Protein 6UK5 (pdb70)

Sequence (476 aa):
YFQSMFGPEHAEVYEAAYRGRGKSWHDEAADVADRIRAARPDAARLLDVGCGTGAHLETFATRFPHVEGLELAPAMLALARHRLPGVRLHAGDMRTFDLGVTFDAVTCLFTAVNFLGTVAEMRAAVAAMSAHLAPGGVLVLEPWWFPERFIDGYVGGDLVREEGRTVARVSRSTRQGRVTRMEERWLVGDAAGIREFSQVGLLTMFTREEYDAAFAAAGCESAYVEGWLTGRGLFVATRTHHENLYFQVYEAAYRGRGKSWHDEAADVADRIRAARPDAARLLDVGCGTGAHLETFATRFPHVEGLELAPAMLALARHRLPGVRLHAGDMRTFDLGVTFDAVTCLFTAVNFLGTVAEMRAAVAAMSAHLAPGGVLVLEPWWFPERFIDGYVGGDLVREEGRTVARVSRSTRQGRVTRMEERWLVGDAAGIREFSQVGLLTMFTREEYDAAFAAAGCESAYVEGWLTGRGLFVATRT

Structure (mmCIF, N/CA/C/O backbone):
data_6UK5
#
_entry.id   6UK5
#
_cell.length_a   133.290
_cell.length_b   133.290
_cell.length_c   81.760
_cell.angle_alpha   90.000
_cell.angle_beta   90.000
_cell.angle_gamma   120.000
#
_symmetry.space_group_name_H-M   'P 64'
#
loop_
_entity.id
_entity.type
_entity.pdbx_description
1 polymer CalS10
2 non-polymer DI(HYDROXYETHYL)ETHER
3 non-polymer S-ADENOSYLMETHIONINE
4 non-polymer 'ACETATE ION'
5 non-polymer 'PENTAETHYLENE GLYCOL'
6 water water
#
loop_
_atom_site.group_PDB
_atom_site.id
_atom_site.type_symbol
_atom_site.label_atom_id
_atom_site.label_alt_id
_atom_site.label_comp_id
_atom_site.label_asym_id
_atom_site.label_entity_id
_atom_site.label_seq_id
_atom_site.pdbx_PDB_ins_code
_atom_site.Cartn_x
_atom_site.Cartn_y
_atom_site.Cartn_z
_atom_site.occupancy
_atom_site.B_iso_or_equiv
_atom_site.auth_seq_id
_atom_site.auth_comp_id
_atom_site.auth_asym_id
_atom_site.auth_atom_id
_atom_site.pdbx_PDB_model_num
ATOM 1 N N . TYR A 1 13 ? 29.38093 30.21085 52.89095 1.000 65.12042 -3 TYR A N 1
ATOM 2 C CA . TYR A 1 13 ? 29.77144 31.46267 52.25262 1.000 65.34877 -3 TYR A CA 1
ATOM 3 C C . TYR A 1 13 ? 30.88705 31.24355 51.23487 1.000 60.58336 -3 TYR A C 1
ATOM 4 O O . TYR A 1 13 ? 30.62141 31.07991 50.04449 1.000 61.47273 -3 TYR A O 1
ATOM 21 N N . PHE A 1 14 ? 32.13224 31.22208 51.70224 1.000 59.65045 -2 PHE A N 1
ATOM 22 C CA . PHE A 1 14 ? 33.28166 31.18175 50.81021 1.000 54.80095 -2 PHE A CA 1
ATOM 23 C C . PHE A 1 14 ? 33.69476 29.75307 50.48624 1.000 55.16473 -2 PHE A C 1
ATOM 24 O O . PHE A 1 14 ? 33.72177 28.88145 51.36015 1.000 58.72363 -2 PHE A O 1
ATOM 41 N N . GLN A 1 15 ? 34.02046 29.52802 49.21787 1.000 53.96022 -1 GLN A N 1
ATOM 42 C CA . GLN A 1 15 ? 34.59615 28.28455 48.73548 1.000 54.48776 -1 GLN A CA 1
ATOM 43 C C . GLN A 1 15 ? 35.98371 28.57409 48.17656 1.000 55.89101 -1 GLN A C 1
ATOM 44 O O . GLN A 1 15 ? 36.39542 29.72890 48.03581 1.000 54.31016 -1 GLN A O 1
ATOM 58 N N . SER A 1 16 ? 36.70669 27.51096 47.84755 1.000 56.61245 0 SER A N 1
ATOM 59 C CA . SER A 1 16 ? 37.97934 27.66480 47.16368 1.000 59.57973 0 SER A CA 1
ATOM 60 C C . SER A 1 16 ? 37.74672 27.83176 45.66737 1.000 62.49352 0 SER A C 1
ATOM 61 O O . SER A 1 16 ? 36.74835 27.36246 45.11357 1.000 62.60634 0 SER A O 1
ATOM 69 N N . MET A 1 17 ? 38.68125 28.51081 45.01286 1.000 63.84285 1 MET A N 1
ATOM 70 C CA . MET A 1 17 ? 38.51461 28.81140 43.60202 1.000 61.50959 1 MET A CA 1
ATOM 71 C C . MET A 1 17 ? 38.70292 27.55402 42.75968 1.000 63.16258 1 MET A C 1
ATOM 72 O O . MET A 1 17 ? 39.25052 26.54265 43.20943 1.000 63.17327 1 MET A O 1
ATOM 86 N N . PHE A 1 18 ? 38.22701 27.63074 41.51548 1.000 62.98284 2 PHE A N 1
ATOM 87 C CA . PHE A 1 18 ? 38.42942 26.58134 40.52136 1.000 62.77405 2 PHE A CA 1
ATOM 88 C C . PHE A 1 18 ? 37.59461 25.34601 40.82605 1.000 65.75632 2 PHE A C 1
ATOM 89 O O . PHE A 1 18 ? 37.95787 24.22898 40.45118 1.000 64.02591 2 PHE A O 1
ATOM 106 N N . GLY A 1 19 ? 36.46812 25.55113 41.50395 1.000 68.09498 3 GLY A N 1
ATOM 107 C CA . GLY A 1 19 ? 35.46802 24.52696 41.66170 1.000 72.94902 3 GLY A CA 1
ATOM 108 C C . GLY A 1 19 ? 34.65183 24.36460 40.39537 1.000 70.72873 3 GLY A C 1
ATOM 109 O O . GLY A 1 19 ? 34.97972 24.91910 39.34087 1.000 69.04011 3 GLY A O 1
ATOM 113 N N . PRO A 1 20 ? 33.56627 23.59904 40.47573 1.000 70.68958 4 PRO A N 1
ATOM 114 C CA . PRO A 1 20 ? 32.75646 23.33590 39.27642 1.000 72.26870 4 PRO A CA 1
ATOM 115 C C . PRO A 1 20 ? 32.01958 24.56899 38.77768 1.000 69.01429 4 PRO A C 1
ATOM 116 O O . PRO A 1 20 ? 32.00380 24.84692 37.57443 1.000 68.96930 4 PRO A O 1
ATOM 127 N N . GLU A 1 21 ? 31.39488 25.30851 39.69561 1.000 68.71406 5 GLU A N 1
ATOM 128 C CA . GLU A 1 21 ? 30.72876 26.55060 39.31749 1.000 67.06828 5 GLU A CA 1
ATOM 129 C C . GLU A 1 21 ? 31.70587 27.51460 38.65391 1.000 64.78162 5 GLU A C 1
ATOM 130 O O . GLU A 1 21 ? 31.42127 28.07042 37.58629 1.000 65.09209 5 GLU A O 1
ATOM 142 N N . HIS A 1 22 ? 32.87291 27.71681 39.27108 1.000 62.15009 6 HIS A N 1
ATOM 143 C CA . HIS A 1 22 ? 33.85512 28.64285 38.71649 1.000 58.42908 6 HIS A CA 1
ATOM 144 C C . HIS A 1 22 ? 34.29955 28.20790 37.32578 1.000 58.32035 6 HIS A C 1
ATOM 145 O O . HIS A 1 22 ? 34.43742 29.03992 36.42149 1.000 58.40049 6 HIS A O 1
ATOM 159 N N . ALA A 1 23 ? 34.52677 26.90580 37.13443 1.000 62.88391 7 ALA A N 1
ATOM 160 C CA . ALA A 1 23 ? 34.98239 26.41789 35.83712 1.000 67.54314 7 ALA A CA 1
ATOM 161 C C . ALA A 1 23 ? 33.98074 26.74620 34.73777 1.000 66.95455 7 ALA A C 1
ATOM 162 O O . ALA A 1 23 ? 34.37187 27.02530 33.59761 1.000 68.44445 7 ALA A O 1
ATOM 169 N N . GLU A 1 24 ? 32.68904 26.72875 35.06458 1.000 67.58551 8 GLU A N 1
ATOM 170 C CA . GLU A 1 24 ? 31.65592 26.93908 34.05578 1.000 67.21811 8 GLU A CA 1
ATOM 171 C C . GLU A 1 24 ? 31.68385 28.36294 33.50985 1.000 64.53667 8 GLU A C 1
ATOM 172 O O . GLU A 1 24 ? 31.42112 28.58296 32.32149 1.000 71.53507 8 GLU A O 1
ATOM 184 N N . VAL A 1 25 ? 32.00299 29.33785 34.35979 1.000 63.03293 9 VAL A N 1
ATOM 185 C CA . VAL A 1 25 ? 31.95028 30.75461 34.01724 1.000 63.78546 9 VAL A CA 1
ATOM 186 C C . VAL A 1 25 ? 33.32874 31.36659 33.85524 1.000 60.75993 9 VAL A C 1
ATOM 187 O O . VAL A 1 25 ? 33.43219 32.54488 33.48450 1.000 60.77726 9 VAL A O 1
ATOM 200 N N . TYR A 1 26 ? 34.39288 30.60701 34.11522 1.000 60.97289 10 TYR A N 1
ATOM 201 C CA . TYR A 1 26 ? 35.72320 31.19832 34.21793 1.000 62.35579 10 TYR A CA 1
ATOM 202 C C . TYR A 1 26 ? 36.18482 31.82631 32.90685 1.000 62.87233 10 TYR A C 1
ATOM 203 O O . TYR A 1 26 ? 36.80322 32.89747 32.91390 1.000 62.33560 10 TYR A O 1
ATOM 221 N N . GLU A 1 27 ? 35.88249 31.19858 31.77202 1.000 63.23393 11 GLU A N 1
ATOM 222 C CA . GLU A 1 27 ? 36.34333 31.74139 30.49602 1.000 65.25234 11 GLU A CA 1
ATOM 223 C C . GLU A 1 27 ? 35.48531 32.91787 30.04008 1.000 66.28161 11 GLU A C 1
ATOM 224 O O . GLU A 1 27 ? 36.00714 33.90652 29.51171 1.000 64.91048 11 GLU A O 1
ATOM 236 N N . ALA A 1 28 ? 34.16730 32.81636 30.22617 1.000 62.75522 12 ALA A N 1
ATOM 237 C CA . ALA A 1 28 ? 33.26469 33.89164 29.83107 1.000 62.74953 12 ALA A CA 1
ATOM 238 C C . ALA A 1 28 ? 33.73572 35.25229 30.32813 1.000 64.85797 12 ALA A C 1
ATOM 239 O O . ALA A 1 28 ? 33.66084 36.24755 29.59815 1.000 64.75716 12 ALA A O 1
ATOM 246 N N . ALA A 1 29 ? 34.22324 35.32037 31.56569 1.000 65.19652 13 ALA A N 1
ATOM 247 C CA . ALA A 1 29 ? 34.58393 36.61220 32.13860 1.000 62.28334 13 ALA A CA 1
ATOM 248 C C . ALA A 1 29 ? 35.79073 37.22037 31.43415 1.000 61.32907 13 ALA A C 1
ATOM 249 O O . ALA A 1 29 ? 35.74579 38.36990 30.98068 1.000 67.30155 13 ALA A O 1
ATOM 256 N N . TYR A 1 30 ? 36.88190 36.46315 31.33350 1.000 60.05067 14 TYR A N 1
ATOM 257 C CA . TYR A 1 30 ? 38.11433 37.02399 30.79266 1.000 62.27216 14 TYR A CA 1
ATOM 258 C C . TYR A 1 30 ? 38.01542 37.27538 29.29418 1.000 69.47151 14 TYR A C 1
ATOM 259 O O . TYR A 1 30 ? 38.66838 38.19078 28.77965 1.000 67.37998 14 TYR A O 1
ATOM 277 N N . ARG A 1 31 ? 37.21348 36.48281 28.57792 1.000 75.36729 15 ARG A N 1
ATOM 278 C CA . ARG A 1 31 ? 36.96965 36.76954 27.16719 1.000 74.27560 15 ARG A CA 1
ATOM 279 C C . ARG A 1 31 ? 36.18056 38.06253 26.99714 1.000 75.85565 15 ARG A C 1
ATOM 280 O O . ARG A 1 31 ? 36.46460 38.85463 26.09110 1.000 79.26881 15 ARG A O 1
ATOM 301 N N . GLY A 1 32 ? 35.19260 38.29877 27.86424 1.000 74.32283 16 GLY A N 1
ATOM 302 C CA . GLY A 1 32 ? 34.42087 39.52648 27.77476 1.000 76.01261 16 GLY A CA 1
ATOM 303 C C . GLY A 1 32 ? 35.25393 40.77673 27.97550 1.000 74.39654 16 GLY A C 1
ATOM 304 O O . GLY A 1 32 ? 34.95605 41.82447 27.39565 1.000 72.73757 16 GLY A O 1
ATOM 308 N N . ARG A 1 33 ? 36.30390 40.69224 28.79178 1.000 71.36891 17 ARG A N 1
ATOM 309 C CA . ARG A 1 33 ? 37.19768 41.82742 28.98210 1.000 68.68903 17 ARG A CA 1
ATOM 310 C C . ARG A 1 33 ? 38.26229 41.92457 27.89876 1.000 69.13758 17 ARG A C 1
ATOM 311 O O . ARG A 1 33 ? 38.98387 42.92673 27.85458 1.000 67.44314 17 ARG A O 1
ATOM 332 N N . GLY A 1 34 ? 38.38453 40.91549 27.03857 1.000 68.37127 18 GLY A N 1
ATOM 333 C CA . GLY A 1 34 ? 39.21522 41.03669 25.85893 1.000 62.26879 18 GLY A CA 1
ATOM 334 C C . GLY A 1 34 ? 40.36965 40.06153 25.78386 1.000 58.85304 18 GLY A C 1
ATOM 335 O O . GLY A 1 34 ? 41.27643 40.24614 24.96670 1.000 62.48325 18 GLY A O 1
ATOM 339 N N . LYS A 1 35 ? 40.36399 39.02405 26.61540 1.000 59.83472 19 LYS A N 1
ATOM 340 C CA . LYS A 1 35 ? 41.44674 38.05298 26.58022 1.000 60.49249 19 LYS A CA 1
ATOM 341 C C . LYS A 1 35 ? 41.20328 37.05615 25.45753 1.000 59.43570 19 LYS A C 1
ATOM 342 O O . LYS A 1 35 ? 40.08330 36.57374 25.26351 1.000 61.54223 19 LYS A O 1
ATOM 361 N N . SER A 1 36 ? 42.26145 36.75339 24.71624 1.000 59.38943 20 SER A N 1
ATOM 362 C CA . SER A 1 36 ? 42.22149 35.77862 23.63169 1.000 55.37844 20 SER A CA 1
ATOM 363 C C . SER A 1 36 ? 43.25956 34.70793 23.94510 1.000 55.50001 20 SER A C 1
ATOM 364 O O . SER A 1 36 ? 44.45200 34.89441 23.68298 1.000 54.29196 20 SER A O 1
ATOM 372 N N . TRP A 1 37 ? 42.80430 33.58796 24.51261 1.000 58.43912 21 TRP A N 1
ATOM 373 C CA . TRP A 1 37 ? 43.69871 32.45440 24.70927 1.000 61.11087 21 TRP A CA 1
ATOM 374 C C . TRP A 1 37 ? 44.30582 32.00590 23.38822 1.000 59.69939 21 TRP A C 1
ATOM 375 O O . TRP A 1 37 ? 45.43692 31.50685 23.35776 1.000 57.28781 21 TRP A O 1
ATOM 396 N N . HIS A 1 38 ? 43.56657 32.17346 22.28926 1.000 61.13604 22 HIS A N 1
ATOM 397 C CA . HIS A 1 38 ? 44.04951 31.71996 20.99050 1.000 59.82271 22 HIS A CA 1
ATOM 398 C C . HIS A 1 38 ? 45.26907 32.51603 20.54459 1.000 57.50578 22 HIS A C 1
ATOM 399 O O . HIS A 1 38 ? 46.28623 31.93850 20.14413 1.000 54.84485 22 HIS A O 1
ATOM 413 N N . ASP A 1 39 ? 45.18401 33.84725 20.59669 1.000 57.18172 23 ASP A N 1
ATOM 414 C CA . ASP A 1 39 ? 46.31938 34.66734 20.18790 1.000 57.51146 23 ASP A CA 1
ATOM 415 C C . ASP A 1 39 ? 47.52236 34.42702 21.09088 1.000 57.73660 23 ASP A C 1
ATOM 416 O O . ASP A 1 39 ? 48.66703 34.40977 20.62249 1.000 55.60329 23 ASP A O 1
ATOM 425 N N . GLU A 1 40 ? 47.28377 34.23990 22.39039 1.000 59.34037 24 GLU A N 1
ATOM 426 C CA . GLU A 1 40 ? 48.38006 33.95422 23.30945 1.000 56.80264 24 GLU A CA 1
ATOM 427 C C . GLU A 1 40 ? 49.04750 32.62854 22.96442 1.000 56.60161 24 GLU A C 1
ATOM 428 O O . GLU A 1 40 ? 50.27175 32.55874 22.80543 1.000 55.97410 24 GLU A O 1
ATOM 440 N N . ALA A 1 41 ? 48.25436 31.56192 22.83803 1.000 56.62954 25 ALA A N 1
ATOM 441 C CA . ALA A 1 41 ? 48.82235 30.26127 22.49847 1.000 60.78635 25 ALA A CA 1
ATOM 442 C C . ALA A 1 41 ? 49.55917 30.31900 21.16635 1.000 59.32951 25 ALA A C 1
ATOM 443 O O . ALA A 1 41 ? 50.63908 29.73444 21.01780 1.000 59.93038 25 ALA A O 1
ATOM 450 N N . ALA A 1 42 ? 48.98848 31.02020 20.18416 1.000 59.50477 26 ALA A N 1
ATOM 451 C CA . ALA A 1 42 ? 49.63511 31.14158 18.88167 1.000 60.16823 26 ALA A CA 1
ATOM 452 C C . ALA A 1 42 ? 50.98937 31.82958 19.00262 1.000 61.00465 26 ALA A C 1
ATOM 453 O O . ALA A 1 42 ? 51.99161 31.35451 18.45620 1.000 62.32028 26 ALA A O 1
ATOM 460 N N . ASP A 1 43 ? 51.03510 32.96268 19.70867 1.000 61.43700 27 ASP A N 1
ATOM 461 C CA . ASP A 1 43 ? 52.30448 33.65386 19.91135 1.000 63.15896 27 ASP A CA 1
ATOM 462 C C . ASP A 1 43 ? 53.29665 32.76470 20.64874 1.000 64.74104 27 ASP A C 1
ATOM 463 O O . ASP A 1 43 ? 54.47154 32.67971 20.26843 1.000 64.60243 27 ASP A O 1
ATOM 472 N N . VAL A 1 44 ? 52.84033 32.09177 21.70657 1.000 64.58067 28 VAL A N 1
ATOM 473 C CA . VAL A 1 44 ? 53.71304 31.18103 22.44035 1.000 64.45586 28 VAL A CA 1
ATOM 474 C C . VAL A 1 44 ? 54.24303 30.10005 21.50862 1.000 62.71376 28 VAL A C 1
ATOM 475 O O . VAL A 1 44 ? 55.42660 29.74299 21.55333 1.000 62.59933 28 VAL A O 1
ATOM 488 N N . ALA A 1 45 ? 53.37546 29.56352 20.64769 1.000 63.24189 29 ALA A N 1
ATOM 489 C CA . ALA A 1 45 ? 53.79880 28.51324 19.72781 1.000 64.72605 29 ALA A CA 1
ATOM 490 C C . ALA A 1 45 ? 54.86873 29.01473 18.76510 1.000 62.44755 29 ALA A C 1
ATOM 491 O O . ALA A 1 45 ? 55.84953 28.31181 18.49471 1.000 58.09778 29 ALA A O 1
ATOM 498 N N . ASP A 1 46 ? 54.70176 30.23039 18.23990 1.000 61.63233 30 ASP A N 1
ATOM 499 C CA . ASP A 1 46 ? 55.70655 30.78504 17.33821 1.000 65.50160 30 ASP A CA 1
ATOM 500 C C . ASP A 1 46 ? 57.07394 30.86661 18.00741 1.000 67.85204 30 ASP A C 1
ATOM 501 O O . ASP A 1 46 ? 58.09758 30.56689 17.38207 1.000 66.66113 30 ASP A O 1
ATOM 510 N N . ARG A 1 47 ? 57.11275 31.27482 19.27798 1.000 70.37615 31 ARG A N 1
ATOM 511 C CA . ARG A 1 47 ? 58.39162 31.44862 19.96068 1.000 71.42657 31 ARG A CA 1
ATOM 512 C C . ARG A 1 47 ? 59.03478 30.10756 20.28143 1.000 69.56225 31 ARG A C 1
ATOM 513 O O . ARG A 1 47 ? 60.26113 29.96597 20.20435 1.000 68.65688 31 ARG A O 1
ATOM 534 N N . ILE A 1 48 ? 58.22658 29.11565 20.65884 1.000 69.58675 32 ILE A N 1
ATOM 535 C CA . ILE A 1 48 ? 58.75795 27.77027 20.85062 1.000 69.12543 32 ILE A CA 1
ATOM 536 C C . ILE A 1 48 ? 59.44872 27.30270 19.57778 1.000 69.83044 32 ILE A C 1
ATOM 537 O O . ILE A 1 48 ? 60.52605 26.69631 19.62148 1.000 70.90343 32 ILE A O 1
ATOM 553 N N . ARG A 1 49 ? 58.83884 27.57818 18.42252 1.000 68.73235 33 ARG A N 1
ATOM 554 C CA . ARG A 1 49 ? 59.44969 27.19799 17.15538 1.000 71.10948 33 ARG A CA 1
ATOM 555 C C . ARG A 1 49 ? 60.73678 27.97365 16.90833 1.000 71.71153 33 ARG A C 1
ATOM 556 O O . ARG A 1 49 ? 61.68122 27.43829 16.31571 1.000 73.56165 33 ARG A O 1
ATOM 577 N N . ALA A 1 50 ? 60.79159 29.23096 17.35046 1.000 68.77622 34 ALA A N 1
ATOM 578 C CA . ALA A 1 50 ? 62.02810 29.99723 17.25136 1.000 65.51794 34 ALA A CA 1
ATOM 579 C C . ALA A 1 50 ? 63.16826 29.29589 17.97861 1.000 67.50948 34 ALA A C 1
ATOM 580 O O . ALA A 1 50 ? 64.23955 29.06854 17.40539 1.000 71.47484 34 ALA A O 1
ATOM 587 N N . ALA A 1 51 ? 62.95302 28.94239 19.24858 1.000 67.46566 35 ALA A N 1
ATOM 588 C CA . ALA A 1 51 ? 63.99546 28.31297 20.04919 1.000 65.52448 35 ALA A CA 1
ATOM 589 C C . ALA A 1 51 ? 64.16836 26.82961 19.75182 1.000 70.16680 35 ALA A C 1
ATOM 590 O O . ALA A 1 51 ? 65.25360 26.28939 19.98957 1.000 68.24362 35 ALA A O 1
ATOM 597 N N . ARG A 1 52 ? 63.13521 26.15938 19.24908 1.000 71.80658 36 ARG A N 1
ATOM 598 C CA . ARG A 1 52 ? 63.16767 24.71316 19.01872 1.000 75.30142 36 ARG A CA 1
ATOM 599 C C . ARG A 1 52 ? 62.36908 24.43328 17.75531 1.000 78.62888 36 ARG A C 1
ATOM 600 O O . ARG A 1 52 ? 61.19573 24.04324 17.80941 1.000 76.31733 36 ARG A O 1
ATOM 621 N N . PRO A 1 53 ? 62.97901 24.63663 16.58486 1.000 82.17868 37 PRO A N 1
ATOM 622 C CA . PRO A 1 53 ? 62.23147 24.48406 15.32458 1.000 81.24291 37 PRO A CA 1
ATOM 623 C C . PRO A 1 53 ? 61.52325 23.14808 15.17515 1.000 78.59841 37 PRO A C 1
ATOM 624 O O . PRO A 1 53 ? 60.49724 23.07746 14.48628 1.000 72.83959 37 PRO A O 1
ATOM 635 N N . ASP A 1 54 ? 62.03189 22.08679 15.79875 1.000 79.53163 38 ASP A N 1
ATOM 636 C CA . ASP A 1 54 ? 61.48718 20.74509 15.64264 1.000 77.07124 38 ASP A CA 1
ATOM 637 C C . ASP A 1 54 ? 60.51248 20.36211 16.75369 1.000 74.34410 38 ASP A C 1
ATOM 638 O O . ASP A 1 54 ? 60.10871 19.19729 16.83345 1.000 69.66242 38 ASP A O 1
ATOM 647 N N . ALA A 1 55 ? 60.13109 21.30851 17.60969 1.000 73.26389 39 ALA A N 1
ATOM 648 C CA . ALA A 1 55 ? 59.25773 21.00975 18.73894 1.000 69.63376 39 ALA A CA 1
ATOM 649 C C . ALA A 1 55 ? 58.02999 20.22360 18.29778 1.000 72.65766 39 ALA A C 1
ATOM 650 O O . ALA A 1 55 ? 57.36306 20.58642 17.32581 1.000 74.34309 39 ALA A O 1
ATOM 657 N N . ALA A 1 56 ? 57.73110 19.14168 19.02381 1.000 71.68847 40 ALA A N 1
ATOM 658 C CA . ALA A 1 56 ? 56.57821 18.31108 18.69378 1.000 69.70183 40 ALA A CA 1
ATOM 659 C C . ALA A 1 56 ? 55.72869 17.96011 19.91311 1.000 61.57275 40 ALA A C 1
ATOM 660 O O . ALA A 1 56 ? 54.50317 17.84874 19.80358 1.000 60.81837 40 ALA A O 1
ATOM 667 N N . ARG A 1 57 ? 56.35728 17.79207 21.07434 1.000 64.15672 41 ARG A N 1
ATOM 668 C CA . ARG A 1 57 ? 55.67289 17.40705 22.30540 1.000 62.63079 41 ARG A CA 1
ATOM 669 C C . ARG A 1 57 ? 55.61923 18.59557 23.25705 1.000 64.57722 41 ARG A C 1
ATOM 670 O O . ARG A 1 57 ? 56.66058 19.16495 23.60202 1.000 63.64445 41 ARG A O 1
ATOM 691 N N . LEU A 1 58 ? 54.40917 18.96080 23.68595 1.000 64.32808 42 LEU A N 1
ATOM 692 C CA . LEU A 1 58 ? 54.20663 20.09316 24.57839 1.000 61.05688 42 LEU A CA 1
ATOM 693 C C . LEU A 1 58 ? 53.32019 19.69915 25.75066 1.000 66.40995 42 LEU A C 1
ATOM 694 O O . LEU A 1 58 ? 52.38417 18.90823 25.59980 1.000 68.43250 42 LEU A O 1
ATOM 710 N N . LEU A 1 59 ? 53.62479 20.26625 26.91787 1.000 67.63595 43 LEU A N 1
ATOM 711 C CA . LEU A 1 59 ? 52.84679 20.07716 28.13751 1.000 67.28459 43 LEU A CA 1
ATOM 712 C C . LEU A 1 59 ? 52.48279 21.43856 28.70985 1.000 64.47870 43 LEU A C 1
ATOM 713 O O . LEU A 1 59 ? 53.36817 22.25667 28.97809 1.000 60.81412 43 LEU A O 1
ATOM 729 N N . ASP A 1 60 ? 51.18770 21.67926 28.89869 1.000 65.12473 44 ASP A N 1
ATOM 730 C CA . ASP A 1 60 ? 50.70288 22.88560 29.55688 1.000 63.13798 44 ASP A CA 1
ATOM 731 C C . ASP A 1 60 ? 50.43900 22.55004 31.01919 1.000 57.45922 44 ASP A C 1
ATOM 732 O O . ASP A 1 60 ? 49.64956 21.64787 31.31997 1.000 57.55594 44 ASP A O 1
ATOM 741 N N . VAL A 1 61 ? 51.09903 23.27217 31.91917 1.000 56.35126 45 VAL A N 1
ATOM 742 C CA . VAL A 1 61 ? 51.05071 22.99499 33.34979 1.000 52.39002 45 VAL A CA 1
ATOM 743 C C . VAL A 1 61 ? 50.12126 24.00495 34.00426 1.000 51.06031 45 VAL A C 1
ATOM 744 O O . VAL A 1 61 ? 50.25317 25.21628 33.78670 1.000 51.24942 45 VAL A O 1
ATOM 757 N N . GLY A 1 62 ? 49.18652 23.50903 34.81092 1.000 51.65497 46 GLY A N 1
ATOM 758 C CA . GLY A 1 62 ? 48.11294 24.33923 35.31644 1.000 52.65594 46 GLY A CA 1
ATOM 759 C C . GLY A 1 62 ? 47.23214 24.80026 34.17469 1.000 53.09641 46 GLY A C 1
ATOM 760 O O . GLY A 1 62 ? 46.85845 25.97391 34.09451 1.000 54.07067 46 GLY A O 1
ATOM 764 N N . CYS A 1 63 ? 46.88291 23.86361 33.28829 1.000 56.04431 47 CYS A N 1
ATOM 765 C CA . CYS A 1 63 ? 46.15692 24.20269 32.07049 1.000 56.66194 47 CYS A CA 1
ATOM 766 C C . CYS A 1 63 ? 44.74095 24.68755 32.34851 1.000 59.44194 47 CYS A C 1
ATOM 767 O O . CYS A 1 63 ? 44.15189 25.35631 31.49330 1.000 60.64403 47 CYS A O 1
ATOM 775 N N . GLY A 1 64 ? 44.17986 24.36109 33.50734 1.000 58.42334 48 GLY A N 1
ATOM 776 C CA . GLY A 1 64 ? 42.82850 24.80283 33.80901 1.000 57.56445 48 GLY A CA 1
ATOM 777 C C . GLY A 1 64 ? 41.83511 24.18691 32.84575 1.000 55.97481 48 GLY A C 1
ATOM 778 O O . GLY A 1 64 ? 41.76643 22.96385 32.68666 1.000 55.58267 48 GLY A O 1
ATOM 782 N N . THR A 1 65 ? 41.05120 25.04020 32.18733 1.000 55.89150 49 THR A N 1
ATOM 783 C CA . THR A 1 65 ? 40.06571 24.58302 31.21454 1.000 56.51767 49 THR A CA 1
ATOM 784 C C . THR A 1 65 ? 40.69183 24.11199 29.90765 1.000 59.91336 49 THR A C 1
ATOM 785 O O . THR A 1 65 ? 39.95388 23.68649 29.01290 1.000 62.75374 49 THR A O 1
ATOM 796 N N . GLY A 1 66 ? 42.01310 24.18638 29.76457 1.000 57.89254 50 GLY A N 1
ATOM 797 C CA . GLY A 1 66 ? 42.64496 23.77428 28.52817 1.000 62.16293 50 GLY A CA 1
ATOM 798 C C . GLY A 1 66 ? 42.45591 24.73289 27.37681 1.000 62.61975 50 GLY A C 1
ATOM 799 O O . GLY A 1 66 ? 42.65770 24.34794 26.22300 1.000 62.85649 50 GLY A O 1
ATOM 803 N N . ALA A 1 67 ? 42.06740 25.97831 27.65612 1.000 61.91820 51 ALA A N 1
ATOM 804 C CA . ALA A 1 67 ? 41.82457 26.93687 26.58309 1.000 61.58018 51 ALA A CA 1
ATOM 805 C C . ALA A 1 67 ? 43.07744 27.15422 25.74227 1.000 64.91638 51 ALA A C 1
ATOM 806 O O . ALA A 1 67 ? 43.01978 27.13867 24.50717 1.000 67.77159 51 ALA A O 1
ATOM 813 N N . HIS A 1 68 ? 44.22319 27.36486 26.39322 1.000 63.61719 52 HIS A N 1
ATOM 814 C CA . HIS A 1 68 ? 45.48134 27.44170 25.65683 1.000 62.11321 52 HIS A CA 1
ATOM 815 C C . HIS A 1 68 ? 45.73251 26.15467 24.88312 1.000 68.69074 52 HIS A C 1
ATOM 816 O O . HIS A 1 68 ? 46.07489 26.18369 23.69514 1.000 68.30050 52 HIS A O 1
ATOM 831 N N . LEU A 1 69 ? 45.56794 25.00911 25.54931 1.000 70.78214 53 LEU A N 1
ATOM 832 C CA . LEU A 1 69 ? 45.86261 23.73091 24.91394 1.000 72.93443 53 LEU A CA 1
ATOM 833 C C . LEU A 1 69 ? 45.05344 23.52553 23.64115 1.000 70.56698 53 LEU A C 1
ATOM 834 O O . LEU A 1 69 ? 45.53521 22.88959 22.69636 1.000 58.42174 53 LEU A O 1
ATOM 850 N N . GLU A 1 70 ? 43.82731 24.04976 23.59516 1.000 70.63773 54 GLU A N 1
ATOM 851 C CA . GLU A 1 70 ? 43.01106 23.90461 22.39546 1.000 71.21976 54 GLU A CA 1
ATOM 852 C C . GLU A 1 70 ? 43.73985 24.41036 21.15754 1.000 72.76071 54 GLU A C 1
ATOM 853 O O . GLU A 1 70 ? 43.71181 23.76436 20.10384 1.000 71.00345 54 GLU A O 1
ATOM 865 N N . THR A 1 71 ? 44.40309 25.56211 21.26454 1.000 74.83968 55 THR A N 1
ATOM 866 C CA . THR A 1 71 ? 45.12484 26.10282 20.11935 1.000 76.03312 55 THR A CA 1
ATOM 867 C C . THR A 1 71 ? 46.50179 25.46620 19.96649 1.000 72.61176 55 THR A C 1
ATOM 868 O O . THR A 1 71 ? 47.00198 25.35298 18.84238 1.000 72.59439 55 THR A O 1
ATOM 879 N N . PHE A 1 72 ? 47.13493 25.05976 21.07009 1.000 72.91516 56 PHE A N 1
ATOM 880 C CA . PHE A 1 72 ? 48.41819 24.37237 20.96179 1.000 73.83133 56 PHE A CA 1
ATOM 881 C C . PHE A 1 72 ? 48.28168 23.08116 20.16219 1.000 70.60685 56 PHE A C 1
ATOM 882 O O . PHE A 1 72 ? 49.19286 22.70613 19.41359 1.000 66.79052 56 PHE A O 1
ATOM 899 N N . ALA A 1 73 ? 47.15027 22.38220 20.31318 1.000 70.18305 57 ALA A N 1
ATOM 900 C CA . ALA A 1 73 ? 46.96658 21.11201 19.61657 1.000 68.81077 57 ALA A CA 1
ATOM 901 C C . ALA A 1 73 ? 46.96912 21.29468 18.10421 1.000 68.50040 57 ALA A C 1
ATOM 902 O O . ALA A 1 73 ? 47.45537 20.42286 17.37373 1.000 69.25513 57 ALA A O 1
ATOM 909 N N . THR A 1 74 ? 46.44006 22.41967 17.61635 1.000 67.77622 58 THR A N 1
ATOM 910 C CA . THR A 1 74 ? 46.47537 22.71785 16.19073 1.000 70.26701 58 THR A CA 1
ATOM 911 C C . THR A 1 74 ? 47.88086 23.02722 15.69232 1.000 69.37846 58 THR A C 1
ATOM 912 O O . THR A 1 74 ? 48.08694 23.10171 14.47671 1.000 73.29992 58 THR A O 1
ATOM 923 N N . ARG A 1 75 ? 48.84415 23.20382 16.59734 1.000 67.84702 59 ARG A N 1
ATOM 924 C CA . ARG A 1 75 ? 50.18394 23.65277 16.25157 1.000 63.85425 59 ARG A CA 1
ATOM 925 C C . ARG A 1 75 ? 51.27288 22.63672 16.56863 1.000 60.74516 59 ARG A C 1
ATOM 926 O O . ARG A 1 75 ? 52.35128 22.71360 15.97066 1.000 56.08901 59 ARG A O 1
ATOM 947 N N . PHE A 1 76 ? 51.02965 21.69678 17.48291 1.000 63.75144 60 PHE A N 1
ATOM 948 C CA . PHE A 1 76 ? 51.99659 20.67290 17.85254 1.000 62.97719 60 PHE A CA 1
ATOM 949 C C . PHE A 1 76 ? 51.36702 19.29168 17.72442 1.000 63.42011 60 PHE A C 1
ATOM 950 O O . PHE A 1 76 ? 50.21405 19.09436 18.12958 1.000 65.36935 60 PHE A O 1
ATOM 967 N N . PRO A 1 77 ? 52.09712 18.31076 17.15711 1.000 61.50456 61 PRO A N 1
ATOM 968 C CA . PRO A 1 77 ? 51.53064 16.96213 16.99933 1.000 62.29422 61 PRO A CA 1
ATOM 969 C C . PRO A 1 77 ? 50.97519 16.37655 18.28712 1.000 62.03585 61 PRO A C 1
ATOM 970 O O . PRO A 1 77 ? 49.80210 15.99599 18.34093 1.000 66.92474 61 PRO A O 1
ATOM 981 N N . HIS A 1 78 ? 51.79907 16.30377 19.32829 1.000 60.92091 62 HIS A N 1
ATOM 982 C CA . HIS A 1 78 ? 51.40522 15.72974 20.60799 1.000 64.94092 62 HIS A CA 1
ATOM 983 C C . HIS A 1 78 ? 51.36607 16.82485 21.66089 1.000 67.49441 62 HIS A C 1
ATOM 984 O O . HIS A 1 78 ? 52.29976 17.62610 21.77429 1.000 68.21892 62 HIS A O 1
ATOM 998 N N . VAL A 1 79 ? 50.28374 16.84643 22.42571 1.000 72.18577 63 VAL A N 1
ATOM 999 C CA . VAL A 1 79 ? 50.04053 17.86161 23.43822 1.000 75.46331 63 VAL A CA 1
ATOM 1000 C C . VAL A 1 79 ? 49.43893 17.17690 24.65604 1.000 75.89587 63 VAL A C 1
ATOM 1001 O O . VAL A 1 79 ? 48.65621 16.23040 24.52318 1.000 72.55414 63 VAL A O 1
ATOM 1014 N N . GLU A 1 80 ? 49.80550 17.65260 25.84614 1.000 78.24218 64 GLU A N 1
ATOM 1015 C CA . GLU A 1 80 ? 49.28992 17.09212 27.08660 1.000 77.13284 64 GLU A CA 1
ATOM 1016 C C . GLU A 1 80 ? 49.02212 18.21503 28.07880 1.000 74.19918 64 GLU A C 1
ATOM 1017 O O . GLU A 1 80 ? 49.42115 19.36543 27.87723 1.000 73.38562 64 GLU A O 1
ATOM 1029 N N . GLY A 1 81 ? 48.34349 17.86110 29.16966 1.000 71.11954 65 GLY A N 1
ATOM 1030 C CA . GLY A 1 81 ? 47.98607 18.83148 30.18038 1.000 68.17528 65 GLY A CA 1
ATOM 1031 C C . GLY A 1 81 ? 48.20186 18.27922 31.57473 1.000 64.21250 65 GLY A C 1
ATOM 1032 O O . GLY A 1 81 ? 48.20105 17.06683 31.80090 1.000 67.21280 65 GLY A O 1
ATOM 1036 N N . LEU A 1 82 ? 48.39044 19.20446 32.51209 1.000 57.75348 66 LEU A N 1
ATOM 1037 C CA . LEU A 1 82 ? 48.58140 18.88274 33.92048 1.000 56.66097 66 LEU A CA 1
ATOM 1038 C C . LEU A 1 82 ? 47.81987 19.92164 34.72888 1.000 55.50895 66 LEU A C 1
ATOM 1039 O O . LEU A 1 82 ? 48.00440 21.12484 34.52432 1.000 52.79429 66 LEU A O 1
ATOM 1055 N N . GLU A 1 83 ? 46.96268 19.45909 35.63492 1.000 53.46617 67 GLU A N 1
ATOM 1056 C CA . GLU A 1 83 ? 46.01081 20.33387 36.30633 1.000 50.94750 67 GLU A CA 1
ATOM 1057 C C . GLU A 1 83 ? 45.62242 19.71643 37.64020 1.000 54.15063 67 GLU A C 1
ATOM 1058 O O . GLU A 1 83 ? 45.40373 18.50650 37.72865 1.000 53.83831 67 GLU A O 1
ATOM 1070 N N . LEU A 1 84 ? 45.53464 20.55568 38.67110 1.000 51.94488 68 LEU A N 1
ATOM 1071 C CA . LEU A 1 84 ? 45.21988 20.06960 40.00779 1.000 50.80191 68 LEU A CA 1
ATOM 1072 C C . LEU A 1 84 ? 43.72768 20.11878 40.31101 1.000 48.98776 68 LEU A C 1
ATOM 1073 O O . LEU A 1 84 ? 43.19425 19.18852 40.92391 1.000 46.20672 68 LEU A O 1
ATOM 1089 N N . ALA A 1 85 ? 43.04217 21.18232 39.90856 1.000 51.60844 69 ALA A N 1
ATOM 1090 C CA . ALA A 1 85 ? 41.61592 21.30106 40.19074 1.000 49.67891 69 ALA A CA 1
ATOM 1091 C C . ALA A 1 85 ? 40.83962 20.39107 39.24702 1.000 53.71619 69 ALA A C 1
ATOM 1092 O O . ALA A 1 85 ? 40.86685 20.61212 38.03076 1.000 50.56435 69 ALA A O 1
ATOM 1099 N N . PRO A 1 86 ? 40.13402 19.37310 39.75066 1.000 55.92437 70 PRO A N 1
ATOM 1100 C CA . PRO A 1 86 ? 39.45558 18.44410 38.83251 1.000 54.78094 70 PRO A CA 1
ATOM 1101 C C . PRO A 1 86 ? 38.26306 19.05459 38.12812 1.000 58.62576 70 PRO A C 1
ATOM 1102 O O . PRO A 1 86 ? 37.89852 18.58169 37.04362 1.000 59.21549 70 PRO A O 1
ATOM 1113 N N . ALA A 1 87 ? 37.64823 20.09260 38.69723 1.000 61.47376 71 ALA A N 1
ATOM 1114 C CA . ALA A 1 87 ? 36.55958 20.76415 37.99884 1.000 63.27706 71 ALA A CA 1
ATOM 1115 C C . ALA A 1 87 ? 37.05859 21.42094 36.72072 1.000 61.97118 71 ALA A C 1
ATOM 1116 O O . ALA A 1 87 ? 36.37967 21.38202 35.68931 1.000 64.84136 71 ALA A O 1
ATOM 1123 N N . MET A 1 88 ? 38.24920 22.02265 36.76303 1.000 59.81061 72 MET A N 1
ATOM 1124 C CA . MET A 1 88 ? 38.79057 22.62414 35.55124 1.000 60.66935 72 MET A CA 1
ATOM 1125 C C . MET A 1 88 ? 39.28711 21.54753 34.59686 1.000 58.17849 72 MET A C 1
ATOM 1126 O O . MET A 1 88 ? 39.08935 21.64704 33.38083 1.000 59.85841 72 MET A O 1
ATOM 1140 N N . LEU A 1 89 ? 39.92930 20.50708 35.13328 1.000 58.27655 73 LEU A N 1
ATOM 1141 C CA . LEU A 1 89 ? 40.36560 19.38204 34.31439 1.000 59.40856 73 LEU A CA 1
ATOM 1142 C C . LEU A 1 89 ? 39.19563 18.61389 33.71240 1.000 62.06115 73 LEU A C 1
ATOM 1143 O O . LEU A 1 89 ? 39.36849 17.95988 32.67837 1.000 60.34855 73 LEU A O 1
ATOM 1159 N N . ALA A 1 90 ? 38.01346 18.67284 34.32874 1.000 63.85862 74 ALA A N 1
ATOM 1160 C CA . ALA A 1 90 ? 36.84219 18.03807 33.73391 1.000 63.25321 74 ALA A CA 1
ATOM 1161 C C . ALA A 1 90 ? 36.48119 18.71566 32.41785 1.000 67.04623 74 ALA A C 1
ATOM 1162 O O . ALA A 1 90 ? 36.46429 18.08121 31.35685 1.000 67.32215 74 ALA A O 1
ATOM 1169 N N . LEU A 1 91 ? 36.18826 20.01690 32.46999 1.000 67.36953 75 LEU A N 1
ATOM 1170 C CA . LEU A 1 91 ? 35.89860 20.75109 31.24352 1.000 68.53621 75 LEU A CA 1
ATOM 1171 C C . LEU A 1 91 ? 37.06547 20.65890 30.27089 1.000 69.12005 75 LEU A C 1
ATOM 1172 O O . LEU A 1 91 ? 36.85905 20.66718 29.05208 1.000 72.09614 75 LEU A O 1
ATOM 1188 N N . ALA A 1 92 ? 38.29489 20.58109 30.78658 1.000 69.15337 76 ALA A N 1
ATOM 1189 C CA . ALA A 1 92 ? 39.45318 20.43442 29.91231 1.000 68.44702 76 ALA A CA 1
ATOM 1190 C C . ALA A 1 92 ? 39.31261 19.19402 29.03764 1.000 69.25936 76 ALA A C 1
ATOM 1191 O O . ALA A 1 92 ? 39.47481 19.26208 27.81399 1.000 69.31469 76 ALA A O 1
ATOM 1198 N N . ARG A 1 93 ? 39.01113 18.04511 29.65088 1.000 70.27898 77 ARG A N 1
ATOM 1199 C CA . ARG A 1 93 ? 38.77807 16.83374 28.86929 1.000 70.13998 77 ARG A CA 1
ATOM 1200 C C . ARG A 1 93 ? 37.60135 17.01555 27.92152 1.000 69.44369 77 ARG A C 1
ATOM 1201 O O . ARG A 1 93 ? 37.66427 16.61393 26.75394 1.000 74.34170 77 ARG A O 1
ATOM 1222 N N . HIS A 1 94 ? 36.51581 17.61412 28.41300 1.000 69.99131 78 HIS A N 1
ATOM 1223 C CA . HIS A 1 94 ? 35.34667 17.86201 27.57721 1.000 71.28465 78 HIS A CA 1
ATOM 1224 C C . HIS A 1 94 ? 35.74612 18.57849 26.29164 1.000 70.85007 78 HIS A C 1
ATOM 1225 O O . HIS A 1 94 ? 35.40642 18.13939 25.18723 1.000 72.45961 78 HIS A O 1
ATOM 1239 N N . ARG A 1 95 ? 36.47538 19.68982 26.42067 1.000 70.48224 79 ARG A N 1
ATOM 1240 C CA . ARG A 1 95 ? 36.89692 20.46206 25.25684 1.000 71.11485 79 ARG A CA 1
ATOM 1241 C C . ARG A 1 95 ? 37.95838 19.74738 24.42929 1.000 71.75260 79 ARG A C 1
ATOM 1242 O O . ARG A 1 95 ? 38.08755 20.03744 23.23523 1.000 72.86088 79 ARG A O 1
ATOM 1263 N N . LEU A 1 96 ? 38.71790 18.83029 25.02612 1.000 70.27328 80 LEU A N 1
ATOM 1264 C CA . LEU A 1 96 ? 39.83205 18.15111 24.35968 1.000 71.39261 80 LEU A CA 1
ATOM 1265 C C . LEU A 1 96 ? 39.64284 16.64496 24.47437 1.000 75.83898 80 LEU A C 1
ATOM 1266 O O . LEU A 1 96 ? 40.27270 15.98990 25.31618 1.000 74.54546 80 LEU A O 1
ATOM 1282 N N . PRO A 1 97 ? 38.77460 16.05920 23.64152 1.000 78.93103 81 PRO A N 1
ATOM 1283 C CA . PRO A 1 97 ? 38.50760 14.61633 23.74599 1.000 82.94049 81 PRO A CA 1
ATOM 1284 C C . PRO A 1 97 ? 39.75061 13.73503 23.74791 1.000 89.07906 81 PRO A C 1
ATOM 1285 O O . PRO A 1 97 ? 39.98373 12.99503 24.71016 1.000 89.85462 81 PRO A O 1
ATOM 1296 N N . GLY A 1 98 ? 40.55351 13.80159 22.68686 1.000 78.16439 82 GLY A N 1
ATOM 1297 C CA . GLY A 1 98 ? 41.63670 12.85205 22.50351 1.000 79.60975 82 GLY A CA 1
ATOM 1298 C C . GLY A 1 98 ? 42.99651 13.26679 23.02890 1.000 75.84210 82 GLY A C 1
ATOM 1299 O O . GLY A 1 98 ? 44.02227 12.88738 22.45563 1.000 74.94742 82 GLY A O 1
ATOM 1303 N N . VAL A 1 99 ? 43.02907 14.03235 24.11596 1.000 75.68870 83 VAL A N 1
ATOM 1304 C CA . VAL A 1 99 ? 44.25723 14.63688 24.62275 1.000 72.05287 83 VAL A CA 1
ATOM 1305 C C . VAL A 1 99 ? 44.51811 14.05465 26.00278 1.000 68.11069 83 VAL A C 1
ATOM 1306 O O . VAL A 1 99 ? 43.66297 14.15139 26.89191 1.000 66.21521 83 VAL A O 1
ATOM 1319 N N . ARG A 1 100 ? 45.69401 13.45628 26.18553 1.000 67.70140 84 ARG A N 1
ATOM 1320 C CA . ARG A 1 100 ? 46.06046 12.92094 27.49191 1.000 67.41917 84 ARG A CA 1
ATOM 1321 C C . ARG A 1 100 ? 46.19990 14.07450 28.47602 1.000 68.57104 84 ARG A C 1
ATOM 1322 O O . ARG A 1 100 ? 47.08767 14.92189 28.33686 1.000 67.15066 84 ARG A O 1
ATOM 1343 N N . LEU A 1 101 ? 45.31666 14.10334 29.46884 1.000 69.14032 85 LEU A N 1
ATOM 1344 C CA . LEU A 1 101 ? 45.33079 15.09315 30.53348 1.000 69.14481 85 LEU A CA 1
ATOM 1345 C C . LEU A 1 101 ? 45.58238 14.37945 31.85198 1.000 69.92989 85 LEU A C 1
ATOM 1346 O O . LEU A 1 101 ? 45.05517 13.28701 32.08757 1.000 72.44223 85 LEU A O 1
ATOM 1362 N N . HIS A 1 102 ? 46.37777 15.00506 32.71244 1.000 68.45704 86 HIS A N 1
ATOM 1363 C CA . HIS A 1 102 ? 46.79247 14.40883 33.97140 1.000 69.53622 86 HIS A CA 1
ATOM 1364 C C . HIS A 1 102 ? 46.34998 15.27315 35.13931 1.000 61.11059 86 HIS A C 1
ATOM 1365 O O . HIS A 1 102 ? 46.48468 16.49993 35.10408 1.000 59.65161 86 HIS A O 1
ATOM 1379 N N . ALA A 1 103 ? 45.81613 14.62693 36.16962 1.000 56.69669 87 ALA A N 1
ATOM 1380 C CA . ALA A 1 103 ? 45.60091 15.29684 37.44175 1.000 53.84978 87 ALA A CA 1
ATOM 1381 C C . ALA A 1 103 ? 46.91674 15.27422 38.20379 1.000 55.27570 87 ALA A C 1
ATOM 1382 O O . ALA A 1 103 ? 47.53344 14.21503 38.35730 1.000 52.92598 87 ALA A O 1
ATOM 1389 N N . GLY A 1 104 ? 47.35314 16.43353 38.67413 1.000 56.97007 88 GLY A N 1
ATOM 1390 C CA . GLY A 1 104 ? 48.65408 16.48729 39.31259 1.000 59.15042 88 GLY A CA 1
ATOM 1391 C C . GLY A 1 104 ? 48.88674 17.82010 39.97990 1.000 57.61821 88 GLY A C 1
ATOM 1392 O O . GLY A 1 104 ? 48.13480 18.78129 39.79391 1.000 54.50872 88 GLY A O 1
ATOM 1396 N N . ASP A 1 105 ? 49.95548 17.85444 40.76719 1.000 61.34769 89 ASP A N 1
ATOM 1397 C CA . ASP A 1 105 ? 50.42632 19.06336 41.42071 1.000 59.11176 89 ASP A CA 1
ATOM 1398 C C . ASP A 1 105 ? 51.67933 19.56764 40.72339 1.000 60.71398 89 ASP A C 1
ATOM 1399 O O . ASP A 1 105 ? 52.62427 18.80548 40.49232 1.000 58.59498 89 ASP A O 1
ATOM 1408 N N . MET A 1 106 ? 51.66960 20.85465 40.38764 1.000 63.25450 90 MET A N 1
ATOM 1409 C CA . MET A 1 106 ? 52.81490 21.48498 39.75011 1.000 65.17062 90 MET A CA 1
ATOM 1410 C C . MET A 1 106 ? 54.10234 21.25842 40.53006 1.000 65.48396 90 MET A C 1
ATOM 1411 O O . MET A 1 106 ? 55.17549 21.12020 39.93064 1.000 66.26358 90 MET A O 1
ATOM 1425 N N . ARG A 1 107 ? 54.01824 21.20329 41.86117 1.000 65.19983 91 ARG A N 1
ATOM 1426 C CA . ARG A 1 107 ? 55.20460 21.07987 42.70014 1.000 66.31934 91 ARG A CA 1
ATOM 1427 C C . ARG A 1 107 ? 55.79966 19.67340 42.73943 1.000 62.60699 91 ARG A C 1
ATOM 1428 O O . ARG A 1 107 ? 56.93563 19.52109 43.20077 1.000 61.73914 91 ARG A O 1
ATOM 1449 N N . THR A 1 108 ? 55.07691 18.64722 42.28364 1.000 62.11175 92 THR A N 1
ATOM 1450 C CA . THR A 1 108 ? 55.49287 17.26346 42.51400 1.000 53.99810 92 THR A CA 1
ATOM 1451 C C . THR A 1 108 ? 55.26428 16.29733 41.36076 1.000 62.90505 92 THR A C 1
ATOM 1452 O O . THR A 1 108 ? 55.70411 15.14952 41.47322 1.000 65.79246 92 THR A O 1
ATOM 1463 N N . PHE A 1 109 ? 54.59238 16.68324 40.28049 1.000 64.54511 93 PHE A N 1
ATOM 1464 C CA . PHE A 1 109 ? 54.13204 15.68720 39.32468 1.000 67.18345 93 PHE A CA 1
ATOM 1465 C C . PHE A 1 109 ? 55.31544 14.95760 38.69194 1.000 68.12324 93 PHE A C 1
ATOM 1466 O O . PHE A 1 109 ? 56.44801 15.44795 38.66479 1.000 67.84452 93 PHE A O 1
ATOM 1483 N N . ASP A 1 110 ? 55.03307 13.76062 38.18338 1.000 70.86788 94 ASP A N 1
ATOM 1484 C CA . ASP A 1 110 ? 56.01139 12.97851 37.43575 1.000 73.34288 94 ASP A CA 1
ATOM 1485 C C . ASP A 1 110 ? 55.25180 12.15528 36.41041 1.000 73.26965 94 ASP A C 1
ATOM 1486 O O . ASP A 1 110 ? 54.39940 11.34114 36.77874 1.000 75.67510 94 ASP A O 1
ATOM 1495 N N . LEU A 1 111 ? 55.56271 12.36480 35.13465 1.000 70.31683 95 LEU A N 1
ATOM 1496 C CA . LEU A 1 111 ? 54.90017 11.66153 34.04995 1.000 70.06345 95 LEU A CA 1
ATOM 1497 C C . LEU A 1 111 ? 55.84938 10.72080 33.32282 1.000 69.32411 95 LEU A C 1
ATOM 1498 O O . LEU A 1 111 ? 55.45231 10.10067 32.33051 1.000 67.33228 95 LEU A O 1
ATOM 1514 N N . GLY A 1 112 ? 57.08692 10.58955 33.79801 1.000 70.79634 96 GLY A N 1
ATOM 1515 C CA . GLY A 1 112 ? 58.02881 9.64677 33.24018 1.000 71.65203 96 GLY A CA 1
ATOM 1516 C C . GLY A 1 112 ? 58.51053 9.96961 31.84680 1.000 69.66473 96 GLY A C 1
ATOM 1517 O O . GLY A 1 112 ? 59.28363 9.18672 31.28222 1.000 75.95109 96 GLY A O 1
ATOM 1521 N N . VAL A 1 113 ? 58.08952 11.09342 31.27402 1.000 70.08958 97 VAL A N 1
ATOM 1522 C CA . VAL A 1 113 ? 58.38302 11.41922 29.88753 1.000 64.94176 97 VAL A CA 1
ATOM 1523 C C . VAL A 1 113 ? 58.87720 12.85445 29.80134 1.000 61.88840 97 VAL A C 1
ATOM 1524 O O . VAL A 1 113 ? 58.53987 13.69792 30.63806 1.000 58.08159 97 VAL A O 1
ATOM 1537 N N . THR A 1 114 ? 59.68956 13.12679 28.78297 1.000 62.44915 98 THR A N 1
ATOM 1538 C CA . THR A 1 114 ? 60.13684 14.47765 28.47771 1.000 58.69063 98 THR A CA 1
ATOM 1539 C C . THR A 1 114 ? 59.25781 15.09385 27.39384 1.000 63.11260 98 THR A C 1
ATOM 1540 O O . THR A 1 114 ? 58.55134 14.39959 26.65823 1.000 61.92150 98 THR A O 1
ATOM 1551 N N . PHE A 1 115 ? 59.31939 16.41965 27.30272 1.000 66.76614 99 PHE A N 1
ATOM 1552 C CA . PHE A 1 115 ? 58.61522 17.17741 26.28110 1.000 67.69002 99 PHE A CA 1
ATOM 1553 C C . PHE A 1 115 ? 59.58397 18.16155 25.63979 1.000 66.15467 99 PHE A C 1
ATOM 1554 O O . PHE A 1 115 ? 60.61370 18.51642 26.21912 1.000 65.23828 99 PHE A O 1
ATOM 1571 N N . ASP A 1 116 ? 59.24961 18.59912 24.42560 1.000 69.38327 100 ASP A N 1
ATOM 1572 C CA . ASP A 1 116 ? 60.02448 19.65660 23.78884 1.000 69.52036 100 ASP A CA 1
ATOM 1573 C C . ASP A 1 116 ? 59.73331 21.02848 24.38226 1.000 66.22077 100 ASP A C 1
ATOM 1574 O O . ASP A 1 116 ? 60.55915 21.93697 24.24330 1.000 62.21636 100 ASP A O 1
ATOM 1583 N N . ALA A 1 117 ? 58.58948 21.19803 25.04135 1.000 67.06981 101 ALA A N 1
ATOM 1584 C CA . ALA A 1 117 ? 58.22568 22.48760 25.60778 1.000 60.80830 101 ALA A CA 1
ATOM 1585 C C . ALA A 1 117 ? 57.23077 22.27297 26.73768 1.000 59.42217 101 ALA A C 1
ATOM 1586 O O . ALA A 1 117 ? 56.37045 21.39382 26.65593 1.000 59.96131 101 ALA A O 1
ATOM 1593 N N . VAL A 1 118 ? 57.36019 23.07835 27.78885 1.000 58.13732 102 VAL A N 1
ATOM 1594 C CA . VAL A 1 118 ? 56.43821 23.06742 28.91756 1.000 56.49474 102 VAL A CA 1
ATOM 1595 C C . VAL A 1 118 ? 56.02129 24.50424 29.19053 1.000 52.37954 102 VAL A C 1
ATOM 1596 O O . VAL A 1 118 ? 56.87854 25.37576 29.37291 1.000 52.16542 102 VAL A O 1
ATOM 1609 N N . THR A 1 119 ? 54.71587 24.75483 29.21357 1.000 53.13229 103 THR A N 1
ATOM 1610 C CA . THR A 1 119 ? 54.19655 26.09796 29.41299 1.000 52.17630 103 THR A CA 1
ATOM 1611 C C . THR A 1 119 ? 53.43994 26.18706 30.73273 1.000 48.42898 103 THR A C 1
ATOM 1612 O O . THR A 1 119 ? 52.88476 25.19946 31.22305 1.000 51.23783 103 THR A O 1
ATOM 1623 N N . CYS A 1 120 ? 53.43491 27.39435 31.30113 1.000 50.44342 104 CYS A N 1
ATOM 1624 C CA . CYS A 1 120 ? 52.78164 27.68956 32.57940 1.000 49.74617 104 CYS A CA 1
ATOM 1625 C C . CYS A 1 120 ? 52.32045 29.14476 32.47676 1.000 45.62903 104 CYS A C 1
ATOM 1626 O O . CYS A 1 120 ? 53.08358 30.06749 32.76704 1.000 46.82225 104 CYS A O 1
ATOM 1634 N N . LEU A 1 121 ? 51.07248 29.33488 32.05559 1.000 51.05095 105 LEU A N 1
ATOM 1635 C CA . LEU A 1 121 ? 50.61125 30.62743 31.57631 1.000 56.98414 105 LEU A CA 1
ATOM 1636 C C . LEU A 1 121 ? 49.48147 31.17220 32.44219 1.000 58.99021 105 LEU A C 1
ATOM 1637 O O . LEU A 1 121 ? 48.85589 30.45293 33.22648 1.000 61.78331 105 LEU A O 1
ATOM 1653 N N . PHE A 1 122 ? 49.23148 32.47192 32.27177 1.000 62.14425 106 PHE A N 1
ATOM 1654 C CA . PHE A 1 122 ? 48.19168 33.19832 33.00380 1.000 67.54973 106 PHE A CA 1
ATOM 1655 C C . PHE A 1 122 ? 48.43087 33.13320 34.51286 1.000 62.80649 106 PHE A C 1
ATOM 1656 O O . PHE A 1 122 ? 47.51356 32.89534 35.29948 1.000 64.44708 106 PHE A O 1
ATOM 1673 N N . THR A 1 123 ? 49.68267 33.36440 34.91633 1.000 59.97233 107 THR A N 1
ATOM 1674 C CA . THR A 1 123 ? 50.04851 33.51848 36.32740 1.000 55.97921 107 THR A CA 1
ATOM 1675 C C . THR A 1 123 ? 49.71432 32.27552 37.14727 1.000 52.17943 107 THR A C 1
ATOM 1676 O O . THR A 1 123 ? 49.39254 32.37297 38.33354 1.000 51.08986 107 THR A O 1
ATOM 1687 N N . ALA A 1 124 ? 49.77886 31.09682 36.52567 1.000 52.35778 108 ALA A N 1
ATOM 1688 C CA . ALA A 1 124 ? 49.42503 29.87399 37.23845 1.000 53.11204 108 ALA A CA 1
ATOM 1689 C C . ALA A 1 124 ? 50.39884 29.59588 38.37769 1.000 50.08556 108 ALA A C 1
ATOM 1690 O O . ALA A 1 124 ? 49.98911 29.16271 39.46139 1.000 48.52711 108 ALA A O 1
ATOM 1697 N N . VAL A 1 125 ? 51.69027 29.84958 38.15697 1.000 49.00562 109 VAL A N 1
ATOM 1698 C CA . VAL A 1 125 ? 52.68599 29.55178 39.18042 1.000 49.20059 109 VAL A CA 1
ATOM 1699 C C . VAL A 1 125 ? 52.49623 30.42112 40.41439 1.000 50.82186 109 VAL A C 1
ATOM 1700 O O . VAL A 1 125 ? 52.88744 30.03091 41.52054 1.000 51.95232 109 VAL A O 1
ATOM 1713 N N . ASN A 1 126 ? 51.89449 31.59461 40.26273 1.000 46.00769 110 ASN A N 1
ATOM 1714 C CA . ASN A 1 126 ? 51.75175 32.51879 41.37966 1.000 47.82900 110 ASN A CA 1
ATOM 1715 C C . ASN A 1 126 ? 50.58000 32.18380 42.29116 1.000 50.66240 110 ASN A C 1
ATOM 1716 O O . ASN A 1 126 ? 50.28112 32.96691 43.19848 1.000 43.84944 110 ASN A O 1
ATOM 1727 N N . PHE A 1 127 ? 49.92456 31.04480 42.08381 1.000 48.26197 111 PHE A N 1
ATOM 1728 C CA . PHE A 1 127 ? 48.98059 30.50206 43.05143 1.000 43.29084 111 PHE A CA 1
ATOM 1729 C C . PHE A 1 127 ? 49.67589 29.67066 44.11575 1.000 44.50452 111 PHE A C 1
ATOM 1730 O O . PHE A 1 127 ? 49.01473 29.17753 45.03571 1.000 45.46262 111 PHE A O 1
ATOM 1747 N N . LEU A 1 128 ? 50.98760 29.50439 43.99837 1.000 41.94920 112 LEU A N 1
ATOM 1748 C CA . LEU A 1 128 ? 51.80034 28.94879 45.06566 1.000 42.94395 112 LEU A CA 1
ATOM 1749 C C . LEU A 1 128 ? 52.12198 30.05081 46.06874 1.000 44.41685 112 LEU A C 1
ATOM 1750 O O . LEU A 1 128 ? 52.13398 31.23923 45.73644 1.000 43.18529 112 LEU A O 1
ATOM 1766 N N . GLY A 1 129 ? 52.36349 29.64935 47.31058 1.000 48.22793 113 GLY A N 1
ATOM 1767 C CA . GLY A 1 129 ? 52.41597 30.60762 48.39651 1.000 46.44997 113 GLY A CA 1
ATOM 1768 C C . GLY A 1 129 ? 53.80478 31.07130 48.77730 1.000 44.09615 113 GLY A C 1
ATOM 1769 O O . GLY A 1 129 ? 53.96377 32.16435 49.32899 1.000 45.00112 113 GLY A O 1
ATOM 1773 N N . THR A 1 130 ? 54.81946 30.26279 48.48051 1.000 43.64212 114 THR A N 1
ATOM 1774 C CA . THR A 1 130 ? 56.17306 30.51488 48.94793 1.000 41.76774 114 THR A CA 1
ATOM 1775 C C . THR A 1 130 ? 57.16184 30.36268 47.80017 1.000 44.29761 114 THR A C 1
ATOM 1776 O O . THR A 1 130 ? 56.89624 29.68405 46.80492 1.000 48.23456 114 THR A O 1
ATOM 1787 N N . VAL A 1 131 ? 58.32156 31.00628 47.96129 1.000 47.03662 115 VAL A N 1
ATOM 1788 C CA . VAL A 1 131 ? 59.38366 30.90342 46.96599 1.000 49.76798 115 VAL A CA 1
ATOM 1789 C C . VAL A 1 131 ? 59.87289 29.46904 46.83526 1.000 48.55924 115 VAL A C 1
ATOM 1790 O O . VAL A 1 131 ? 60.23905 29.02697 45.73898 1.000 54.15421 115 VAL A O 1
ATOM 1803 N N . ALA A 1 132 ? 59.89076 28.71895 47.93851 1.000 47.54679 116 ALA A N 1
ATOM 1804 C CA . ALA A 1 132 ? 60.32382 27.32777 47.87405 1.000 48.06872 116 ALA A CA 1
ATOM 1805 C C . ALA A 1 132 ? 59.39914 26.49389 46.99891 1.000 50.38757 116 ALA A C 1
ATOM 1806 O O . ALA A 1 132 ? 59.85741 25.57041 46.31601 1.000 49.13226 116 ALA A O 1
ATOM 1813 N N . GLU A 1 133 ? 58.10188 26.80859 46.99447 1.000 47.67087 117 GLU A N 1
ATOM 1814 C CA . GLU A 1 133 ? 57.16030 26.03825 46.18944 1.000 50.30836 117 GLU A CA 1
ATOM 1815 C C . GLU A 1 133 ? 57.34878 26.32882 44.70598 1.000 56.97632 117 GLU A C 1
ATOM 1816 O O . GLU A 1 133 ? 57.34886 25.40779 43.88080 1.000 52.26072 117 GLU A O 1
ATOM 1828 N N . MET A 1 134 ? 57.51667 27.60353 44.34960 1.000 52.53646 118 MET A N 1
ATOM 1829 C CA . MET A 1 134 ? 57.76060 27.95670 42.95553 1.000 54.99561 118 MET A CA 1
ATOM 1830 C C . MET A 1 134 ? 59.03515 27.30368 42.43671 1.000 63.89863 118 MET A C 1
ATOM 1831 O O . MET A 1 134 ? 59.08798 26.85845 41.28445 1.000 64.17684 118 MET A O 1
ATOM 1845 N N . ARG A 1 135 ? 60.07624 27.23849 43.26996 1.000 59.25297 119 ARG A N 1
ATOM 1846 C CA . ARG A 1 135 ? 61.31760 26.60676 42.83832 1.000 60.32690 119 ARG A CA 1
ATOM 1847 C C . ARG A 1 135 ? 61.13922 25.11000 42.62567 1.000 64.56204 119 ARG A C 1
ATOM 1848 O O . ARG A 1 135 ? 61.76815 24.53279 41.73011 1.000 70.21729 119 ARG A O 1
ATOM 1869 N N . ALA A 1 136 ? 60.29696 24.46434 43.43475 1.000 66.85374 120 ALA A N 1
ATOM 1870 C CA . ALA A 1 136 ? 59.98517 23.06012 43.19395 1.000 65.90499 120 ALA A CA 1
ATOM 1871 C C . ALA A 1 136 ? 59.18875 22.89393 41.90697 1.000 67.13905 120 ALA A C 1
ATOM 1872 O O . ALA A 1 136 ? 59.45528 21.98211 41.11559 1.000 74.85770 120 ALA A O 1
ATOM 1879 N N . ALA A 1 137 ? 58.21434 23.77592 41.67707 1.000 71.71436 121 ALA A N 1
ATOM 1880 C CA . ALA A 1 137 ? 57.46242 23.75003 40.42793 1.000 68.64190 121 ALA A CA 1
ATOM 1881 C C . ALA A 1 137 ? 58.38420 23.95360 39.23174 1.000 68.88103 121 ALA A C 1
ATOM 1882 O O . ALA A 1 137 ? 58.39720 23.14489 38.29660 1.000 70.84381 121 ALA A O 1
ATOM 1889 N N . VAL A 1 138 ? 59.16451 25.03706 39.24415 1.000 69.27090 122 VAL A N 1
ATOM 1890 C CA . VAL A 1 138 ? 60.06423 25.31825 38.13013 1.000 70.62891 122 VAL A CA 1
ATOM 1891 C C . VAL A 1 138 ? 61.04349 24.17388 37.92563 1.000 71.53151 122 VAL A C 1
ATOM 1892 O O . VAL A 1 138 ? 61.43525 23.87765 36.79013 1.000 67.23405 122 VAL A O 1
ATOM 1905 N N . ALA A 1 139 ? 61.45462 23.51122 39.00935 1.000 70.22458 123 ALA A N 1
ATOM 1906 C CA . ALA A 1 139 ? 62.37873 22.39126 38.87421 1.000 68.16504 123 ALA A CA 1
ATOM 1907 C C . ALA A 1 139 ? 61.67308 21.16221 38.31663 1.000 67.00690 123 ALA A C 1
ATOM 1908 O O . ALA A 1 139 ? 62.24435 20.42845 37.50205 1.000 63.23283 123 ALA A O 1
ATOM 1915 N N . ALA A 1 140 ? 60.42856 20.92591 38.73844 1.000 69.11030 124 ALA A N 1
ATOM 1916 C CA . ALA A 1 140 ? 59.66479 19.80066 38.20926 1.000 65.41479 124 ALA A CA 1
ATOM 1917 C C . ALA A 1 140 ? 59.42627 19.95651 36.71253 1.000 60.92075 124 ALA A C 1
ATOM 1918 O O . ALA A 1 140 ? 59.69841 19.03846 35.93083 1.000 55.40865 124 ALA A O 1
ATOM 1925 N N . MET A 1 141 ? 58.91228 21.11701 36.29517 1.000 60.18595 125 MET A N 1
ATOM 1926 C CA . MET A 1 141 ? 58.68665 21.36576 34.87480 1.000 59.77182 125 MET A CA 1
ATOM 1927 C C . MET A 1 141 ? 59.95963 21.13811 34.06821 1.000 57.85085 125 MET A C 1
ATOM 1928 O O . MET A 1 141 ? 59.93388 20.50876 33.00453 1.000 54.09696 125 MET A O 1
ATOM 1942 N N . SER A 1 142 ? 61.08816 21.65361 34.56096 1.000 58.49199 126 SER A N 1
ATOM 1943 C CA . SER A 1 142 ? 62.34932 21.49320 33.84489 1.000 52.78276 126 SER A CA 1
ATOM 1944 C C . SER A 1 142 ? 62.75211 20.02812 33.73104 1.000 54.34508 126 SER A C 1
ATOM 1945 O O . SER A 1 142 ? 63.36602 19.62890 32.73468 1.000 55.47369 126 SER A O 1
ATOM 1953 N N . ALA A 1 143 ? 62.42077 19.21348 34.73458 1.000 54.27701 127 ALA A N 1
ATOM 1954 C CA . ALA A 1 143 ? 62.74832 17.79422 34.66506 1.000 58.42560 127 ALA A CA 1
ATOM 1955 C C . ALA A 1 143 ? 62.03895 17.11918 33.50064 1.000 58.30757 127 ALA A C 1
ATOM 1956 O O . ALA A 1 143 ? 62.54138 16.13216 32.95124 1.000 60.23660 127 ALA A O 1
ATOM 1963 N N . HIS A 1 144 ? 60.87121 17.62815 33.12164 1.000 57.09551 128 HIS A N 1
ATOM 1964 C CA . HIS A 1 144 ? 60.08735 17.09805 32.01735 1.000 60.00227 128 HIS A CA 1
ATOM 1965 C C . HIS A 1 144 ? 60.50679 17.67199 30.66903 1.000 57.08162 128 HIS A C 1
ATOM 1966 O O . HIS A 1 144 ? 59.81926 17.44093 29.66935 1.000 58.56402 128 HIS A O 1
ATOM 1980 N N . LEU A 1 145 ? 61.60579 18.41994 30.62227 1.000 56.53300 129 LEU A N 1
ATOM 1981 C CA . LEU A 1 145 ? 62.13065 18.97495 29.38418 1.000 59.02658 129 LEU A CA 1
ATOM 1982 C C . LEU A 1 145 ? 63.28187 18.12928 28.85931 1.000 62.30535 129 LEU A C 1
ATOM 1983 O O . LEU A 1 145 ? 64.16724 17.72606 29.61956 1.000 65.44157 129 LEU A O 1
ATOM 1999 N N . ALA A 1 146 ? 63.26517 17.86767 27.55495 1.000 59.88414 130 ALA A N 1
ATOM 2000 C CA . ALA A 1 146 ? 64.42611 17.30109 26.89645 1.000 60.36103 130 ALA A CA 1
ATOM 2001 C C . ALA A 1 146 ? 65.51346 18.36741 26.78410 1.000 63.19138 130 ALA A C 1
ATOM 2002 O O . ALA A 1 146 ? 65.24325 19.55985 26.94891 1.000 62.06297 130 ALA A O 1
ATOM 2009 N N . PRO A 1 147 ? 66.75528 17.96627 26.51178 1.000 65.77550 131 PRO A N 1
ATOM 2010 C CA . PRO A 1 147 ? 67.81975 18.96523 26.34521 1.000 67.51183 131 PRO A CA 1
ATOM 2011 C C . PRO A 1 147 ? 67.46925 19.94147 25.23190 1.000 64.00043 131 PRO A C 1
ATOM 2012 O O . PRO A 1 147 ? 66.98143 19.55169 24.16854 1.000 61.52746 131 PRO A O 1
ATOM 2023 N N . GLY A 1 148 ? 67.71461 21.22359 25.48985 1.000 61.72795 132 GLY A N 1
ATOM 2024 C CA . GLY A 1 148 ? 67.25596 22.27008 24.60532 1.000 58.00385 132 GLY A CA 1
ATOM 2025 C C . GLY A 1 148 ? 65.77844 22.57303 24.71112 1.000 57.77386 132 GLY A C 1
ATOM 2026 O O . GLY A 1 148 ? 65.30050 23.49048 24.03091 1.000 58.35748 132 GLY A O 1
ATOM 2030 N N . GLY A 1 149 ? 65.03921 21.82605 25.52945 1.000 57.64397 133 GLY A N 1
ATOM 2031 C CA . GLY A 1 149 ? 63.62178 22.07993 25.68583 1.000 54.03841 133 GLY A CA 1
ATOM 2032 C C . GLY A 1 149 ? 63.34149 23.49574 26.14760 1.000 53.38185 133 GLY A C 1
ATOM 2033 O O . GLY A 1 149 ? 64.18141 24.16774 26.74614 1.000 56.56167 133 GLY A O 1
ATOM 2037 N N . VAL A 1 150 ? 62.12872 23.95446 25.85109 1.000 52.86136 134 VAL A N 1
ATOM 2038 C CA . VAL A 1 150 ? 61.71778 25.33019 26.09861 1.000 53.43367 134 VAL A CA 1
ATOM 2039 C C . VAL A 1 150 ? 60.72636 25.35519 27.25223 1.000 54.47093 134 VAL A C 1
ATOM 2040 O O . VAL A 1 150 ? 59.70864 24.65394 27.22238 1.000 53.02309 134 VAL A O 1
ATOM 2053 N N . LEU A 1 151 ? 61.02096 26.16402 28.26274 1.000 56.48773 135 LEU A N 1
ATOM 2054 C CA . LEU A 1 151 ? 60.07988 26.47897 29.32780 1.000 54.38511 135 LEU A CA 1
ATOM 2055 C C . LEU A 1 151 ? 59.64120 27.92563 29.15728 1.000 52.48786 135 LEU A C 1
ATOM 2056 O O . LEU A 1 151 ? 60.48231 28.81674 28.99947 1.000 56.30332 135 LEU A O 1
ATOM 2072 N N . VAL A 1 152 ? 58.33265 28.15747 29.16984 1.000 49.60559 136 VAL A N 1
ATOM 2073 C CA . VAL A 1 152 ? 57.77621 29.49636 29.01625 1.000 52.86907 136 VAL A CA 1
ATOM 2074 C C . VAL A 1 152 ? 56.79744 29.73094 30.15574 1.000 46.38463 136 VAL A C 1
ATOM 2075 O O . VAL A 1 152 ? 55.94951 28.87750 30.44096 1.000 46.04923 136 VAL A O 1
ATOM 2088 N N . LEU A 1 153 ? 56.91872 30.88486 30.80504 1.000 47.90686 137 LEU A N 1
ATOM 2089 C CA . LEU A 1 153 ? 56.23180 31.14883 32.06193 1.000 45.30645 137 LEU A CA 1
ATOM 2090 C C . LEU A 1 153 ? 55.76263 32.59168 32.08280 1.000 47.56936 137 LEU A C 1
ATOM 2091 O O . LEU A 1 153 ? 56.57560 33.51184 31.95785 1.000 46.65127 137 LEU A O 1
ATOM 2107 N N . GLU A 1 154 ? 54.45293 32.78597 32.23481 1.000 48.97760 138 GLU A N 1
ATOM 2108 C CA . GLU A 1 154 ? 53.89017 34.12159 32.36503 1.000 49.29539 138 GLU A CA 1
ATOM 2109 C C . GLU A 1 154 ? 53.81229 34.47047 33.84551 1.000 50.12974 138 GLU A C 1
ATOM 2110 O O . GLU A 1 154 ? 52.97633 33.89612 34.56105 1.000 45.03218 138 GLU A O 1
ATOM 2122 N N . PRO A 1 155 ? 54.63860 35.38469 34.34927 1.000 51.65428 139 PRO A N 1
ATOM 2123 C CA . PRO A 1 155 ? 54.61837 35.70027 35.77823 1.000 51.17311 139 PRO A CA 1
ATOM 2124 C C . PRO A 1 155 ? 53.59611 36.77381 36.12156 1.000 48.77405 139 PRO A C 1
ATOM 2125 O O . PRO A 1 155 ? 53.16752 37.56480 35.27980 1.000 50.44472 139 PRO A O 1
ATOM 2136 N N . TRP A 1 156 ? 53.20976 36.78233 37.39244 1.000 48.34778 140 TRP A N 1
ATOM 2137 C CA . TRP A 1 156 ? 52.41458 37.87278 37.93465 1.000 51.59841 140 TRP A CA 1
ATOM 2138 C C . TRP A 1 156 ? 53.29822 39.05506 38.30898 1.000 51.76541 140 TRP A C 1
ATOM 2139 O O . TRP A 1 156 ? 54.35019 38.88831 38.93504 1.000 52.12765 140 TRP A O 1
ATOM 2160 N N . TRP A 1 157 ? 52.85913 40.24884 37.92123 1.000 56.96880 141 TRP A N 1
ATOM 2161 C CA . TRP A 1 157 ? 53.45828 41.50234 38.34461 1.000 53.47183 141 TRP A CA 1
ATOM 2162 C C . TR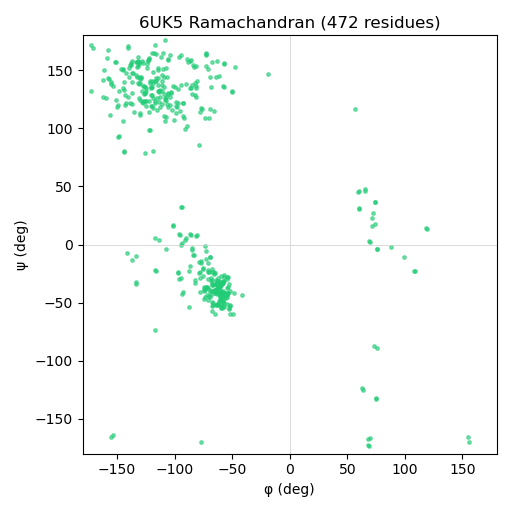P A 1 157 ? 52.30105 42.38205 38.79947 1.000 53.02775 141 TRP A C 1
ATOM 2163 O O . TRP A 1 157 ? 51.14502 42.13386 38.44622 1.000 52.69773 141 TRP A O 1
ATOM 2184 N N . PHE A 1 158 ? 52.59589 43.41022 39.56881 1.000 51.62148 142 PHE A N 1
ATOM 2185 C CA . PHE A 1 158 ? 51.50566 44.30016 39.94254 1.000 48.22239 142 PHE A CA 1
ATOM 2186 C C . PHE A 1 158 ? 51.22699 45.28683 38.81382 1.000 44.53212 142 PHE A C 1
ATOM 2187 O O . PHE A 1 158 ? 52.15291 45.95299 38.34202 1.000 46.76958 142 PHE A O 1
ATOM 2204 N N . PRO A 1 159 ? 49.98177 45.39683 38.34564 1.000 47.41562 143 PRO A N 1
ATOM 2205 C CA . PRO A 1 159 ? 49.63911 46.48676 37.42649 1.000 45.70135 143 PRO A CA 1
ATOM 2206 C C . PRO A 1 159 ? 50.16051 47.81252 37.96156 1.000 50.10325 143 PRO A C 1
ATOM 2207 O O . PRO A 1 159 ? 50.29703 48.00594 39.17204 1.000 50.65880 143 PRO A O 1
ATOM 2218 N N . GLU A 1 160 ? 50.43803 48.74138 37.04706 1.000 54.56606 144 GLU A N 1
ATOM 2219 C CA . GLU A 1 160 ? 50.99230 50.01843 37.47648 1.000 58.72028 144 GLU A CA 1
ATOM 2220 C C . GLU A 1 160 ? 50.04371 50.73935 38.42479 1.000 58.72882 144 GLU A C 1
ATOM 2221 O O . GLU A 1 160 ? 50.49211 51.42729 39.35008 1.000 59.73978 144 GLU A O 1
ATOM 2233 N N . ARG A 1 161 ? 48.73491 50.59582 38.21139 1.000 58.56694 145 ARG A N 1
ATOM 2234 C CA . ARG A 1 161 ? 47.74711 51.30920 39.00617 1.000 58.30139 145 ARG A CA 1
ATOM 2235 C C . ARG A 1 161 ? 47.35275 50.57190 40.27654 1.000 58.63980 145 ARG A C 1
A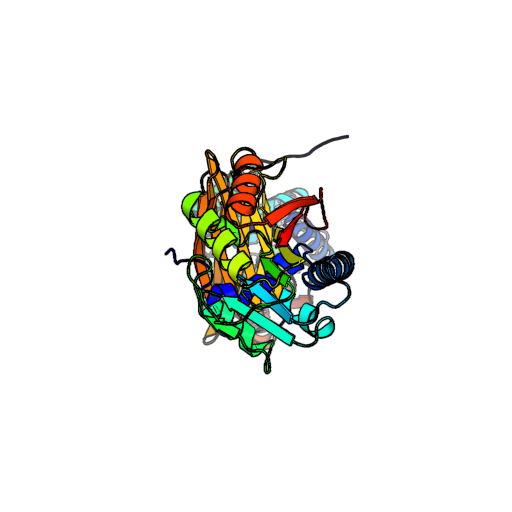TOM 2236 O O . ARG A 1 161 ? 46.87376 51.21153 41.22006 1.000 56.76743 145 ARG A O 1
ATOM 2257 N N . PHE A 1 162 ? 47.52754 49.25202 40.32660 1.000 56.89146 146 PHE A N 1
ATOM 2258 C CA . PHE A 1 162 ? 47.06216 48.47609 41.47484 1.000 60.28379 146 PHE A CA 1
ATOM 2259 C C . PHE A 1 162 ? 48.08951 48.67748 42.57997 1.000 58.65568 146 PHE A C 1
ATOM 2260 O O . PHE A 1 162 ? 49.02135 47.89217 42.75744 1.000 58.45891 146 PHE A O 1
ATOM 2277 N N . ILE A 1 163 ? 47.91053 49.76196 43.32158 1.000 56.98320 147 ILE A N 1
ATOM 2278 C CA . ILE A 1 163 ? 48.74136 50.08858 44.47682 1.000 59.30627 147 ILE A CA 1
ATOM 2279 C C . ILE A 1 163 ? 48.20828 49.45066 45.74988 1.000 58.07228 147 ILE A C 1
ATOM 2280 O O . ILE A 1 163 ? 48.94497 48.76668 46.46652 1.000 57.12397 147 ILE A O 1
ATOM 2296 N N . ASP A 1 164 ? 46.93290 49.68555 46.07105 1.000 57.20707 148 ASP A N 1
ATOM 2297 C CA . ASP A 1 164 ? 46.32223 49.10485 47.26646 1.000 56.65352 148 ASP A CA 1
ATOM 2298 C C . ASP A 1 164 ? 45.18069 48.16951 46.89873 1.000 60.68414 148 ASP A C 1
ATOM 2299 O O . ASP A 1 164 ? 45.33071 46.94388 46.99258 1.000 53.51953 148 ASP A O 1
ATOM 2308 N N . GLY A 1 165 ? 44.03724 48.71107 46.48029 1.000 53.86075 149 GLY A N 1
ATOM 2309 C CA . GLY A 1 165 ? 42.85665 47.91769 46.25291 1.000 53.18182 149 GLY A CA 1
ATOM 2310 C C . GLY A 1 165 ? 42.26571 48.15696 44.87558 1.000 51.96661 149 GLY A C 1
ATOM 2311 O O . GLY A 1 165 ? 42.48793 49.18665 44.23873 1.000 55.13504 149 GLY A O 1
ATOM 2315 N N . TYR A 1 166 ? 41.49127 47.16656 44.43535 1.000 52.87943 150 TYR A N 1
ATOM 2316 C CA . TYR A 1 166 ? 40.82139 47.17814 43.14202 1.000 53.02365 150 TYR A CA 1
ATOM 2317 C C . TYR A 1 166 ? 39.47135 46.48971 43.24570 1.000 52.15842 150 TYR A C 1
ATOM 2318 O O . TYR A 1 166 ? 39.36874 45.41032 43.83384 1.000 49.92038 150 TYR A O 1
ATOM 2336 N N . VAL A 1 167 ? 38.44823 47.11455 42.66998 1.000 51.66862 151 VAL A N 1
ATOM 2337 C CA . VAL A 1 167 ? 37.10261 46.55486 42.60655 1.000 50.40246 151 VAL A CA 1
ATOM 2338 C C . VAL A 1 167 ? 36.73371 46.43847 41.14109 1.000 50.77195 151 VAL A C 1
ATOM 2339 O O . VAL A 1 167 ? 36.67910 47.44441 40.42106 1.000 52.69478 151 VAL A O 1
ATOM 2352 N N . GLY A 1 168 ? 36.47612 45.21724 40.68626 1.000 48.07899 152 GLY A N 1
ATOM 2353 C CA . GLY A 1 168 ? 36.06025 44.97965 39.32592 1.000 49.17339 152 GLY A CA 1
ATOM 2354 C C . GLY A 1 168 ? 34.60388 44.53513 39.28554 1.000 49.67501 152 GLY A C 1
ATOM 2355 O O . GLY A 1 168 ? 34.03248 44.14967 40.29272 1.000 47.10282 152 GLY A O 1
ATOM 2359 N N . GLY A 1 169 ? 34.01789 44.58760 38.08879 1.000 50.85466 153 GLY A N 1
ATOM 2360 C CA . GLY A 1 169 ? 32.63418 44.18032 37.93169 1.000 53.74137 153 GLY A CA 1
ATOM 2361 C C . GLY A 1 169 ? 32.41127 43.75204 36.50295 1.000 57.03002 153 GLY A C 1
ATOM 2362 O O . GLY A 1 169 ? 32.93539 44.37305 35.57338 1.000 56.59545 153 GLY A O 1
ATOM 2366 N N . ASP A 1 170 ? 31.64576 42.68314 36.31456 1.000 58.55078 154 ASP A N 1
ATOM 2367 C CA . ASP A 1 170 ? 31.39657 42.15370 34.98664 1.000 62.95350 154 ASP A CA 1
ATOM 2368 C C . ASP A 1 170 ? 29.97816 41.62465 34.91190 1.000 66.50944 154 ASP A C 1
ATOM 2369 O O . ASP A 1 170 ? 29.48334 41.00362 35.85672 1.000 63.97602 154 ASP A O 1
ATOM 2378 N N . LEU A 1 171 ? 29.32697 41.88380 33.78452 1.000 74.60646 155 LEU A N 1
ATOM 2379 C CA . LEU A 1 171 ? 28.00957 41.33704 33.49410 1.000 75.87618 155 LEU A CA 1
ATOM 2380 C C . LEU A 1 171 ? 28.04258 40.83612 32.05951 1.000 81.66954 155 LEU A C 1
ATOM 2381 O O . LEU A 1 171 ? 28.18102 41.64211 31.13483 1.000 81.96391 155 LEU A O 1
ATOM 2397 N N . VAL A 1 172 ? 27.93243 39.52893 31.85469 1.000 86.27294 156 VAL A N 1
ATOM 2398 C CA . VAL A 1 172 ? 27.78581 38.97412 30.51470 1.000 85.53790 156 VAL A CA 1
ATOM 2399 C C . VAL A 1 172 ? 26.36905 38.42766 30.42998 1.000 86.88287 156 VAL A C 1
ATOM 2400 O O . VAL A 1 172 ? 25.92761 37.70365 31.33047 1.000 86.39516 156 VAL A O 1
ATOM 2413 N N . ARG A 1 173 ? 25.65803 38.76746 29.35935 1.000 89.05611 157 ARG A N 1
ATOM 2414 C CA . ARG A 1 173 ? 24.30751 38.26704 29.13418 1.000 91.69853 157 ARG A CA 1
ATOM 2415 C C . ARG A 1 173 ? 24.38587 37.25912 27.99746 1.000 92.34608 157 ARG A C 1
ATOM 2416 O O . ARG A 1 173 ? 24.62814 37.63297 26.84465 1.000 96.23646 157 ARG A O 1
ATOM 2437 N N . GLU A 1 174 ? 24.19335 35.99123 28.32079 1.000 98.72495 158 GLU A N 1
ATOM 2438 C CA . GLU A 1 174 ? 24.14316 34.94782 27.31495 1.000 91.51893 158 GLU A CA 1
ATOM 2439 C C . GLU A 1 174 ? 22.68997 34.54547 27.12272 1.000 100.91130 158 GLU A C 1
ATOM 2440 O O . GLU A 1 174 ? 21.82919 34.82829 27.95942 1.000 96.98189 158 GLU A O 1
ATOM 2452 N N . GLU A 1 175 ? 22.42150 33.87362 26.01213 1.000 103.12769 159 GLU A N 1
ATOM 2453 C CA . GLU A 1 175 ? 21.09102 33.33255 25.76133 1.000 97.77572 159 GLU A CA 1
ATOM 2454 C C . GLU A 1 175 ? 20.94063 32.06761 26.59628 1.000 97.92268 159 GLU A C 1
ATOM 2455 O O . GLU A 1 175 ? 21.63948 31.07376 26.37148 1.000 102.26519 159 GLU A O 1
ATOM 2467 N N . GLY A 1 176 ? 20.03035 32.11918 27.56427 1.000 99.60582 160 GLY A N 1
ATOM 2468 C CA . GLY A 1 176 ? 19.78201 31.05804 28.51338 1.000 91.05299 160 GLY A CA 1
ATOM 2469 C C . GLY A 1 176 ? 20.43608 31.24423 29.86815 1.000 101.36471 160 GLY A C 1
ATOM 2470 O O . GLY A 1 176 ? 20.12181 30.48421 30.79277 1.000 102.38750 160 GLY A O 1
ATOM 2474 N N . ARG A 1 177 ? 21.33616 32.21379 30.01864 1.000 93.87416 161 ARG A N 1
ATOM 2475 C CA . ARG A 1 177 ? 21.89132 32.52350 31.33075 1.000 92.87215 161 ARG A CA 1
ATOM 2476 C C . ARG A 1 177 ? 22.50324 33.91776 31.29245 1.000 88.58048 161 ARG A C 1
ATOM 2477 O O . ARG A 1 177 ? 22.98699 34.36877 30.25125 1.000 92.63707 161 ARG A O 1
ATOM 2498 N N . THR A 1 178 ? 22.48498 34.58613 32.44119 1.000 79.72978 162 THR A N 1
ATOM 2499 C CA . THR A 1 178 ? 23.22901 35.81908 32.66246 1.000 78.61111 162 THR A CA 1
ATOM 2500 C C . THR A 1 178 ? 24.18301 35.62260 33.82997 1.000 73.06271 162 THR A C 1
ATOM 2501 O O . THR A 1 178 ? 23.82448 35.00820 34.84033 1.000 70.05645 162 THR A O 1
ATOM 2512 N N . VAL A 1 179 ? 25.39620 36.14492 33.68742 1.000 73.38202 163 VAL A N 1
ATOM 2513 C CA . VAL A 1 179 ? 26.45727 35.94725 34.66368 1.000 71.78577 163 VAL A CA 1
ATOM 2514 C C . VAL A 1 179 ? 26.95668 37.31505 35.10346 1.000 70.78475 163 VAL A C 1
ATOM 2515 O O . VAL A 1 179 ? 27.44602 38.09918 34.28092 1.000 71.37703 163 VAL A O 1
ATOM 2528 N N . ALA A 1 180 ? 26.82555 37.59932 36.39548 1.000 67.32214 164 ALA A N 1
ATOM 2529 C CA . ALA A 1 180 ? 27.34912 38.80799 37.00970 1.000 63.26615 164 ALA A CA 1
ATOM 2530 C C . ALA A 1 180 ? 28.50359 38.45336 37.93537 1.000 60.39156 164 ALA A C 1
ATOM 2531 O O . ALA A 1 180 ? 28.51189 37.39140 38.56524 1.000 58.30136 164 ALA A O 1
ATOM 2538 N N . ARG A 1 181 ? 29.48519 39.34701 38.00835 1.000 57.98228 165 ARG A N 1
ATOM 2539 C CA . ARG A 1 181 ? 30.63071 39.13623 38.87816 1.000 53.78192 165 ARG A CA 1
ATOM 2540 C C . ARG A 1 181 ? 31.07920 40.46513 39.45955 1.000 52.01590 165 ARG A C 1
ATOM 2541 O O . ARG A 1 181 ? 31.21176 41.45106 38.72896 1.000 52.35375 165 ARG A O 1
ATOM 2562 N N . VAL A 1 182 ? 31.30821 40.48426 40.76835 1.000 49.85080 166 VAL A N 1
ATOM 2563 C CA . VAL A 1 182 ? 31.94892 41.60119 41.44739 1.000 48.59528 166 VAL A CA 1
ATOM 2564 C C . VAL A 1 182 ? 33.19656 41.04549 42.11407 1.000 49.17922 166 VAL A C 1
ATOM 2565 O O . VAL A 1 182 ? 33.12266 40.04514 42.83726 1.000 49.58498 166 VAL A O 1
ATOM 2578 N N . SER A 1 183 ? 34.33538 41.68240 41.87078 1.000 49.07091 167 SER A N 1
ATOM 2579 C CA . SER A 1 183 ? 35.59800 41.21851 42.41758 1.000 48.45773 167 SER A CA 1
ATOM 2580 C C . SER A 1 183 ? 36.24113 42.32395 43.23802 1.000 46.37525 167 SER A C 1
ATOM 2581 O O . SER A 1 183 ? 35.95059 43.51042 43.06639 1.000 45.98330 167 SER A O 1
ATOM 2589 N N . ARG A 1 184 ? 37.12044 41.91287 44.14175 1.000 50.51368 168 ARG A N 1
ATOM 2590 C CA . ARG A 1 184 ? 37.87020 42.85614 44.95829 1.000 49.69355 168 ARG A CA 1
ATOM 2591 C C . ARG A 1 184 ? 39.20541 42.22845 45.31317 1.000 47.23261 168 ARG A C 1
ATOM 2592 O O . ARG A 1 184 ? 39.24999 41.13151 45.87762 1.000 48.86635 168 ARG A O 1
ATOM 2613 N N . SER A 1 185 ? 40.28310 42.92969 44.98083 1.000 53.52054 169 SER A N 1
ATOM 2614 C CA . SER A 1 185 ? 41.64331 42.48834 45.25021 1.000 51.19196 169 SER A CA 1
ATOM 2615 C C . SER A 1 185 ? 42.36670 43.56353 46.04386 1.000 55.35900 169 SER A C 1
ATOM 2616 O O . SER A 1 185 ? 42.26911 44.75259 45.71978 1.000 42.86777 169 SER A O 1
ATOM 2624 N N . THR A 1 186 ? 43.08012 43.14726 47.08002 1.000 56.34995 170 THR A N 1
ATOM 2625 C CA . THR A 1 186 ? 43.90111 44.04744 47.86958 1.000 54.66913 170 THR A CA 1
ATOM 2626 C C . THR A 1 186 ? 45.32355 43.51016 47.87544 1.000 40.53010 170 THR A C 1
ATOM 2627 O O . THR A 1 186 ? 45.55097 42.30378 47.75030 1.000 78.54376 170 THR A O 1
ATOM 2638 N N . ARG A 1 187 ? 46.27785 44.41859 48.01817 1.000 62.68407 171 ARG A N 1
ATOM 2639 C CA . ARG A 1 187 ? 47.69125 44.09211 47.93337 1.000 61.44403 171 ARG A CA 1
ATOM 2640 C C . ARG A 1 187 ? 48.37089 44.41040 49.25429 1.000 63.57275 171 ARG A C 1
ATOM 2641 O O . ARG A 1 187 ? 48.08445 45.43485 49.88038 1.000 56.88932 171 ARG A O 1
ATOM 2662 N N . GLN A 1 188 ? 49.27125 43.52380 49.67598 1.000 54.20557 172 GLN A N 1
ATOM 2663 C CA . GLN A 1 188 ? 50.11108 43.79308 50.83952 1.000 54.95489 172 GLN A CA 1
ATOM 2664 C C . GLN A 1 188 ? 51.36665 42.93830 50.71049 1.000 56.26931 172 GLN A C 1
ATOM 2665 O O . GLN A 1 188 ? 51.28322 41.70928 50.79125 1.000 48.90907 172 GLN A O 1
ATOM 2679 N N . GLY A 1 189 ? 52.50892 43.57085 50.48940 1.000 45.96085 173 GLY A N 1
ATOM 2680 C CA . GLY A 1 189 ? 53.72246 42.81345 50.22694 1.000 46.35380 173 GLY A CA 1
ATOM 2681 C C . GLY A 1 189 ? 53.69146 42.25767 48.82576 1.000 47.22702 173 GLY A C 1
ATOM 2682 O O . GLY A 1 189 ? 53.37461 42.97040 47.87118 1.000 48.30370 173 GLY A O 1
ATOM 2686 N N . ARG A 1 190 ? 54.01096 40.97500 48.69427 1.000 46.36137 174 ARG A N 1
ATOM 2687 C CA . ARG A 1 190 ? 53.89203 40.26303 47.42873 1.000 47.62775 174 ARG A CA 1
ATOM 2688 C C . ARG A 1 190 ? 52.56290 39.54074 47.27278 1.000 43.06927 174 ARG A C 1
ATOM 2689 O O . ARG A 1 190 ? 52.35252 38.87873 46.25109 1.000 44.56948 174 ARG A O 1
ATOM 2710 N N . VAL A 1 191 ? 51.66941 39.64640 48.25063 1.000 46.17093 175 VAL A N 1
ATOM 2711 C CA . VAL A 1 191 ? 50.44129 38.86392 48.27610 1.000 44.12854 175 VAL A CA 1
ATOM 2712 C C . VAL A 1 191 ? 49.27402 39.72273 47.81510 1.000 47.35472 175 VAL A C 1
ATOM 2713 O O . VAL A 1 191 ? 49.15350 40.89139 48.20507 1.000 53.88073 175 VAL A O 1
ATOM 2726 N N . THR A 1 192 ? 48.42290 39.15138 46.96853 1.000 40.48951 176 THR A N 1
ATOM 2727 C CA . THR A 1 192 ? 47.18631 39.78623 46.53255 1.000 43.80688 176 THR A CA 1
ATOM 2728 C C . THR A 1 192 ? 46.03080 38.89287 46.96851 1.000 40.47056 176 THR A C 1
ATOM 2729 O O . THR A 1 192 ? 46.03729 37.68947 46.68850 1.000 42.85347 176 THR A O 1
ATOM 2740 N N . ARG A 1 193 ? 45.04235 39.47133 47.64276 1.000 39.67229 177 ARG A N 1
ATOM 2741 C CA . ARG A 1 193 ? 43.89822 38.71777 48.14554 1.000 44.99774 177 ARG A CA 1
ATOM 2742 C C . ARG A 1 193 ? 42.73857 38.93251 47.18212 1.000 44.42223 177 ARG A C 1
ATOM 2743 O O . ARG A 1 193 ? 42.12393 40.00256 47.16591 1.000 49.32395 177 ARG A O 1
ATOM 2764 N N . MET A 1 194 ? 42.42191 37.89366 46.41432 1.000 40.66633 178 MET A N 1
ATOM 2765 C CA . MET A 1 194 ? 41.38577 37.93441 45.39194 1.000 44.83287 178 MET A CA 1
ATOM 2766 C C . MET A 1 194 ? 40.07585 37.40031 45.95761 1.000 39.99938 178 MET A C 1
ATOM 2767 O O . MET A 1 194 ? 39.98231 36.22434 46.31945 1.000 41.06014 178 MET A O 1
ATOM 2781 N N . GLU A 1 195 ? 39.07507 38.27273 46.05245 1.000 40.87056 179 GLU A N 1
ATOM 2782 C CA . GLU A 1 195 ? 37.72372 37.90016 46.45171 1.000 43.94352 179 GLU A CA 1
ATOM 2783 C C . GLU A 1 195 ? 36.79738 38.07932 45.25534 1.000 46.25240 179 GLU A C 1
ATOM 2784 O O . GLU A 1 195 ? 36.64675 39.19765 44.75114 1.000 45.33552 179 GLU A O 1
ATOM 2796 N N . GLU A 1 196 ? 36.18426 36.98858 44.80236 1.000 50.88823 180 GLU A N 1
ATOM 2797 C CA . GLU A 1 196 ? 35.23366 37.02660 43.69985 1.000 53.25523 180 GLU A CA 1
ATOM 2798 C C . GLU A 1 196 ? 33.86498 36.57854 44.19260 1.000 53.39962 180 GLU A C 1
ATOM 2799 O O . GLU A 1 196 ? 33.75990 35.64040 44.98869 1.000 55.64817 180 GLU A O 1
ATOM 2811 N N . ARG A 1 197 ? 32.81809 37.24412 43.71371 1.000 54.89965 181 ARG A N 1
ATOM 2812 C CA . ARG A 1 197 ? 31.44794 36.87840 44.05525 1.000 56.35638 181 ARG A CA 1
ATOM 2813 C C . ARG A 1 197 ? 30.59962 36.93102 42.79682 1.000 56.76853 181 ARG A C 1
ATOM 2814 O O . ARG A 1 197 ? 30.49085 37.98066 42.15581 1.000 52.78272 181 ARG A O 1
ATOM 2835 N N . TRP A 1 198 ? 30.00063 35.79219 42.45801 1.000 59.84483 182 TRP A N 1
ATOM 2836 C CA . TRP A 1 198 ? 29.29244 35.59689 41.20572 1.000 60.42180 182 TRP A CA 1
ATOM 2837 C C . TRP A 1 198 ? 27.79000 35.49619 41.43127 1.000 60.82024 182 TRP A C 1
ATOM 2838 O O . TRP A 1 198 ? 27.32828 35.05553 42.48753 1.000 60.19331 182 TRP A O 1
ATOM 2859 N N . LEU A 1 199 ? 27.03205 35.91726 40.42093 1.000 63.06694 183 LEU A N 1
ATOM 2860 C CA . LEU A 1 199 ? 25.60117 35.65296 40.33642 1.000 65.86612 183 LEU A CA 1
ATOM 2861 C C . LEU A 1 199 ? 25.30133 35.05410 38.97120 1.000 65.55336 183 LEU A C 1
ATOM 2862 O O . LEU A 1 199 ? 25.61103 35.66799 37.94465 1.000 64.09032 183 LEU A O 1
ATOM 2878 N N . VAL A 1 200 ? 24.71472 33.86089 38.95478 1.000 67.47049 184 VAL A N 1
ATOM 2879 C CA . VAL A 1 200 ? 24.28406 33.21458 37.72017 1.000 73.29825 184 VAL A CA 1
ATOM 2880 C C . VAL A 1 200 ? 22.77687 33.01154 37.78326 1.000 73.94929 184 VAL A C 1
ATOM 2881 O O . VAL A 1 200 ? 22.27464 32.29743 38.66092 1.000 74.89617 184 VAL A O 1
ATOM 2894 N N . GLY A 1 201 ? 22.06215 33.64364 36.85741 1.000 73.31058 185 GLY A N 1
ATOM 2895 C CA . GLY A 1 201 ? 20.63148 33.45449 36.69855 1.000 73.65805 185 GLY A CA 1
ATOM 2896 C C . GLY A 1 201 ? 20.36286 32.77722 35.36465 1.000 77.55932 185 GLY A C 1
ATOM 2897 O O . GLY A 1 201 ? 20.90432 33.18224 34.33451 1.000 77.81393 185 GLY A O 1
ATOM 2901 N N . ASP A 1 202 ? 19.53045 31.74520 35.40028 1.000 76.98462 186 ASP A N 1
ATOM 2902 C CA . ASP A 1 202 ? 19.27355 30.95456 34.20403 1.000 73.08427 186 ASP A CA 1
ATOM 2903 C C . ASP A 1 202 ? 17.88977 30.32537 34.32846 1.000 72.50829 186 ASP A C 1
ATOM 2904 O O . ASP A 1 202 ? 17.07636 30.74348 35.15893 1.000 71.94695 186 ASP A O 1
ATOM 2913 N N . ALA A 1 203 ? 17.62318 29.31560 33.49605 1.000 76.28610 187 ALA A N 1
ATOM 2914 C CA . ALA A 1 203 ? 16.32712 28.64915 33.51931 1.000 81.26253 187 ALA A CA 1
ATOM 2915 C C . ALA A 1 203 ? 15.99175 28.15037 34.91828 1.000 77.63605 187 ALA A C 1
ATOM 2916 O O . ALA A 1 203 ? 14.84837 28.27053 35.37349 1.000 77.14688 187 ALA A O 1
ATOM 2923 N N . ALA A 1 204 ? 16.97979 27.58586 35.61547 1.000 79.15554 188 ALA A N 1
ATOM 2924 C CA . ALA A 1 204 ? 16.72265 26.92277 36.88725 1.000 74.05966 188 ALA A CA 1
ATOM 2925 C C . ALA A 1 204 ? 16.53190 27.89088 38.04964 1.000 70.82675 188 ALA A C 1
ATOM 2926 O O . ALA A 1 204 ? 15.80774 27.56718 38.99794 1.000 73.23874 188 ALA A O 1
ATOM 2933 N N . GLY A 1 205 ? 17.14497 29.06208 38.00887 1.000 72.95784 189 GLY A N 1
ATOM 2934 C CA . GLY A 1 205 ? 17.03716 29.99900 39.10804 1.000 69.75812 189 GLY A CA 1
ATOM 2935 C C . GLY A 1 205 ? 18.23826 30.92242 39.15256 1.000 67.86959 189 GLY A C 1
ATOM 2936 O O . GLY A 1 205 ? 19.00728 31.01903 38.20106 1.000 68.81583 189 GLY A O 1
ATOM 2940 N N . ILE A 1 206 ? 18.37057 31.61211 40.28480 1.000 69.77059 190 ILE A N 1
ATOM 2941 C CA . ILE A 1 206 ? 19.49987 32.49658 40.55459 1.000 73.38866 190 ILE A CA 1
ATOM 2942 C C . ILE A 1 206 ? 20.43415 31.78877 41.52831 1.000 75.30521 190 ILE A C 1
ATOM 2943 O O . ILE A 1 206 ? 20.03182 31.45748 42.65049 1.000 72.57783 190 ILE A O 1
ATOM 2959 N N . ARG A 1 207 ? 21.68029 31.55990 41.11273 1.000 77.24533 191 ARG A N 1
ATOM 2960 C CA . ARG A 1 207 ? 22.69506 30.99363 41.98928 1.000 80.52463 191 ARG A CA 1
ATOM 2961 C C . ARG A 1 207 ? 23.75825 32.03580 42.32077 1.000 76.78597 191 ARG A C 1
ATOM 2962 O O . ARG A 1 207 ? 24.15503 32.82654 41.45821 1.000 73.60793 191 ARG A O 1
ATOM 2983 N N . GLU A 1 208 ? 24.21490 32.03331 43.57332 1.000 73.88995 192 GLU A N 1
ATOM 2984 C CA . GLU A 1 208 ? 25.36263 32.82008 44.00590 1.000 66.85535 192 GLU A CA 1
ATOM 2985 C C . GLU A 1 208 ? 26.44425 31.90893 44.57387 1.000 64.35668 192 GLU A C 1
ATOM 2986 O O . GLU A 1 208 ? 26.14122 30.93224 45.26553 1.000 69.43953 192 GLU A O 1
ATOM 2998 N N . PHE A 1 209 ? 27.70495 32.22058 44.27554 1.000 61.45058 193 PHE A N 1
ATOM 2999 C CA . PHE A 1 209 ? 28.82920 31.53466 44.90475 1.000 61.35008 193 PHE A CA 1
ATOM 3000 C C . PHE A 1 209 ? 29.95827 32.54202 45.09555 1.000 59.43024 193 PHE A C 1
ATOM 3001 O O . PHE A 1 209 ? 30.07923 33.50954 44.33801 1.000 57.62376 193 PHE A O 1
ATOM 3018 N N . SER A 1 210 ? 30.77919 32.30965 46.12547 1.000 56.31880 194 SER A N 1
ATOM 3019 C CA . SER A 1 210 ? 31.83137 33.23600 46.52887 1.000 52.46413 194 SER A CA 1
ATOM 3020 C C . SER A 1 210 ? 33.14413 32.49422 46.74060 1.000 52.84843 194 SER A C 1
ATOM 3021 O O . SER A 1 210 ? 33.15834 31.35467 47.21658 1.000 55.64987 194 SER A O 1
ATOM 3029 N N . GLN A 1 211 ? 34.24642 33.15587 46.38150 1.000 53.25277 195 GLN A N 1
ATOM 3030 C CA . GLN A 1 211 ? 35.57665 32.57014 46.44394 1.000 49.61992 195 GLN A CA 1
ATOM 3031 C C . GLN A 1 211 ? 36.57897 33.57478 46.99379 1.000 45.36464 195 GLN A C 1
ATOM 3032 O O . GLN A 1 211 ? 36.37817 34.78821 46.89749 1.000 41.05861 195 GLN A O 1
ATOM 3046 N N . VAL A 1 212 ? 37.66013 33.05720 47.58273 1.000 44.95669 196 VAL A N 1
ATOM 3047 C CA . VAL A 1 212 ? 38.83722 33.85873 47.90234 1.000 37.77684 196 VAL A CA 1
ATOM 3048 C C . VAL A 1 212 ? 40.07560 33.11899 47.40549 1.000 37.53913 196 VAL A C 1
ATOM 3049 O O . VAL A 1 212 ? 40.16161 31.88977 47.51915 1.000 40.42738 196 VAL A O 1
ATOM 3062 N N . GLY A 1 213 ? 41.01156 33.86592 46.83813 1.000 37.11634 197 GLY A N 1
ATOM 3063 C CA . GLY A 1 213 ? 42.26569 33.30358 46.36456 1.000 39.46812 197 GLY A CA 1
ATOM 3064 C C . GLY A 1 213 ? 43.43207 34.20416 46.70450 1.000 40.38228 197 GLY A C 1
ATOM 3065 O O . GLY A 1 213 ? 43.27891 35.41388 46.89477 1.000 48.08629 197 GLY A O 1
ATOM 3069 N N . LEU A 1 214 ? 44.61013 33.59541 46.80237 1.000 41.82876 198 LEU A N 1
ATOM 3070 C CA . LEU A 1 214 ? 45.84575 34.30943 47.08236 1.000 39.18103 198 LEU A CA 1
ATOM 3071 C C . LEU A 1 214 ? 46.75463 34.17428 45.87076 1.000 40.16660 198 LEU A C 1
ATOM 3072 O O . LEU A 1 214 ? 47.04142 33.05502 45.43112 1.000 49.02418 198 LEU A O 1
ATOM 3088 N N . LEU A 1 215 ? 47.21879 35.30623 45.34881 1.000 43.69798 199 LEU A N 1
ATOM 3089 C CA . LEU A 1 215 ? 48.22128 35.33084 44.29172 1.000 43.56978 199 LEU A CA 1
ATOM 3090 C C . LEU A 1 215 ? 49.48052 35.95518 44.87588 1.000 54.04763 199 LEU A C 1
ATOM 3091 O O . LEU A 1 215 ? 49.44842 37.09037 45.36187 1.000 56.53890 199 LEU A O 1
ATOM 3107 N N . THR A 1 216 ? 50.58197 35.21480 44.82241 1.000 42.78763 200 THR A N 1
ATOM 3108 C CA . THR A 1 216 ? 51.84850 35.62851 45.41132 1.000 43.60011 200 THR A CA 1
ATOM 3109 C C . THR A 1 216 ? 52.87028 35.92516 44.32126 1.000 41.76605 200 THR A C 1
ATOM 3110 O O . THR A 1 216 ? 53.19291 35.04793 43.51228 1.000 42.71846 200 THR A O 1
ATOM 3121 N N . MET A 1 217 ? 53.37249 37.15779 44.30355 1.000 44.96096 201 MET A N 1
ATOM 3122 C CA . MET A 1 217 ? 54.40825 37.54151 43.35690 1.000 46.95873 201 MET A CA 1
ATOM 3123 C C . MET A 1 217 ? 55.75032 36.92148 43.74100 1.000 46.94795 201 MET A C 1
ATOM 3124 O O . MET A 1 217 ? 56.02255 36.64498 44.91230 1.000 50.25948 201 MET A O 1
ATOM 3138 N N . PHE A 1 218 ? 56.60065 36.72743 42.73650 1.000 48.54325 202 PHE A N 1
ATOM 3139 C CA . PHE A 1 218 ? 58.00728 36.41319 42.93709 1.000 49.18101 202 PHE A CA 1
ATOM 3140 C C . PHE A 1 218 ? 58.83495 37.40758 42.13583 1.000 48.79393 202 PHE A C 1
ATOM 3141 O O . PHE A 1 218 ? 58.36281 37.99694 41.16104 1.000 51.90728 202 PHE A O 1
ATOM 3158 N N . THR A 1 219 ? 60.07650 37.59717 42.56254 1.000 51.89595 203 THR A N 1
ATOM 3159 C CA . THR A 1 219 ? 60.93159 38.61015 41.96738 1.000 54.93256 203 THR A CA 1
ATOM 3160 C C . THR A 1 219 ? 61.70511 38.05172 40.77915 1.000 53.64721 203 THR A C 1
ATOM 3161 O O . THR A 1 219 ? 61.87544 36.83965 40.62561 1.000 52.83279 203 THR A O 1
ATOM 3172 N N . ARG A 1 220 ? 62.16370 38.96972 39.92399 1.000 52.70087 204 ARG A N 1
ATOM 3173 C CA . ARG A 1 220 ? 63.06862 38.59978 38.84054 1.000 55.34973 204 ARG A CA 1
ATOM 3174 C C . ARG A 1 220 ? 64.27535 37.84382 39.37920 1.000 52.10754 204 ARG A C 1
ATOM 3175 O O . ARG A 1 220 ? 64.70616 36.84299 38.79568 1.000 49.80053 204 ARG A O 1
ATOM 3196 N N . GLU A 1 221 ? 64.82632 38.30434 40.50370 1.000 53.88087 205 GLU A N 1
ATOM 3197 C CA . GLU A 1 221 ? 65.94690 37.60638 41.12484 1.000 56.90258 205 GLU A CA 1
ATOM 3198 C C . GLU A 1 221 ? 65.55722 36.19769 41.55384 1.000 56.24081 205 GLU A C 1
ATOM 3199 O O . GLU A 1 221 ? 66.37141 35.26826 41.48622 1.000 56.46982 205 GLU A O 1
ATOM 3211 N N . GLU A 1 222 ? 64.31460 36.02022 42.00061 1.000 58.61161 206 GLU A N 1
ATOM 3212 C CA . GLU A 1 222 ? 63.87205 34.71215 42.47156 1.000 55.28224 206 GLU A CA 1
ATOM 3213 C C . GLU A 1 222 ? 63.64493 33.75899 41.30489 1.000 53.14153 206 GLU A C 1
ATOM 3214 O O . GLU A 1 222 ? 64.08853 32.60492 41.33784 1.000 57.13205 206 GLU A O 1
ATOM 3226 N N . TYR A 1 223 ? 62.95142 34.22331 40.26193 1.000 54.89245 207 TYR A N 1
ATOM 3227 C CA . TYR A 1 223 ? 62.79789 33.40977 39.06063 1.000 50.11255 207 TYR A CA 1
ATOM 3228 C C . TYR A 1 223 ? 64.15627 33.01449 38.49229 1.000 51.49549 207 TYR A C 1
ATOM 3229 O O . TYR A 1 223 ? 64.42224 31.83105 38.25151 1.000 52.23257 207 TYR A O 1
ATOM 3247 N N . ASP A 1 224 ? 65.02565 34.00043 38.25411 1.000 51.45342 208 ASP A N 1
ATOM 3248 C CA . ASP A 1 224 ? 66.33198 33.71031 37.67178 1.000 49.98001 208 ASP A CA 1
ATOM 3249 C C . ASP A 1 224 ? 67.07950 32.65862 38.48149 1.000 50.39166 208 ASP A C 1
ATOM 3250 O O . ASP A 1 224 ? 67.76683 31.79903 37.91727 1.000 48.71997 208 ASP A O 1
ATOM 3259 N N . ALA A 1 225 ? 66.95339 32.70966 39.81020 1.000 53.17803 209 ALA A N 1
ATOM 3260 C CA . ALA A 1 225 ? 67.61131 31.71981 40.65757 1.000 52.48891 209 ALA A CA 1
ATOM 3261 C C . ALA A 1 225 ? 66.93082 30.36014 40.55508 1.000 53.04056 209 ALA A C 1
ATOM 3262 O O . ALA A 1 225 ? 67.59836 29.32040 40.60531 1.000 51.53513 209 ALA A O 1
ATOM 3269 N N . ALA A 1 226 ? 65.60252 30.34394 40.42221 1.000 56.53762 210 ALA A N 1
ATOM 3270 C CA . ALA A 1 226 ? 64.89305 29.07225 40.33231 1.000 56.77687 210 ALA A CA 1
ATOM 3271 C C . ALA A 1 226 ? 65.19426 28.35968 39.01867 1.000 53.21868 210 ALA A C 1
ATOM 3272 O O . ALA A 1 226 ? 65.37016 27.13528 38.99842 1.000 50.49429 210 ALA A O 1
ATOM 3279 N N . PHE A 1 227 ? 65.25537 29.10477 37.91155 1.000 50.93769 211 PHE A N 1
ATOM 3280 C CA . PHE A 1 227 ? 65.63728 28.50100 36.63891 1.000 50.64377 211 PHE A CA 1
ATOM 3281 C C . PHE A 1 227 ? 67.04578 27.92789 36.71175 1.000 50.26276 211 PHE A C 1
ATOM 3282 O O . PHE A 1 227 ? 67.27356 26.76097 36.37343 1.000 51.26696 211 PHE A O 1
ATOM 3299 N N . ALA A 1 228 ? 68.00931 28.74336 37.14940 1.000 51.22021 212 ALA A N 1
ATOM 3300 C CA . ALA A 1 228 ? 69.38790 28.27527 37.24677 1.000 50.18568 212 ALA A CA 1
ATOM 3301 C C . ALA A 1 228 ? 69.48515 27.06351 38.16441 1.000 52.51524 212 ALA A C 1
ATOM 3302 O O . ALA A 1 228 ? 70.19149 26.09548 37.85837 1.000 58.83754 212 ALA A O 1
ATOM 3309 N N . ALA A 1 229 ? 68.78056 27.10015 39.29802 1.000 50.39358 213 ALA A N 1
ATOM 3310 C CA . ALA A 1 229 ? 68.74884 25.94602 40.18791 1.000 51.44460 213 ALA A CA 1
ATOM 3311 C C . ALA A 1 229 ? 68.24716 24.70214 39.46586 1.000 52.22606 213 ALA A C 1
ATOM 3312 O O . ALA A 1 229 ? 68.59144 23.57921 39.85155 1.000 49.89318 213 ALA A O 1
ATOM 3319 N N . ALA A 1 230 ? 67.43451 24.88028 38.42202 1.000 51.02483 214 ALA A N 1
ATOM 3320 C CA . ALA A 1 230 ? 66.84739 23.77905 37.67132 1.000 50.97180 214 ALA A CA 1
ATOM 3321 C C . ALA A 1 230 ? 67.56002 23.51590 36.34592 1.000 56.18207 214 ALA A C 1
ATOM 3322 O O . ALA A 1 230 ? 67.00246 22.84069 35.47382 1.000 57.23987 214 ALA A O 1
ATOM 3329 N N . GLY A 1 231 ? 68.77067 24.03468 36.17258 1.000 59.67372 215 GLY A N 1
ATOM 3330 C CA . GLY A 1 231 ? 69.54698 23.72873 34.98204 1.000 56.96834 215 GLY A CA 1
ATOM 3331 C C . GLY A 1 231 ? 69.05481 24.41527 33.72691 1.000 58.96496 215 GLY A C 1
ATOM 3332 O O . GLY A 1 231 ? 69.09230 23.81670 32.64398 1.000 60.98827 215 GLY A O 1
ATOM 3336 N N . CYS A 1 232 ? 68.58815 25.65750 33.84403 1.000 56.73453 216 CYS A N 1
ATOM 3337 C CA . CYS A 1 232 ? 68.01345 26.38633 32.72429 1.000 59.61377 216 CYS A CA 1
ATOM 3338 C C . CYS A 1 232 ? 68.62379 27.77160 32.58167 1.000 60.25128 216 CYS A C 1
ATOM 3339 O O . CYS A 1 232 ? 68.86540 28.46523 33.57332 1.000 59.45560 216 CYS A O 1
ATOM 3347 N N . GLU A 1 233 ? 68.87673 28.15435 31.33344 1.000 64.75096 217 GLU A N 1
ATOM 3348 C CA . GLU A 1 233 ? 69.28051 29.50786 30.96851 1.000 63.28632 217 GLU A CA 1
ATOM 3349 C C . GLU A 1 233 ? 68.02790 30.30043 30.61883 1.000 61.03751 217 GLU A C 1
ATOM 3350 O O . GLU A 1 233 ? 67.28059 29.91822 29.71265 1.000 64.30746 217 GLU A O 1
ATOM 3362 N N . SER A 1 234 ? 67.79952 31.39769 31.33519 1.000 55.29530 218 SER A N 1
ATOM 3363 C CA . SER A 1 234 ? 66.53875 32.11984 31.28480 1.000 55.81247 218 SER A CA 1
ATOM 3364 C C . SER A 1 234 ? 66.66922 33.41273 30.49035 1.000 54.13658 218 SER A C 1
ATOM 3365 O O . SER A 1 234 ? 67.76126 33.95641 30.30674 1.000 55.87166 218 SER A O 1
ATOM 3373 N N . ALA A 1 235 ? 65.52012 33.89966 30.02763 1.000 55.86565 219 ALA A N 1
ATOM 3374 C CA . ALA A 1 235 ? 65.40902 35.19947 29.38443 1.000 59.08522 219 ALA A CA 1
ATOM 3375 C C . ALA A 1 235 ? 63.99666 35.71299 29.62200 1.000 57.53609 219 ALA A C 1
ATOM 3376 O O . ALA A 1 235 ? 63.07179 34.93729 29.87747 1.000 58.23294 219 ALA A O 1
ATOM 3383 N N . TYR A 1 236 ? 63.83268 37.02941 29.53344 1.000 53.67062 220 TYR A N 1
ATOM 3384 C CA . TYR A 1 236 ? 62.56190 37.66713 29.84650 1.000 54.57374 220 TYR A CA 1
ATOM 3385 C C . TYR A 1 236 ? 62.10165 38.52819 28.68097 1.000 48.49436 220 TYR A C 1
ATOM 3386 O O . TYR A 1 236 ? 62.87123 39.34161 28.16027 1.000 46.58028 220 TYR A O 1
ATOM 3404 N N . VAL A 1 237 ? 60.84657 38.34396 28.28078 1.000 49.72992 221 VAL A N 1
ATOM 3405 C CA . VAL A 1 237 ? 60.22800 39.10987 27.20596 1.000 52.19962 221 VAL A CA 1
ATOM 3406 C C . VAL A 1 237 ? 59.32007 40.17531 27.81114 1.000 57.08069 221 VAL A C 1
ATOM 3407 O O . VAL A 1 237 ? 58.31623 39.85786 28.46103 1.000 56.34831 221 VAL A O 1
ATOM 3420 N N . GLU A 1 238 ? 59.67448 41.43832 27.58339 1.000 59.54119 222 GLU A N 1
ATOM 3421 C CA . GLU A 1 238 ? 58.88171 42.56484 28.05673 1.000 64.57618 222 GLU A CA 1
ATOM 3422 C C . GLU A 1 238 ? 57.48118 42.57610 27.46271 1.000 59.81699 222 GLU A C 1
ATOM 3423 O O . GLU A 1 238 ? 57.26931 42.19616 26.30801 1.000 61.47350 222 GLU A O 1
ATOM 3435 N N . GLY A 1 239 ? 56.51959 43.01209 28.27136 1.000 59.52292 223 GLY A N 1
ATOM 3436 C CA . GLY A 1 239 ? 55.20252 43.33389 27.76505 1.000 63.36604 223 GLY A CA 1
ATOM 3437 C C . GLY A 1 239 ? 54.37746 42.12714 27.38784 1.000 62.84131 223 GLY A C 1
ATOM 3438 O O . GLY A 1 239 ? 53.59001 41.61336 28.19026 1.000 59.96985 223 GLY A O 1
ATOM 3442 N N . TRP A 1 240 ? 54.54925 41.68252 26.14352 1.000 64.52594 224 TRP A N 1
ATOM 3443 C CA . TRP A 1 240 ? 53.79220 40.56065 25.60591 1.000 63.07348 224 TRP A CA 1
ATOM 3444 C C . TRP A 1 240 ? 52.34072 41.00111 25.45514 1.000 59.69354 224 TRP A C 1
ATOM 3445 O O . TRP A 1 240 ? 52.02782 42.17934 25.65601 1.000 61.77711 224 TRP A O 1
ATOM 3466 N N . LEU A 1 241 ? 51.44691 40.08129 25.09876 1.000 57.02934 225 LEU A N 1
ATOM 3467 C CA . LEU A 1 241 ? 50.08057 40.47205 24.78003 1.000 60.85115 225 LEU A CA 1
ATOM 3468 C C . LEU A 1 241 ? 49.23816 40.73011 26.02111 1.000 61.66448 225 LEU A C 1
ATOM 3469 O O . LEU A 1 241 ? 48.16476 41.33207 25.91039 1.000 57.91314 225 LEU A O 1
ATOM 3485 N N . THR A 1 242 ? 49.69925 40.29557 27.19099 1.000 66.92668 226 THR A N 1
ATOM 3486 C CA . THR A 1 242 ? 48.94925 40.46580 28.42645 1.000 69.93232 226 THR A CA 1
ATOM 3487 C C . THR A 1 242 ? 49.35261 41.71919 29.18838 1.000 69.74166 226 THR A C 1
ATOM 3488 O O . THR A 1 242 ? 48.52371 42.29118 29.90644 1.000 73.39980 226 THR A O 1
ATOM 3499 N N . GLY A 1 243 ? 50.60579 42.15261 29.04948 1.000 66.46614 227 GLY A N 1
ATOM 3500 C CA . GLY A 1 243 ? 51.17507 43.21955 29.84311 1.000 71.22258 227 GLY A CA 1
ATOM 3501 C C . GLY A 1 243 ? 52.19792 42.74482 30.85202 1.000 70.04321 227 GLY A C 1
ATOM 3502 O O . GLY A 1 243 ? 53.04605 43.53878 31.28150 1.000 63.61926 227 GLY A O 1
ATOM 3506 N N . ARG A 1 244 ? 52.14165 41.47212 31.23505 1.000 70.53276 228 ARG A N 1
ATOM 3507 C CA . ARG A 1 244 ? 53.00552 40.90198 32.25750 1.000 65.29268 228 ARG A CA 1
ATOM 3508 C C . ARG A 1 244 ? 54.29203 40.30252 31.70975 1.000 63.25737 228 ARG A C 1
ATOM 3509 O O . ARG A 1 244 ? 55.06314 39.72706 32.48394 1.000 66.09265 228 ARG A O 1
ATOM 3530 N N . GLY A 1 245 ? 54.54807 40.41238 30.41609 1.000 62.24591 229 GLY A N 1
ATOM 3531 C CA . GLY A 1 245 ? 55.76006 39.83202 29.88541 1.000 59.67696 229 GLY A CA 1
ATOM 3532 C C . GLY A 1 245 ? 55.71403 38.31293 29.94387 1.000 56.12240 229 GLY A C 1
ATOM 3533 O O . GLY A 1 245 ? 54.67898 37.69178 30.18285 1.000 55.63707 229 GLY A O 1
ATOM 3537 N N . LEU A 1 246 ? 56.88215 37.71565 29.71921 1.000 55.69059 230 LEU A N 1
ATOM 3538 C CA . LEU A 1 246 ? 56.97314 36.27008 29.56168 1.000 54.91638 230 LEU A CA 1
ATOM 3539 C C . LEU A 1 246 ? 58.41705 35.83483 29.75719 1.000 52.53374 230 LEU A C 1
ATOM 3540 O O . LEU A 1 246 ? 59.31621 36.36770 29.10163 1.000 55.86517 230 LEU A O 1
ATOM 3556 N N . PHE A 1 247 ? 58.63776 34.87234 30.64826 1.000 51.76360 231 PHE A N 1
ATOM 3557 C CA . PHE A 1 247 ? 59.93794 34.22644 30.77206 1.000 53.75910 231 PHE A CA 1
ATOM 3558 C C . PHE A 1 247 ? 60.02186 33.07892 29.77370 1.000 56.58568 231 PHE A C 1
ATOM 3559 O O . PHE A 1 247 ? 59.07980 32.29198 29.64227 1.000 54.45055 231 PHE A O 1
ATOM 3576 N N . VAL A 1 248 ? 61.14630 32.99580 29.06822 1.000 63.05913 232 VAL A N 1
ATOM 3577 C CA . VAL A 1 248 ? 61.43130 31.91180 28.13543 1.000 61.12546 232 VAL A CA 1
ATOM 3578 C C . VAL A 1 248 ? 62.81918 31.38672 28.47047 1.000 61.01791 232 VAL A C 1
ATOM 3579 O O . VAL A 1 248 ? 63.81575 32.09623 28.28836 1.000 64.24724 232 VAL A O 1
ATOM 3592 N N . ALA A 1 249 ? 62.88672 30.15426 28.96189 1.000 60.56579 233 ALA A N 1
ATOM 3593 C CA . ALA A 1 249 ? 64.13325 29.53184 29.37428 1.000 65.17367 233 ALA A CA 1
ATOM 3594 C C . ALA A 1 249 ? 64.33692 28.24031 28.59417 1.000 66.56327 233 ALA A C 1
ATOM 3595 O O . ALA A 1 249 ? 63.39036 27.66338 28.05060 1.000 61.91778 233 ALA A O 1
ATOM 3602 N N . THR A 1 250 ? 65.58937 27.79018 28.53988 1.000 6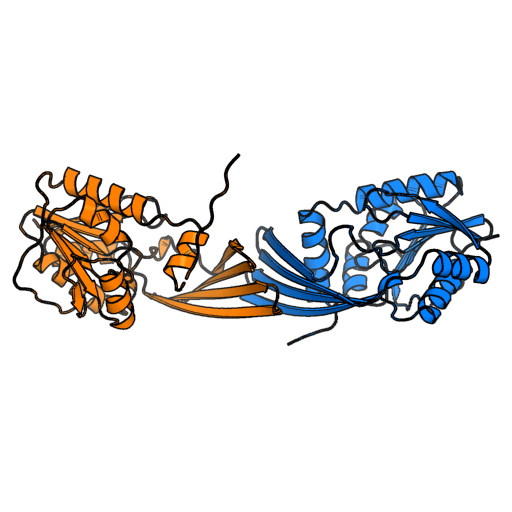8.95752 234 THR A N 1
ATOM 3603 C CA . THR A 1 250 ? 65.94662 26.57219 27.82677 1.000 69.82207 234 THR A CA 1
ATOM 3604 C C . THR A 1 250 ? 66.77546 25.66089 28.71971 1.000 68.80921 234 THR A C 1
ATOM 3605 O O . THR A 1 250 ? 67.59382 26.12241 29.52079 1.000 66.61530 234 THR A O 1
ATOM 3616 N N . ARG A 1 251 ? 66.54712 24.36003 28.55947 1.000 66.76102 235 ARG A N 1
ATOM 3617 C CA . ARG A 1 251 ? 67.10865 23.31168 29.40935 1.000 63.24790 235 ARG A CA 1
ATOM 3618 C C . ARG A 1 251 ? 68.44955 22.84235 28.86571 1.000 64.88393 235 ARG A C 1
ATOM 3619 O O . ARG A 1 251 ? 68.50891 22.06283 27.91258 1.000 66.58022 235 ARG A O 1
ATOM 3640 N N . THR A 1 252 ? 69.53181 23.30986 29.48119 1.000 66.01668 236 THR A N 1
ATOM 3641 C CA . THR A 1 252 ? 70.86752 22.84586 29.12412 1.000 64.84739 236 THR A CA 1
ATOM 3642 C C . THR A 1 252 ? 71.12396 21.46763 29.73063 1.000 67.91932 236 THR A C 1
ATOM 3643 O O . THR A 1 252 ? 70.89855 20.44082 29.09057 1.000 66.90181 236 THR A O 1
ATOM 3654 N N . HIS B 1 8 ? 36.56968 71.12245 29.00889 1.000 65.20316 -8 HIS B N 1
ATOM 3655 C CA . HIS B 1 8 ? 36.81932 70.26534 30.15826 1.000 71.37069 -8 HIS B CA 1
ATOM 3656 C C . HIS B 1 8 ? 35.86520 70.57771 31.30399 1.000 61.89109 -8 HIS B C 1
ATOM 3657 O O . HIS B 1 8 ? 35.87692 71.68423 31.84200 1.000 64.27172 -8 HIS B O 1
ATOM 3671 N N . HIS B 1 9 ? 35.03968 69.60260 31.67799 1.000 62.60743 -7 HIS B N 1
ATOM 3672 C CA . HIS B 1 9 ? 34.20015 69.74583 32.85942 1.000 62.27731 -7 HIS B CA 1
ATOM 3673 C C . HIS B 1 9 ? 33.77339 68.36891 33.34656 1.000 60.11052 -7 HIS B C 1
ATOM 3674 O O . HIS B 1 9 ? 33.82549 67.38161 32.60849 1.000 60.09457 -7 HIS B O 1
ATOM 3688 N N . GLU B 1 10 ? 33.35185 68.32370 34.61061 1.000 54.78362 -6 GLU B N 1
ATOM 3689 C CA . GLU B 1 10 ? 32.96747 67.08848 35.27563 1.000 55.86392 -6 GLU B CA 1
ATOM 3690 C C . GLU B 1 10 ? 31.68884 67.32172 36.06722 1.000 54.69293 -6 GLU B C 1
ATOM 3691 O O . GLU B 1 10 ? 31.45338 68.41734 36.58279 1.000 55.55333 -6 GLU B O 1
ATOM 3703 N N . ASN B 1 11 ? 30.86788 66.27861 36.16430 1.000 56.56015 -5 ASN B N 1
ATOM 3704 C CA . ASN B 1 11 ? 29.66090 66.29635 36.97551 1.000 52.45943 -5 ASN B CA 1
ATOM 3705 C C . ASN B 1 11 ? 29.77432 65.27490 38.10062 1.000 55.26782 -5 ASN B C 1
ATOM 3706 O O . ASN B 1 11 ? 30.62413 64.37947 38.07855 1.000 55.95056 -5 ASN B O 1
ATOM 3717 N N . LEU B 1 12 ? 28.90056 65.42734 39.09490 1.000 55.74424 -4 LEU B N 1
ATOM 3718 C CA . LEU B 1 12 ? 28.92114 64.57546 40.27807 1.000 52.03529 -4 LEU B CA 1
ATOM 3719 C C . LEU B 1 12 ? 27.70422 64.86176 41.14850 1.000 49.55594 -4 LEU B C 1
ATOM 3720 O O . LEU B 1 12 ? 27.39548 66.02337 41.42966 1.000 52.91310 -4 LEU B O 1
ATOM 3736 N N . TYR B 1 13 ? 27.01082 63.81093 41.57605 1.000 52.67802 -3 TYR B N 1
ATOM 3737 C CA . TYR B 1 13 ? 25.84583 63.91174 42.44212 1.000 51.92130 -3 TYR B CA 1
ATOM 3738 C C . TYR B 1 13 ? 26.09373 63.07377 43.68973 1.000 53.10364 -3 TYR B C 1
ATOM 3739 O O . TYR B 1 13 ? 26.88774 62.12951 43.67016 1.000 55.01999 -3 TYR B O 1
ATOM 3757 N N . PHE B 1 14 ? 25.42382 63.42054 44.78864 1.000 49.80156 -2 PHE B N 1
ATOM 3758 C CA . PHE B 1 14 ? 25.71713 62.73836 46.04244 1.000 50.63761 -2 PHE B CA 1
ATOM 3759 C C . PHE B 1 14 ? 24.55272 62.84960 47.01738 1.000 52.01179 -2 PHE B C 1
ATOM 3760 O O . PHE B 1 14 ? 23.61494 63.62808 46.82658 1.000 48.52740 -2 PHE B O 1
ATOM 3777 N N . GLN B 1 15 ? 24.64087 62.03951 48.07351 1.000 53.63590 -1 GLN B N 1
ATOM 3778 C CA . GLN B 1 15 ? 23.63598 61.96004 49.12926 1.000 54.07807 -1 GLN B CA 1
ATOM 3779 C C . GLN B 1 15 ? 22.26302 61.62230 48.56550 1.000 55.98457 -1 GLN B C 1
ATOM 3780 O O . GLN B 1 15 ? 21.81304 60.47999 48.65558 1.000 63.37762 -1 GLN B O 1
ATOM 3788 N N . VAL B 1 25 ? 14.63305 54.17195 48.81376 1.000 65.99375 9 VAL B N 1
ATOM 3789 C CA . VAL B 1 25 ? 15.93545 53.94862 48.19958 1.000 65.23477 9 VAL B CA 1
ATOM 3790 C C . VAL B 1 25 ? 15.75366 53.30114 46.82443 1.000 60.41172 9 VAL B C 1
ATOM 3791 O O . VAL B 1 25 ? 16.69949 53.19970 46.04160 1.000 63.48654 9 VAL B O 1
ATOM 3803 N N . TYR B 1 26 ? 14.52071 52.87991 46.53011 1.000 61.45354 10 TYR B N 1
ATOM 3804 C CA . TYR B 1 26 ? 14.24762 52.19730 45.26845 1.000 64.30222 10 TYR B CA 1
ATOM 3805 C C . TYR B 1 26 ? 14.40451 53.14143 44.08294 1.000 60.80623 10 TYR B C 1
ATOM 3806 O O . TYR B 1 26 ? 14.76141 52.70525 42.98205 1.000 57.09468 10 TYR B O 1
ATOM 3824 N N . GLU B 1 27 ? 14.13825 54.43267 44.29109 1.000 60.84635 11 GLU B N 1
ATOM 3825 C CA . GLU B 1 27 ? 14.14364 55.38867 43.19029 1.000 56.34506 11 GLU B CA 1
ATOM 3826 C C . GLU B 1 27 ? 15.55730 55.63369 42.67798 1.000 58.28860 11 GLU B C 1
ATOM 3827 O O . GLU B 1 27 ? 15.78345 55.67673 41.46204 1.000 58.46401 11 GLU B O 1
ATOM 3839 N N . ALA B 1 28 ? 16.52015 55.80887 43.58616 1.000 59.67987 12 ALA B N 1
ATOM 3840 C CA . ALA B 1 28 ? 17.91414 55.91106 43.16951 1.000 60.29079 12 ALA B CA 1
ATOM 3841 C C . ALA B 1 28 ? 18.29437 54.73363 42.28114 1.000 58.87798 12 ALA B C 1
ATOM 3842 O O . ALA B 1 28 ? 19.01482 54.89498 41.28864 1.000 55.81354 12 ALA B O 1
ATOM 3849 N N . ALA B 1 29 ? 17.81162 53.53709 42.62735 1.000 60.77559 13 ALA B N 1
ATOM 3850 C CA . ALA B 1 29 ? 18.19232 52.33242 41.89826 1.000 64.28602 13 ALA B CA 1
ATOM 3851 C C . ALA B 1 29 ? 17.65674 52.36028 40.47267 1.000 59.81151 13 ALA B C 1
ATOM 3852 O O . ALA B 1 29 ? 18.40964 52.14950 39.51539 1.000 58.01535 13 ALA B O 1
ATOM 3859 N N . TYR B 1 30 ? 16.35492 52.61008 40.30705 1.000 61.75771 14 TYR B N 1
ATOM 3860 C CA . TYR B 1 30 ? 15.79082 52.61643 38.96143 1.000 63.58037 14 TYR B CA 1
ATOM 3861 C C . TYR B 1 30 ? 16.31151 53.79105 38.14546 1.000 56.33512 14 TYR B C 1
ATOM 3862 O O . TYR B 1 30 ? 16.40264 53.69648 36.91602 1.000 53.58371 14 TYR B O 1
ATOM 3880 N N . ARG B 1 31 ? 16.66425 54.89744 38.80311 1.000 56.35650 15 ARG B N 1
ATOM 3881 C CA . ARG B 1 31 ? 17.31333 55.98822 38.08645 1.000 56.36403 15 ARG B CA 1
ATOM 3882 C C . ARG B 1 31 ? 18.67831 55.55115 37.57063 1.000 53.95922 15 ARG B C 1
ATOM 3883 O O . ARG B 1 31 ? 19.05256 55.86987 36.43621 1.000 51.81638 15 ARG B O 1
ATOM 3904 N N . GLY B 1 32 ? 19.43256 54.81450 38.39086 1.000 58.20166 16 GLY B N 1
ATOM 3905 C CA . GLY B 1 32 ? 20.70974 54.28799 37.94306 1.000 59.12548 16 GLY B CA 1
ATOM 3906 C C . GLY B 1 32 ? 20.57513 53.29269 36.80798 1.000 55.04080 16 GLY B C 1
ATOM 3907 O O . GLY B 1 32 ? 21.47194 53.17711 35.96746 1.000 54.92215 16 GLY B O 1
ATOM 3911 N N . ARG B 1 33 ? 19.46223 52.55659 36.76805 1.000 57.60747 17 ARG B N 1
ATOM 3912 C CA . ARG B 1 33 ? 19.21972 51.60199 35.69496 1.000 58.38485 17 ARG B CA 1
ATOM 3913 C C . ARG B 1 33 ? 18.63599 52.25067 34.44570 1.000 56.36563 17 ARG B C 1
ATOM 3914 O O . ARG B 1 33 ? 18.54886 51.58193 33.41020 1.000 53.21554 17 ARG B O 1
ATOM 3935 N N . GLY B 1 34 ? 18.23643 53.52185 34.51493 1.000 56.20790 18 GLY B N 1
ATOM 3936 C CA . GLY B 1 34 ? 17.88051 54.27201 33.32449 1.000 55.62161 18 GLY B CA 1
ATOM 3937 C C . GLY B 1 34 ? 16.45920 54.79649 33.26230 1.000 55.16236 18 GLY B C 1
ATOM 3938 O O . GLY B 1 34 ? 16.00684 55.22406 32.19609 1.000 56.73774 18 GLY B O 1
ATOM 3942 N N . LYS B 1 35 ? 15.74386 54.78172 34.38362 1.000 52.44508 19 LYS B N 1
ATOM 3943 C CA . LYS B 1 35 ? 14.37462 55.28013 34.41244 1.000 50.09919 19 LYS B CA 1
ATOM 3944 C C . LYS B 1 35 ? 14.36000 56.79693 34.55573 1.000 49.41606 19 LYS B C 1
ATOM 3945 O O . LYS B 1 35 ? 15.14718 57.37017 35.31525 1.000 51.70470 19 LYS B O 1
ATOM 3964 N N . SER B 1 36 ? 13.46118 57.44756 33.81775 1.000 47.20974 20 SER B N 1
ATOM 3965 C CA . SER B 1 36 ? 13.28651 58.89790 33.88694 1.000 44.72592 20 SER B CA 1
ATOM 3966 C C . SER B 1 36 ? 11.84476 59.20909 34.28286 1.000 48.33460 20 SER B C 1
ATOM 3967 O O . SER B 1 36 ? 10.94479 59.19842 33.43786 1.000 49.11596 20 SER B O 1
ATOM 3975 N N . TRP B 1 37 ? 11.62527 59.48556 35.57181 1.000 48.63997 21 TRP B N 1
ATOM 3976 C CA . TRP B 1 37 ? 10.31258 59.94443 36.01538 1.000 49.97681 21 TRP B CA 1
ATOM 3977 C C . TRP B 1 37 ? 9.89909 61.23001 35.30986 1.000 46.66562 21 TRP B C 1
ATOM 3978 O O . TRP B 1 37 ? 8.70629 61.45205 35.07280 1.000 52.14844 21 TRP B O 1
ATOM 3999 N N . HIS B 1 38 ? 10.86542 62.08654 34.96901 1.000 52.44858 22 HIS B N 1
ATOM 4000 C CA . HIS B 1 38 ? 10.54215 63.37061 34.35360 1.000 51.36159 22 HIS B CA 1
ATOM 4001 C C . HIS B 1 38 ? 9.95476 63.18510 32.95852 1.000 50.44784 22 HIS B C 1
ATOM 4002 O O . HIS B 1 38 ? 8.91373 63.76670 32.62995 1.000 50.99819 22 HIS B O 1
ATOM 4016 N N . ASP B 1 39 ? 10.61560 62.38388 32.11792 1.000 66.41663 23 ASP B N 1
ATOM 4017 C CA . ASP B 1 39 ? 10.11115 62.15846 30.76684 1.000 57.15795 23 ASP B CA 1
ATOM 4018 C C . ASP B 1 39 ? 8.75303 61.47151 30.79829 1.000 55.25468 23 ASP B C 1
ATOM 4019 O O . ASP B 1 39 ? 7.87037 61.78118 29.98944 1.000 49.32099 23 ASP B O 1
ATOM 4028 N N . GLU B 1 40 ? 8.56440 60.53972 31.73177 1.000 51.12664 24 GLU B N 1
ATOM 4029 C CA . GLU B 1 40 ? 7.27248 59.87671 31.85986 1.000 51.35331 24 GLU B CA 1
ATOM 4030 C C . GLU B 1 40 ? 6.18249 60.87332 32.23381 1.000 76.03064 24 GLU B C 1
ATOM 4031 O O . GLU B 1 40 ? 5.13779 60.94546 31.57649 1.000 68.67057 24 GLU B O 1
ATOM 4043 N N . ALA B 1 41 ? 6.41310 61.65722 33.29005 1.000 49.32912 25 ALA B N 1
ATOM 4044 C CA . ALA B 1 41 ? 5.41192 62.62562 33.72551 1.000 54.38254 25 ALA B CA 1
ATOM 4045 C C . ALA B 1 41 ? 5.09048 63.63108 32.62586 1.000 58.83153 25 ALA B C 1
ATOM 4046 O O . ALA B 1 41 ? 3.92267 63.97910 32.41749 1.000 58.03731 25 ALA B O 1
ATOM 4053 N N . ALA B 1 42 ? 6.11170 64.10933 31.91068 1.000 55.65916 26 ALA B N 1
ATOM 4054 C CA . ALA B 1 42 ? 5.87539 65.06331 30.83088 1.000 63.67933 26 ALA B CA 1
ATOM 4055 C C . ALA B 1 42 ? 4.98273 64.45500 29.75657 1.000 91.09698 26 ALA B C 1
ATOM 4056 O O . ALA B 1 42 ? 4.00606 65.07228 29.31676 1.000 93.37949 26 ALA B O 1
ATOM 4063 N N . ASP B 1 43 ? 5.30594 63.23507 29.32357 1.000 61.18851 27 ASP B N 1
ATOM 4064 C CA . ASP B 1 43 ? 4.47681 62.55631 28.33339 1.000 58.39781 27 ASP B CA 1
ATOM 4065 C C . ASP B 1 43 ? 3.05403 62.36429 28.84968 1.000 49.45538 27 ASP B C 1
ATOM 4066 O O . ASP B 1 43 ? 2.08410 62.61724 28.12437 1.000 51.72116 27 ASP B O 1
ATOM 4075 N N . VAL B 1 44 ? 2.90936 61.93281 30.10636 1.000 54.92227 28 VAL B N 1
ATOM 4076 C CA . VAL B 1 44 ? 1.58070 61.77294 30.69416 1.000 54.33728 28 VAL B CA 1
ATOM 4077 C C . VAL B 1 44 ? 0.82316 63.09422 30.68129 1.000 52.51055 28 VAL B C 1
ATOM 4078 O O . VAL B 1 44 ? -0.36885 63.13974 30.35284 1.000 47.36480 28 VAL B O 1
ATOM 4091 N N . ALA B 1 45 ? 1.49610 64.18791 31.04899 1.000 58.32807 29 ALA B N 1
ATOM 4092 C CA . ALA B 1 45 ? 0.83806 65.49073 31.05707 1.000 57.01030 29 ALA B CA 1
ATOM 4093 C C . ALA B 1 45 ? 0.41561 65.89709 29.65026 1.000 64.90389 29 ALA B C 1
ATOM 4094 O O . ALA B 1 45 ? -0.68349 66.42742 29.45234 1.000 86.11165 29 ALA B O 1
ATOM 4101 N N . ASP B 1 46 ? 1.27179 65.65040 28.65636 1.000 67.22015 30 ASP B N 1
ATOM 4102 C CA . ASP B 1 46 ? 0.89683 65.94994 27.27876 1.000 56.11664 30 ASP B CA 1
ATOM 4103 C C . ASP B 1 46 ? -0.38184 65.21956 26.89191 1.000 48.63609 30 ASP B C 1
ATOM 4104 O O . ASP B 1 46 ? -1.25639 65.78846 26.22828 1.000 53.45264 30 ASP B O 1
ATOM 4113 N N . ARG B 1 47 ? -0.50929 63.95537 27.30002 1.000 49.97406 31 ARG B N 1
ATOM 4114 C CA . ARG B 1 47 ? -1.67724 63.17339 26.91206 1.000 44.34834 31 ARG B CA 1
ATOM 4115 C C . ARG B 1 47 ? -2.91822 63.61767 27.67099 1.000 48.14100 31 ARG B C 1
ATOM 4116 O O . ARG B 1 47 ? -4.01278 63.67445 27.09960 1.000 47.84140 31 ARG B O 1
ATOM 4137 N N . ILE B 1 48 ? -2.77128 63.93547 28.95740 1.000 53.46278 32 ILE B N 1
ATOM 4138 C CA . ILE B 1 48 ? -3.89137 64.49354 29.70764 1.000 45.24694 32 ILE B CA 1
ATOM 4139 C C . ILE B 1 48 ? -4.38894 65.76388 29.03391 1.000 48.28512 32 ILE B C 1
ATOM 4140 O O . ILE B 1 48 ? -5.59473 65.96151 28.84558 1.000 50.87663 32 ILE B O 1
ATOM 4156 N N . ARG B 1 49 ? -3.45877 66.63832 28.64709 1.000 49.29490 33 ARG B N 1
ATOM 4157 C CA . ARG B 1 49 ? -3.83156 67.89290 28.00371 1.000 55.07399 33 ARG B CA 1
ATOM 4158 C C . ARG B 1 49 ? -4.42166 67.67468 26.61846 1.000 48.16447 33 ARG B C 1
ATOM 4159 O O . ARG B 1 49 ? -5.27412 68.45797 26.18569 1.000 57.06357 33 ARG B O 1
ATOM 4180 N N . ALA B 1 50 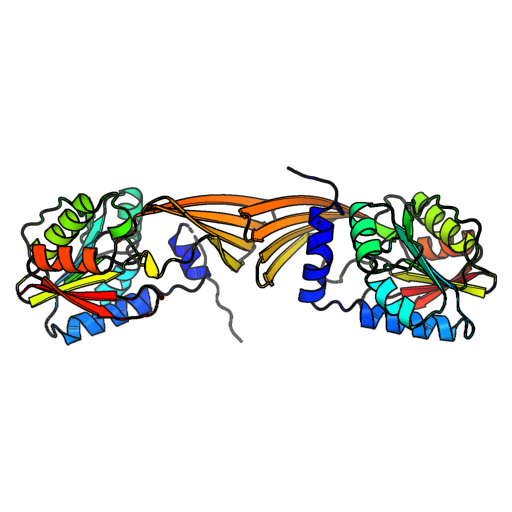? -3.98323 66.63579 25.90543 1.000 51.58329 34 ALA B N 1
ATOM 4181 C CA . ALA B 1 50 ? -4.60051 66.31665 24.62271 1.000 49.42406 34 ALA B CA 1
ATOM 4182 C C . ALA B 1 50 ? -6.10517 66.14170 24.78528 1.000 54.96350 34 ALA B C 1
ATOM 4183 O O . ALA B 1 50 ? -6.89975 66.75343 24.06172 1.000 49.48769 34 ALA B O 1
ATOM 4190 N N . ALA B 1 51 ? -6.51394 65.30473 25.73999 1.000 52.12520 35 ALA B N 1
ATOM 4191 C CA . ALA B 1 51 ? -7.92886 65.06220 25.97999 1.000 52.63102 35 ALA B CA 1
ATOM 4192 C C . ALA B 1 51 ? -8.58663 66.18644 26.76761 1.000 54.96729 35 ALA B C 1
ATOM 4193 O O . ALA B 1 51 ? -9.80391 66.36848 26.66168 1.000 56.69052 35 ALA B O 1
ATOM 4200 N N . ARG B 1 52 ? -7.81598 66.94984 27.54083 1.000 57.35069 36 ARG B N 1
ATOM 4201 C CA . ARG B 1 52 ? -8.36537 67.96422 28.44063 1.000 61.74081 36 ARG B CA 1
ATOM 4202 C C . ARG B 1 52 ? -7.43618 69.16749 28.48433 1.000 56.27160 36 ARG B C 1
ATOM 4203 O O . ARG B 1 52 ? -6.65319 69.34312 29.42626 1.000 61.47384 36 ARG B O 1
ATOM 4224 N N . PRO B 1 53 ? -7.50432 70.03212 27.47240 1.000 60.45682 37 PRO B N 1
ATOM 4225 C CA . PRO B 1 53 ? -6.57981 71.17704 27.41698 1.000 60.08149 37 PRO B CA 1
ATOM 4226 C C . PRO B 1 53 ? -6.58012 72.05913 28.65716 1.000 56.93882 37 PRO B C 1
ATOM 4227 O O . PRO B 1 53 ? -5.55901 72.69755 28.94213 1.000 49.96891 37 PRO B O 1
ATOM 4238 N N . ASP B 1 54 ? -7.68402 72.13000 29.40093 1.000 58.73510 38 ASP B N 1
ATOM 4239 C CA . ASP B 1 54 ? -7.78728 73.02084 30.55012 1.000 52.58754 38 ASP B CA 1
ATOM 4240 C C . ASP B 1 54 ? -7.45860 72.33640 31.87152 1.000 52.63792 38 ASP B C 1
ATOM 4241 O O . ASP B 1 54 ? -7.66858 72.93365 32.93228 1.000 53.05155 38 ASP B O 1
ATOM 4250 N N . ALA B 1 55 ? -6.96413 71.10058 31.83712 1.000 52.03837 39 ALA B N 1
ATOM 4251 C CA . ALA B 1 55 ? -6.65686 70.38090 33.06684 1.000 52.85208 39 ALA B CA 1
ATOM 4252 C C . ALA B 1 55 ? -5.80325 71.24388 33.98734 1.000 50.70777 39 ALA B C 1
ATOM 4253 O O . ALA B 1 55 ? -4.80267 71.82590 33.56052 1.000 52.85243 39 ALA B O 1
ATOM 4260 N N . ALA B 1 56 ? -6.20238 71.32198 35.25739 1.000 51.51122 40 ALA B N 1
ATOM 4261 C CA . ALA B 1 56 ? -5.47440 72.13047 36.22805 1.000 53.89351 40 ALA B CA 1
ATOM 4262 C C . ALA B 1 56 ? -5.22678 71.37987 37.53299 1.000 54.30009 40 ALA B C 1
ATOM 4263 O O . ALA B 1 56 ? -4.20381 71.59954 38.19127 1.000 48.71499 40 ALA B O 1
ATOM 4270 N N . ARG B 1 57 ? -6.14664 70.49695 37.91838 1.000 57.14529 41 ARG B N 1
ATOM 4271 C CA . ARG B 1 57 ? -6.05775 69.76067 39.17498 1.000 58.41100 41 ARG B CA 1
ATOM 4272 C C . ARG B 1 57 ? -5.71423 68.30761 38.87258 1.000 58.36528 41 ARG B C 1
ATOM 4273 O O . ARG B 1 57 ? -6.43532 67.64151 38.12127 1.000 57.66031 41 ARG B O 1
ATOM 4294 N N . LEU B 1 58 ? -4.62333 67.81765 39.46495 1.000 60.88225 42 LEU B N 1
ATOM 4295 C CA . LEU B 1 58 ? -4.15833 66.45199 39.25911 1.000 59.23236 42 LEU B CA 1
ATOM 4296 C C . LEU B 1 58 ? -3.90841 65.77950 40.60048 1.000 58.15591 42 LEU B C 1
ATOM 4297 O O . LEU B 1 58 ? -3.43839 66.41537 41.54772 1.000 55.89795 42 LEU B O 1
ATOM 4313 N N . LEU B 1 59 ? -4.22464 64.48682 40.66993 1.000 63.01839 43 LEU B N 1
ATOM 4314 C CA . LEU B 1 59 ? -3.99303 63.66933 41.85517 1.000 60.35458 43 LEU B CA 1
ATOM 4315 C C . LEU B 1 59 ? -3.21064 62.43845 41.42252 1.000 57.80043 43 LEU B C 1
ATOM 4316 O O . LEU B 1 59 ? -3.67148 61.68523 40.55914 1.000 57.65738 43 LEU B O 1
ATOM 4332 N N . ASP B 1 60 ? -2.03570 62.23330 42.01013 1.000 57.44946 44 ASP B N 1
ATOM 4333 C CA . ASP B 1 60 ? -1.23927 61.03785 41.76184 1.000 57.11295 44 ASP B CA 1
ATOM 4334 C C . ASP B 1 60 ? -1.48450 60.06064 42.90542 1.000 60.35850 44 ASP B C 1
ATOM 4335 O O . ASP B 1 60 ? -1.25992 60.39812 44.07261 1.000 61.83760 44 ASP B O 1
ATOM 4344 N N . VAL B 1 61 ? -1.94469 58.85922 42.57139 1.000 59.57565 45 VAL B N 1
ATOM 4345 C CA . VAL B 1 61 ? -2.35014 57.86270 43.55700 1.000 59.47977 45 VAL B CA 1
ATOM 4346 C C . VAL B 1 61 ? -1.25109 56.81795 43.66352 1.000 55.52709 45 VAL B C 1
ATOM 4347 O O . VAL B 1 61 ? -0.78015 56.29405 42.64583 1.0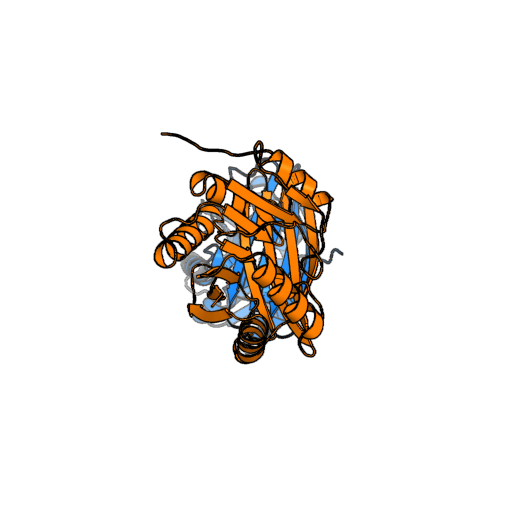00 52.78267 45 VAL B O 1
ATOM 4360 N N . GLY B 1 62 ? -0.84474 56.51035 44.89341 1.000 57.29107 46 GLY B N 1
ATOM 4361 C CA . GLY B 1 62 ? 0.32393 55.68174 45.10600 1.000 58.19324 46 GLY B CA 1
ATOM 4362 C C . GLY B 1 62 ? 1.57460 56.38424 44.62541 1.000 59.31828 46 GLY B C 1
ATOM 4363 O O . GLY B 1 62 ? 2.38603 55.80725 43.89677 1.000 59.16158 46 GLY B O 1
ATOM 4367 N N . CYS B 1 63 ? 1.72670 57.64965 45.01975 1.000 61.81762 47 CYS B N 1
ATOM 4368 C CA . CYS B 1 63 ? 2.81344 58.47336 44.50667 1.000 59.98500 47 CYS B CA 1
ATOM 4369 C C . CYS B 1 63 ? 4.18589 58.00619 44.96881 1.000 59.98413 47 CYS B C 1
ATOM 4370 O O . CYS B 1 63 ? 5.18080 58.29825 44.29672 1.000 59.31854 47 CYS B O 1
ATOM 4378 N N . GLY B 1 64 ? 4.26965 57.29420 46.08189 1.000 59.51852 48 GLY B N 1
ATOM 4379 C CA . GLY B 1 64 ? 5.56915 56.83330 46.53948 1.000 56.55819 48 GLY B CA 1
ATOM 4380 C C . GLY B 1 64 ? 6.46613 58.01047 46.87030 1.000 55.92918 48 GLY B C 1
ATOM 4381 O O . GLY B 1 64 ? 6.12085 58.87669 47.68381 1.000 54.39108 48 GLY B O 1
ATOM 4385 N N . THR B 1 65 ? 7.63742 58.05385 46.22909 1.000 59.38792 49 THR B N 1
ATOM 4386 C CA . THR B 1 65 ? 8.58814 59.13773 46.44803 1.000 61.48947 49 THR B CA 1
ATOM 4387 C C . THR B 1 65 ? 8.15679 60.45910 45.82242 1.000 61.78558 49 THR B C 1
ATOM 4388 O O . THR B 1 65 ? 8.82985 61.47082 46.04285 1.000 60.50075 49 THR B O 1
ATOM 4399 N N . GLY B 1 66 ? 7.06409 60.48192 45.06275 1.000 61.31333 50 GLY B N 1
ATOM 4400 C CA . GLY B 1 66 ? 6.61367 61.71034 44.43817 1.000 60.89657 50 GLY B CA 1
ATOM 4401 C C . GLY B 1 66 ? 7.46013 62.20857 43.28750 1.000 56.48904 50 GLY B C 1
ATOM 4402 O O . GLY B 1 66 ? 7.32683 63.37085 42.89833 1.000 57.66685 50 GLY B O 1
ATOM 4406 N N . ALA B 1 67 ? 8.33229 61.36565 42.72727 1.000 56.88362 51 ALA B N 1
ATOM 4407 C CA . ALA B 1 67 ? 9.19632 61.81612 41.63847 1.000 58.70400 51 ALA B CA 1
ATOM 4408 C C . ALA B 1 67 ? 8.38164 62.28632 40.43811 1.000 58.69924 51 ALA B C 1
ATOM 4409 O O . ALA B 1 67 ? 8.69448 63.32120 39.83713 1.000 58.22049 51 ALA B O 1
ATOM 4416 N N . HIS B 1 68 ? 7.34186 61.53558 40.06148 1.000 57.50489 52 HIS B N 1
ATOM 4417 C CA . HIS B 1 68 ? 6.46637 61.99245 38.98644 1.000 54.78159 52 HIS B CA 1
ATOM 4418 C C . HIS B 1 68 ? 5.87237 63.35236 39.32392 1.000 64.03422 52 HIS B C 1
ATOM 4419 O O . HIS B 1 68 ? 5.91079 64.28350 38.51147 1.000 45.66032 52 HIS B O 1
ATOM 4434 N N . LEU B 1 69 ? 5.31753 63.47972 40.53302 1.000 52.49440 53 LEU B N 1
ATOM 4435 C CA . LEU B 1 69 ? 4.66656 64.72066 40.94023 1.000 55.21085 53 LEU B CA 1
ATOM 4436 C C . LEU B 1 69 ? 5.61972 65.90404 40.87177 1.000 50.97991 53 LEU B C 1
ATOM 4437 O O . LEU B 1 69 ? 5.18709 67.03228 40.60692 1.000 45.08496 53 LEU B O 1
ATOM 4453 N N . GLU B 1 70 ? 6.91283 65.67442 41.11342 1.000 49.53601 54 GLU B N 1
ATOM 4454 C CA . GLU B 1 70 ? 7.88220 66.75744 40.99291 1.000 47.31455 54 GLU B CA 1
ATOM 4455 C C . GLU B 1 70 ? 7.77971 67.41331 39.62217 1.000 47.63823 54 GLU B C 1
ATOM 4456 O O . GLU B 1 70 ? 7.84927 68.64166 39.50402 1.000 48.00315 54 GLU B O 1
ATOM 4468 N N . THR B 1 71 ? 7.61346 66.60689 38.57153 1.000 50.09802 55 THR B N 1
ATOM 4469 C CA . THR B 1 71 ? 7.45599 67.15245 37.22911 1.000 47.50917 55 THR B CA 1
ATOM 4470 C C . THR B 1 71 ? 6.02386 67.58955 36.93821 1.000 45.26276 55 THR B C 1
ATOM 4471 O O . THR B 1 71 ? 5.81961 68.56499 36.20660 1.000 52.99005 55 THR B O 1
ATOM 4482 N N . PHE B 1 72 ? 5.02501 66.89799 37.49613 1.000 51.48316 56 PHE B N 1
ATOM 4483 C CA . PHE B 1 72 ? 3.64098 67.30710 37.27467 1.000 47.26341 56 PHE B CA 1
ATOM 4484 C C . PHE B 1 72 ? 3.39979 68.71472 37.80267 1.000 47.56820 56 PHE B C 1
ATOM 4485 O O . PHE B 1 72 ? 2.63804 69.48780 37.21044 1.000 55.26807 56 PHE B O 1
ATOM 4502 N N . ALA B 1 73 ? 4.03861 69.06213 38.92372 1.000 50.07707 57 ALA B N 1
ATOM 4503 C CA . ALA B 1 73 ? 3.81649 70.37067 39.52897 1.000 49.18784 57 ALA B CA 1
ATOM 4504 C C . ALA B 1 73 ? 4.24050 71.49335 38.59519 1.000 48.48965 57 ALA B C 1
ATOM 4505 O O . ALA B 1 73 ? 3.64048 72.57422 38.60969 1.000 47.02609 57 ALA B O 1
ATOM 4512 N N . THR B 1 74 ? 5.27433 71.26079 37.78435 1.000 52.36411 58 THR B N 1
ATOM 4513 C CA . THR B 1 74 ? 5.69281 72.23913 36.79133 1.000 53.86802 58 THR B CA 1
ATOM 4514 C C . THR B 1 74 ? 4.68066 72.39350 35.66506 1.000 53.38949 58 THR B C 1
ATOM 4515 O O . THR B 1 74 ? 4.80903 73.32839 34.86750 1.000 53.22154 58 THR B O 1
ATOM 4526 N N . ARG B 1 75 ? 3.68146 71.50865 35.58792 1.000 51.46252 59 ARG B N 1
ATOM 4527 C CA . ARG B 1 75 ? 2.74151 71.47907 34.47919 1.000 54.87259 59 ARG B CA 1
ATOM 4528 C C . ARG B 1 75 ? 1.30309 71.77043 34.86256 1.000 51.56446 59 ARG B C 1
ATOM 4529 O O . ARG B 1 75 ? 0.52735 72.18527 33.99482 1.000 52.53778 59 ARG B O 1
ATOM 4550 N N . PHE B 1 76 ? 0.92335 71.56505 36.11629 1.000 50.92423 60 PHE B N 1
ATOM 4551 C CA . PHE B 1 76 ? -0.43745 71.81253 36.54434 1.000 51.64311 60 PHE B CA 1
ATOM 4552 C C . PHE B 1 76 ? -0.38746 72.75144 37.74131 1.000 49.19423 60 PHE B C 1
ATOM 4553 O O . PHE B 1 76 ? 0.44416 72.56605 38.63904 1.000 45.90705 60 PHE B O 1
ATOM 4570 N N . PRO B 1 77 ? -1.24069 73.78008 37.77700 1.000 47.40170 61 PRO B N 1
ATOM 4571 C CA . PRO B 1 77 ? -1.23404 74.67009 38.95009 1.000 48.71220 61 PRO B CA 1
ATOM 4572 C C . PRO B 1 77 ? -1.35436 73.90417 40.25475 1.000 49.55820 61 PRO B C 1
ATOM 4573 O O . PRO B 1 77 ? -0.51997 74.07068 41.15256 1.000 54.13468 61 PRO B O 1
ATOM 4584 N N . HIS B 1 78 ? -2.36883 73.05476 40.37954 1.000 50.49428 62 HIS B N 1
ATOM 4585 C CA . HIS B 1 78 ? -2.62551 72.31660 41.60554 1.000 56.51048 62 HIS B CA 1
ATOM 4586 C C . HIS B 1 78 ? -2.40815 70.82708 41.37298 1.000 52.34399 62 HIS B C 1
ATOM 4587 O O . HIS B 1 78 ? -2.92052 70.26545 40.39897 1.000 52.81111 62 HIS B O 1
ATOM 4601 N N . VAL B 1 79 ? -1.64769 70.19494 42.26658 1.000 48.27002 63 VAL B N 1
ATOM 4602 C CA . VAL B 1 79 ? -1.36715 68.76570 42.20305 1.000 48.83675 63 VAL B CA 1
ATOM 4603 C C . VAL B 1 79 ? -1.36764 68.22544 43.62708 1.000 52.95754 63 VAL B C 1
ATOM 4604 O O . VAL B 1 79 ? -0.99952 68.92559 44.57573 1.000 55.52520 63 VAL B O 1
ATOM 4617 N N . GLU B 1 80 ? -1.78997 66.97213 43.77703 1.000 52.84117 64 GLU B N 1
ATOM 4618 C CA . GLU B 1 80 ? -1.83540 66.33684 45.08443 1.000 52.29710 64 GLU B CA 1
ATOM 4619 C C . GLU B 1 80 ? -1.38697 64.88784 44.97196 1.000 55.48806 64 GLU B C 1
ATOM 4620 O O . GLU B 1 80 ? -1.20209 64.34830 43.87777 1.000 55.29931 64 GLU B O 1
ATOM 4632 N N . GLY B 1 81 ? -1.20802 64.26370 46.13494 1.000 59.25488 65 GLY B N 1
ATOM 4633 C CA . GLY B 1 81 ? -0.75248 62.89303 46.19771 1.000 62.47573 65 GLY B CA 1
ATOM 4634 C C . GLY B 1 81 ? -1.54547 62.11498 47.22796 1.000 65.29670 65 GLY B C 1
ATOM 4635 O O . GLY B 1 81 ? -2.14324 62.67939 48.14808 1.000 62.76424 65 GLY B O 1
ATOM 4639 N N . LEU B 1 82 ? -1.54158 60.79676 47.05060 1.000 66.65205 66 LEU B N 1
ATOM 4640 C CA . LEU B 1 82 ? -2.22398 59.87775 47.94948 1.000 64.81660 66 LEU B CA 1
ATOM 4641 C C . LEU B 1 82 ? -1.29659 58.70082 48.18578 1.000 64.51600 66 LEU B C 1
ATOM 4642 O O . LEU B 1 82 ? -0.76651 58.12745 47.22929 1.000 62.54866 66 LEU B O 1
ATOM 4658 N N . GLU B 1 83 ? -1.10394 58.34189 49.45014 1.000 67.42221 67 GLU B N 1
ATOM 4659 C CA . GLU B 1 83 ? -0.03680 57.42097 49.80185 1.000 69.84621 67 GLU B CA 1
ATOM 4660 C C . GLU B 1 83 ? -0.40125 56.68332 51.07806 1.000 68.01467 67 GLU B C 1
ATOM 4661 O O . GLU B 1 83 ? -0.89045 57.28659 52.03297 1.000 70.07974 67 GLU B O 1
ATOM 4673 N N . LEU B 1 84 ? -0.16075 55.37433 51.08782 1.000 65.71145 68 LEU B N 1
ATOM 4674 C CA . LEU B 1 84 ? -0.49829 54.56534 52.25158 1.000 65.45623 68 LEU B CA 1
ATOM 4675 C C . LEU B 1 84 ? 0.68238 54.40735 53.19856 1.000 67.16776 68 LEU B C 1
ATOM 4676 O O . LEU B 1 84 ? 0.51530 54.49940 54.41945 1.000 69.18302 68 LEU B O 1
ATOM 4692 N N . ALA B 1 85 ? 1.86999 54.17822 52.65843 1.000 66.81892 69 ALA B N 1
ATOM 4693 C CA . ALA B 1 85 ? 3.05292 53.99704 53.48472 1.000 67.36733 69 ALA B CA 1
ATOM 4694 C C . ALA B 1 85 ? 3.53346 55.35003 53.99331 1.000 65.53934 69 ALA B C 1
ATOM 4695 O O . ALA B 1 85 ? 3.89128 56.21039 53.18167 1.000 70.62437 69 ALA B O 1
ATOM 4702 N N . PRO B 1 86 ? 3.54732 55.58976 55.30932 1.000 69.33533 70 PRO B N 1
ATOM 4703 C CA . PRO B 1 86 ? 3.96842 56.91385 55.79872 1.000 67.55141 70 PRO B CA 1
ATOM 4704 C C . PRO B 1 86 ? 5.45624 57.17943 55.63527 1.000 65.71812 70 PRO B C 1
ATOM 4705 O O . PRO B 1 86 ? 5.85780 58.34934 55.63489 1.000 65.75913 70 PRO B O 1
ATOM 4716 N N . ALA B 1 87 ? 6.28887 56.14163 55.51335 1.000 62.12863 71 ALA B N 1
ATOM 4717 C CA . ALA B 1 87 ? 7.70699 56.36721 55.25089 1.000 63.88217 71 ALA B CA 1
ATOM 4718 C C . ALA B 1 87 ? 7.90625 57.04151 53.89919 1.000 68.77583 71 ALA B C 1
ATOM 4719 O O . ALA B 1 87 ? 8.73931 57.94511 53.75899 1.000 67.53981 71 ALA B O 1
ATOM 4726 N N . MET B 1 88 ? 7.14421 56.61267 52.89199 1.000 69.23299 72 MET B N 1
ATOM 4727 C CA . MET B 1 88 ? 7.19192 57.25735 51.58381 1.000 67.97380 72 MET B CA 1
ATOM 4728 C C . MET B 1 88 ? 6.46865 58.59689 51.60308 1.000 68.22747 72 MET B C 1
ATOM 4729 O O . MET B 1 88 ? 6.90066 59.54728 50.94125 1.000 67.70108 72 MET B O 1
ATOM 4743 N N . LEU B 1 89 ? 5.36730 58.69603 52.35387 1.000 70.88340 73 LEU B N 1
ATOM 4744 C CA . LEU B 1 89 ? 4.68598 59.97963 52.47343 1.000 73.41380 73 LEU B CA 1
ATOM 4745 C C . LEU B 1 89 ? 5.61859 61.02642 53.06083 1.000 68.98505 73 LEU B C 1
ATOM 4746 O O . LEU B 1 89 ? 5.46023 62.22206 52.79730 1.000 69.10785 73 LEU B O 1
ATOM 4762 N N . ALA B 1 90 ? 6.59979 60.59198 53.85108 1.000 68.09253 74 ALA B N 1
ATOM 4763 C CA . ALA B 1 90 ? 7.61098 61.50508 54.36862 1.000 67.04012 74 ALA B CA 1
ATOM 4764 C C . ALA B 1 90 ? 8.50270 62.02756 53.24835 1.000 63.00124 74 ALA B C 1
ATOM 4765 O O . ALA B 1 90 ? 8.61346 63.24065 53.03284 1.000 62.27851 74 ALA B O 1
ATOM 4772 N N . LEU B 1 91 ? 9.14953 61.11261 52.52288 1.000 61.23844 75 LEU B N 1
ATOM 4773 C CA . LEU B 1 91 ? 10.08699 61.50547 51.47730 1.000 63.76073 75 LEU B CA 1
ATOM 4774 C C . LEU B 1 91 ? 9.42208 62.38193 50.42316 1.000 61.69299 75 LEU B C 1
ATOM 4775 O O . LEU B 1 91 ? 10.01301 63.36286 49.95582 1.000 63.41601 75 LEU B O 1
ATOM 4791 N N . ALA B 1 92 ? 8.18549 62.05387 50.04756 1.000 60.03270 76 ALA B N 1
ATOM 4792 C CA . ALA B 1 92 ? 7.47976 62.84427 49.04505 1.000 60.19356 76 ALA B CA 1
ATOM 4793 C C . ALA B 1 92 ? 7.30770 64.28752 49.50089 1.000 60.41316 76 ALA B C 1
ATOM 4794 O O . ALA B 1 92 ? 7.59856 65.22579 48.75040 1.000 59.62473 76 ALA B O 1
ATOM 4801 N N . ARG B 1 93 ? 6.83020 64.48682 50.73177 1.000 64.12438 77 ARG B N 1
ATOM 4802 C CA . ARG B 1 93 ? 6.66108 65.84407 51.24049 1.000 65.55176 77 ARG B CA 1
ATOM 4803 C C . ARG B 1 93 ? 7.98365 66.60041 51.21572 1.000 63.66062 77 ARG B C 1
ATOM 4804 O O . ARG B 1 93 ? 8.03962 67.76761 50.81063 1.000 59.92681 77 ARG B O 1
ATOM 4825 N N . HIS B 1 94 ? 9.05994 65.95055 51.66598 1.000 63.10881 78 HIS B N 1
ATOM 4826 C CA . HIS B 1 94 ? 10.37471 66.58096 51.66277 1.000 66.31514 78 HIS B CA 1
ATOM 4827 C C . HIS B 1 94 ? 10.72642 67.11987 50.28191 1.000 62.57810 78 HIS B C 1
ATOM 4828 O O . HIS B 1 94 ? 11.04306 68.30315 50.12078 1.000 62.01300 78 HIS B O 1
ATOM 4842 N N . ARG B 1 95 ? 10.66987 66.25491 49.26836 1.000 62.10760 79 ARG B N 1
ATOM 4843 C CA . ARG B 1 95 ? 11.01703 66.65870 47.91137 1.000 59.75023 79 ARG B CA 1
ATOM 4844 C C . ARG B 1 95 ? 9.97773 67.58292 47.28834 1.000 57.48761 79 ARG B C 1
ATOM 4845 O O . ARG B 1 95 ? 10.27470 68.22843 46.27811 1.000 59.49888 79 ARG B O 1
ATOM 4866 N N . LEU B 1 96 ? 8.76945 67.65822 47.85220 1.000 57.54371 80 LEU B N 1
ATOM 4867 C CA . LEU B 1 96 ? 7.65225 68.38146 47.24991 1.000 55.15706 80 LEU B CA 1
ATOM 4868 C C . LEU B 1 96 ? 7.23196 69.49591 48.20162 1.000 57.03501 80 LEU B C 1
ATOM 4869 O O . LEU B 1 96 ? 6.25272 69.35261 48.95018 1.000 59.80610 80 LEU B O 1
ATOM 4885 N N . PRO B 1 97 ? 7.95468 70.62316 48.20331 1.000 57.12346 81 PRO B N 1
ATOM 4886 C CA . PRO B 1 97 ? 7.63191 71.71236 49.13517 1.000 57.50382 81 PRO B CA 1
ATOM 4887 C C . PRO B 1 97 ? 6.16027 72.10470 49.15173 1.000 61.77598 81 PRO B C 1
ATOM 4888 O O . PRO B 1 97 ? 5.51020 72.01397 50.19866 1.000 63.68100 81 PRO B O 1
ATOM 4899 N N . GLY B 1 98 ? 5.62102 72.53770 48.01416 1.000 66.29511 82 GLY B N 1
ATOM 4900 C CA . GLY B 1 98 ? 4.28455 73.10334 47.99787 1.000 63.87692 82 GLY B CA 1
ATOM 4901 C C . GLY B 1 98 ? 3.15466 72.15209 47.65377 1.000 66.15750 82 GLY B C 1
ATOM 4902 O O . GLY B 1 98 ? 2.16458 72.58275 47.05525 1.000 69.84950 82 GLY B O 1
ATOM 4906 N N . VAL B 1 99 ? 3.26142 70.87453 48.01750 1.000 62.24415 83 VAL B N 1
ATOM 4907 C CA . VAL B 1 99 ? 2.32785 69.85762 47.54131 1.000 65.90078 83 VAL B CA 1
ATOM 4908 C C . VAL B 1 99 ? 1.56005 69.25474 48.70888 1.000 59.32271 83 VAL B C 1
ATOM 4909 O O . VAL B 1 99 ? 2.15523 68.69477 49.63776 1.000 63.18306 83 VAL B O 1
ATOM 4922 N N . ARG B 1 100 ? 0.23617 69.36909 48.64319 1.000 63.98825 84 ARG B N 1
ATOM 4923 C CA . ARG B 1 100 ? -0.67858 68.72545 49.57868 1.000 65.29886 84 ARG B CA 1
ATOM 4924 C C . ARG B 1 100 ? -0.65834 67.21477 49.37002 1.000 58.90706 84 ARG B C 1
ATOM 4925 O O . ARG B 1 100 ? -1.02983 66.73349 48.29564 1.000 60.23656 84 ARG B O 1
ATOM 4946 N N . LEU B 1 101 ? -0.22762 66.46268 50.38309 1.000 62.15684 85 LEU B N 1
ATOM 4947 C CA . LEU B 1 101 ? -0.22173 65.00611 50.32444 1.000 62.80948 85 LEU B CA 1
ATOM 4948 C C . LEU B 1 101 ? -1.16252 64.42828 51.37401 1.000 64.65517 85 LEU B C 1
ATOM 4949 O O . LEU B 1 101 ? -1.27505 64.95971 52.48374 1.000 64.31871 85 LEU B O 1
ATOM 4965 N N . HIS B 1 102 ? -1.83790 63.33864 51.01278 1.000 64.33648 86 HIS B N 1
ATOM 4966 C CA . HIS B 1 102 ? -2.81163 62.68191 51.87348 1.000 59.74293 86 HIS B CA 1
ATOM 4967 C C . HIS B 1 102 ? -2.36793 61.24931 52.12780 1.000 66.01240 86 HIS B C 1
ATOM 4968 O O . HIS B 1 102 ? -1.95710 60.54838 51.19733 1.000 65.91743 86 HIS B O 1
ATOM 4982 N N . ALA B 1 103 ? -2.43959 60.82012 53.38313 1.000 70.56588 87 ALA B N 1
ATOM 4983 C CA . ALA B 1 103 ? -2.27067 59.40957 53.70339 1.000 71.84398 87 ALA B CA 1
ATOM 4984 C C . ALA B 1 103 ? -3.60411 58.69117 53.53299 1.000 67.24352 87 ALA B C 1
ATOM 4985 O O . ALA B 1 103 ? -4.62860 59.13789 54.05822 1.000 61.06841 87 ALA B O 1
ATOM 4992 N N . GLY B 1 104 ? -3.59644 57.58745 52.79309 1.000 68.01938 88 GLY B N 1
ATOM 4993 C CA . GLY B 1 104 ? -4.84479 56.90663 52.49854 1.000 63.70023 88 GLY B CA 1
ATOM 4994 C C . GLY B 1 104 ? -4.61182 55.59001 51.79565 1.000 68.59659 88 GLY B C 1
ATOM 4995 O O . GLY B 1 104 ? -3.49080 55.25292 51.40330 1.000 65.87218 88 GLY B O 1
ATOM 4999 N N . ASP B 1 105 ? -5.70309 54.84414 51.64933 1.000 67.76617 89 ASP B N 1
ATOM 5000 C CA . ASP B 1 105 ? -5.72477 53.62696 50.85057 1.000 68.98074 89 ASP B CA 1
ATOM 5001 C C . ASP B 1 105 ? -6.42961 53.94892 49.53754 1.000 67.09811 89 ASP B C 1
ATOM 5002 O O . ASP B 1 105 ? -7.54057 54.49007 49.54400 1.000 66.09792 89 ASP B O 1
ATOM 5011 N N . MET B 1 106 ? -5.77613 53.63557 48.41396 1.000 64.97647 90 MET B N 1
ATOM 5012 C CA . MET B 1 106 ? -6.37971 53.91304 47.11280 1.000 60.51690 90 MET B CA 1
ATOM 5013 C C . MET B 1 106 ? -7.76127 53.28345 46.99449 1.000 61.60531 90 MET B C 1
ATOM 5014 O O . MET B 1 106 ? -8.62645 53.80766 46.28325 1.000 62.43421 90 MET B O 1
ATOM 5028 N N . ARG B 1 107 ? -7.98524 52.16257 47.68230 1.000 63.66809 91 ARG B N 1
ATOM 5029 C CA . ARG B 1 107 ? -9.25392 51.45523 47.61597 1.000 63.29213 91 ARG B CA 1
ATOM 5030 C C . ARG B 1 107 ? -10.37373 52.17711 48.35373 1.000 62.41260 91 ARG B C 1
ATOM 5031 O O . ARG B 1 107 ? -11.53873 51.80341 48.18258 1.000 60.24371 91 ARG B O 1
ATOM 5052 N N . THR B 1 108 ? -10.05962 53.19587 4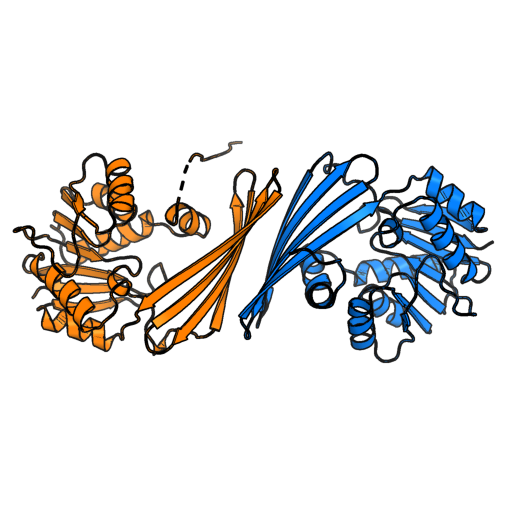9.16237 1.000 67.65881 92 THR B N 1
ATOM 5053 C CA . THR B 1 108 ? -11.01593 53.66183 50.15810 1.000 75.00584 92 THR B CA 1
ATOM 5054 C C . THR B 1 108 ? -11.13862 55.17271 50.28240 1.000 76.19015 92 THR B C 1
ATOM 5055 O O . THR B 1 108 ? -12.09775 55.63450 50.90827 1.000 75.79056 92 THR B O 1
ATOM 5066 N N . PHE B 1 109 ? -10.22608 55.95690 49.71912 1.000 74.57086 93 PHE B N 1
ATOM 5067 C CA . PHE B 1 109 ? -10.14145 57.36324 50.08422 1.000 75.98864 93 PHE B CA 1
ATOM 5068 C C . PHE B 1 109 ? -11.36490 58.14616 49.61460 1.000 70.59897 93 PHE B C 1
ATOM 5069 O O . PHE B 1 109 ? -12.08054 57.75342 48.68966 1.000 72.98677 93 PHE B O 1
ATOM 5086 N N . ASP B 1 110 ? -11.59824 59.27182 50.28932 1.000 71.31590 94 ASP B N 1
ATOM 5087 C CA . ASP B 1 110 ? -12.63117 60.23073 49.90986 1.000 69.01436 94 ASP B CA 1
ATOM 5088 C C . ASP B 1 110 ? -12.15173 61.60698 50.34631 1.000 66.56782 94 ASP B C 1
ATOM 5089 O O . ASP B 1 110 ? -11.94847 61.84082 51.54174 1.000 71.89240 94 ASP B O 1
ATOM 5098 N N . LEU B 1 111 ? -11.96753 62.50787 49.38166 1.000 64.61878 95 LEU B N 1
ATOM 5099 C CA . LEU B 1 111 ? -11.47036 63.85572 49.63797 1.000 63.24553 95 LEU B CA 1
ATOM 5100 C C . LEU B 1 111 ? -12.47408 64.94223 49.26673 1.000 63.89934 95 LEU B C 1
ATOM 5101 O O . LEU B 1 111 ? -12.14142 66.13018 49.34498 1.000 64.45329 95 LEU B O 1
ATOM 5117 N N . GLY B 1 112 ? -13.69122 64.57312 48.87237 1.000 63.95278 96 GLY B N 1
ATOM 5118 C CA . GLY B 1 112 ? -14.75051 65.53223 48.63256 1.000 59.40684 96 GLY B CA 1
ATOM 5119 C C . GLY B 1 112 ? -14.58111 66.42911 47.42729 1.000 61.29889 96 GLY B C 1
ATOM 5120 O O . GLY B 1 112 ? -15.43879 67.29191 47.19982 1.000 59.57172 96 GLY B O 1
ATOM 5124 N N . VAL B 1 113 ? -13.51789 66.26042 46.64356 1.000 65.94537 97 VAL B N 1
ATOM 5125 C CA . VAL B 1 113 ? -13.22894 67.14530 45.52327 1.000 63.53999 97 VAL B CA 1
ATOM 5126 C C . VAL B 1 113 ? -12.91175 66.31980 44.28686 1.000 60.33247 97 VAL B C 1
ATOM 5127 O O . VAL B 1 113 ? -12.45470 65.17561 44.37400 1.000 58.83849 97 VAL B O 1
ATOM 5140 N N . THR B 1 114 ? -13.15776 66.92061 43.12795 1.000 60.94015 98 THR B N 1
ATOM 5141 C CA . THR B 1 114 ? -12.84675 66.32340 41.84215 1.000 63.28480 98 THR B CA 1
ATOM 5142 C C . THR B 1 114 ? -11.48092 66.79397 41.35359 1.000 60.36947 98 THR B C 1
ATOM 5143 O O . THR B 1 114 ? -10.92886 67.78901 41.82981 1.000 58.64778 98 THR B O 1
ATOM 5154 N N . PHE B 1 115 ? -10.93965 66.05829 40.38765 1.000 60.70714 99 PHE B N 1
ATOM 5155 C CA . PHE B 1 115 ? -9.72292 66.45162 39.70002 1.000 58.23077 99 PHE B CA 1
ATOM 5156 C C . PHE B 1 115 ? -9.93524 66.35313 38.19731 1.000 56.84582 99 PHE B C 1
ATOM 5157 O O . PHE B 1 115 ? -10.80563 65.62359 37.71198 1.000 55.76921 99 PHE B O 1
ATOM 5174 N N . ASP B 1 116 ? -9.12081 67.10864 37.46402 1.000 56.71244 100 ASP B N 1
ATOM 5175 C CA . ASP B 1 116 ? -9.10233 66.99450 36.01465 1.000 53.69352 100 ASP B CA 1
ATOM 5176 C C . ASP B 1 116 ? -8.38376 65.73403 35.55932 1.000 55.12598 100 ASP B C 1
ATOM 5177 O O . ASP B 1 116 ? -8.60050 65.28279 34.42922 1.000 53.40785 100 ASP B O 1
ATOM 5186 N N . ALA B 1 117 ? -7.53987 65.15743 36.41353 1.000 56.07867 101 ALA B N 1
ATOM 5187 C CA . ALA B 1 117 ? -6.79934 63.95577 36.06226 1.000 55.76718 101 ALA B CA 1
ATOM 5188 C C . ALA B 1 117 ? -6.38187 63.23045 37.33264 1.000 55.08899 101 ALA B C 1
ATOM 5189 O O . ALA B 1 117 ? -6.05426 63.86410 38.33770 1.000 56.50960 101 ALA B O 1
ATOM 5196 N N . VAL B 1 118 ? -6.40532 61.90131 37.27473 1.000 57.44035 102 VAL B N 1
ATOM 5197 C CA . VAL B 1 118 ? -5.91919 61.03742 38.34523 1.000 56.04191 102 VAL B CA 1
ATOM 5198 C C . VAL B 1 118 ? -4.97838 60.02398 37.71274 1.000 50.31860 102 VAL B C 1
ATOM 5199 O O . VAL B 1 118 ? -5.36478 59.31965 36.77267 1.000 42.62607 102 VAL B O 1
ATOM 5212 N N . THR B 1 119 ? -3.75008 59.95318 38.21744 1.000 48.96868 103 THR B N 1
ATOM 5213 C CA . THR B 1 119 ? -2.73556 59.06556 37.67163 1.000 48.39267 103 THR B CA 1
ATOM 5214 C C . THR B 1 119 ? -2.37710 57.99223 38.69070 1.000 48.70222 103 THR B C 1
ATOM 5215 O O . THR B 1 119 ? -2.45365 58.20649 39.90399 1.000 49.05253 103 THR B O 1
ATOM 5226 N N . CYS B 1 120 ? -1.97921 56.83123 38.17272 1.000 50.06092 104 CYS B N 1
ATOM 5227 C CA . CYS B 1 120 ? -1.63109 55.66963 38.99244 1.000 50.32047 104 CYS B CA 1
ATOM 5228 C C . CYS B 1 120 ? -0.55766 54.90773 38.21297 1.000 50.95471 104 CYS B C 1
ATOM 5229 O O . CYS B 1 120 ? -0.86736 54.05613 37.37834 1.000 55.85487 104 CYS B O 1
ATOM 5237 N N . LEU B 1 121 ? 0.70168 55.22148 38.49998 1.000 51.01141 105 LEU B N 1
ATOM 5238 C CA . LEU B 1 121 ? 1.80738 54.85198 37.63135 1.000 56.43462 105 LEU B CA 1
ATOM 5239 C C . LEU B 1 121 ? 2.80821 53.94659 38.33797 1.000 60.29962 105 LEU B C 1
ATOM 5240 O O . LEU B 1 121 ? 2.82237 53.81897 39.56562 1.000 63.32335 105 LEU B O 1
ATOM 5256 N N . PHE B 1 122 ? 3.65421 53.31964 37.51873 1.000 59.97908 106 PHE B N 1
ATOM 5257 C CA . PHE B 1 122 ? 4.69913 52.40436 37.97923 1.000 65.82790 106 PHE B CA 1
ATOM 5258 C C . PHE B 1 122 ? 4.09606 51.22308 38.74142 1.000 66.80744 106 PHE B C 1
ATOM 5259 O O . PHE B 1 122 ? 4.56019 50.84528 39.81909 1.000 67.88887 106 PHE B O 1
ATOM 5276 N N . THR B 1 123 ? 3.04160 50.64050 38.16508 1.000 68.38077 107 THR B N 1
ATOM 5277 C CA . THR B 1 123 ? 2.45083 49.39079 38.64916 1.000 65.99349 107 THR B CA 1
ATOM 5278 C C . THR B 1 123 ? 1.94488 49.50586 40.08478 1.000 63.67185 107 THR B C 1
ATOM 5279 O O . THR B 1 123 ? 1.93452 48.52086 40.82868 1.000 62.26150 107 THR B O 1
ATOM 5290 N N . ALA B 1 124 ? 1.51638 50.70354 40.48843 1.000 63.54315 108 ALA B N 1
ATOM 5291 C CA . ALA B 1 124 ? 1.06576 50.89353 41.86298 1.000 59.73344 108 ALA B CA 1
ATOM 5292 C C . ALA B 1 124 ? -0.20012 50.09475 42.14649 1.000 59.58255 108 ALA B C 1
ATOM 5293 O O . ALA B 1 124 ? -0.34918 49.52796 43.23463 1.000 59.66634 108 ALA B O 1
ATOM 5300 N N . VAL B 1 125 ? -1.12484 50.03516 41.18376 1.000 60.20846 109 VAL B N 1
ATOM 5301 C CA . VAL B 1 125 ? -2.38029 49.33114 41.41832 1.000 58.72164 109 VAL B CA 1
ATOM 5302 C C . VAL B 1 125 ? -2.14737 47.83689 41.60848 1.000 58.90671 109 VAL B C 1
ATOM 5303 O O . VAL B 1 125 ? -2.97891 47.15380 42.21871 1.000 58.62828 109 VAL B O 1
ATOM 5316 N N . ASN B 1 126 ? -1.04101 47.30700 41.09218 1.000 54.82755 110 ASN B N 1
ATOM 5317 C CA . ASN B 1 126 ? -0.73649 45.88780 41.20538 1.000 60.03093 110 ASN B CA 1
ATOM 5318 C C . ASN B 1 126 ? -0.13995 45.52380 42.55971 1.000 62.34226 110 ASN B C 1
ATOM 5319 O O . ASN B 1 126 ? 0.30359 44.38524 42.74431 1.000 62.81788 110 ASN B O 1
ATOM 5330 N N . PHE B 1 127 ? -0.11892 46.46248 43.50179 1.000 61.78018 111 PHE B N 1
ATOM 5331 C CA . PHE B 1 127 ? 0.16366 46.16538 44.89774 1.000 64.26555 111 PHE B CA 1
ATOM 5332 C C . PHE B 1 127 ? -1.08719 45.72861 45.64684 1.000 63.92140 111 PHE B C 1
ATOM 5333 O O . PHE B 1 127 ? -0.99853 45.36670 46.82445 1.000 62.95913 111 PHE B O 1
ATOM 5350 N N . LEU B 1 128 ? -2.24290 45.76007 44.98990 1.000 65.91203 112 LEU B N 1
ATOM 5351 C CA . LEU B 1 128 ? -3.45597 45.16313 45.52422 1.000 70.91972 112 LEU B CA 1
ATOM 5352 C C . LEU B 1 128 ? -3.47370 43.67418 45.19789 1.000 74.05904 112 LEU B C 1
ATOM 5353 O O . LEU B 1 128 ? -2.86193 43.22512 44.22408 1.000 72.11494 112 LEU B O 1
ATOM 5369 N N . GLY B 1 129 ? -4.18621 42.90707 46.02014 1.000 75.55875 113 GLY B N 1
ATOM 5370 C CA . GLY B 1 129 ? -4.07354 41.46225 45.96953 1.000 82.67829 113 GLY B CA 1
ATOM 5371 C C . GLY B 1 129 ? -5.13293 40.75105 45.15405 1.000 76.10897 113 GLY B C 1
ATOM 5372 O O . GLY B 1 129 ? -4.89781 39.63849 44.67319 1.000 83.23262 113 GLY B O 1
ATOM 5376 N N . THR B 1 130 ? -6.29840 41.37095 44.98528 1.000 70.93950 114 THR B N 1
ATOM 5377 C CA . THR B 1 130 ? -7.43596 40.72095 44.35352 1.000 65.29526 114 THR B CA 1
ATOM 5378 C C . THR B 1 130 ? -8.06071 41.64972 43.32283 1.000 66.88051 114 THR B C 1
ATOM 5379 O O . THR B 1 130 ? -7.90761 42.87289 43.38171 1.000 65.96973 114 THR B O 1
ATOM 5390 N N . VAL B 1 131 ? -8.77281 41.04446 42.36764 1.000 69.42965 115 VAL B N 1
ATOM 5391 C CA . VAL B 1 131 ? -9.49538 41.82974 41.37129 1.000 72.47932 115 VAL B CA 1
ATOM 5392 C C . VAL B 1 131 ? -10.56904 42.67377 42.04077 1.000 68.04723 115 VAL B C 1
ATOM 5393 O O . VAL B 1 131 ? -10.86152 43.79006 41.59561 1.000 66.58838 115 VAL B O 1
ATOM 5406 N N . ALA B 1 132 ? -11.17862 42.16077 43.11187 1.000 67.44108 116 ALA B N 1
ATOM 5407 C CA . ALA B 1 132 ? -12.16980 42.95018 43.83175 1.000 65.03743 116 ALA B CA 1
ATOM 5408 C C . ALA B 1 132 ? -11.53920 44.20002 44.42589 1.000 63.51914 116 ALA B C 1
ATOM 5409 O O . ALA B 1 132 ? -12.19035 45.24815 44.50783 1.000 61.46132 116 ALA B O 1
ATOM 5416 N N . GLU B 1 133 ? -10.27626 44.10551 44.84945 1.000 61.69066 117 GLU B N 1
ATOM 5417 C CA . GLU B 1 133 ? -9.58973 45.26135 45.41477 1.000 62.67680 117 GLU B CA 1
ATOM 5418 C C . GLU B 1 133 ? -9.21001 46.26477 44.33227 1.000 60.22332 117 GLU B C 1
ATOM 5419 O O . GLU B 1 133 ? -9.41776 47.47340 44.49253 1.000 57.52338 117 GLU B O 1
ATOM 5431 N N . MET B 1 134 ? -8.65665 45.78327 43.21567 1.000 59.90274 118 MET B N 1
ATOM 5432 C CA . MET B 1 134 ? -8.26910 46.69538 42.14443 1.000 59.97719 118 MET B CA 1
ATOM 5433 C C . MET B 1 134 ? -9.47441 47.45123 41.60029 1.000 59.99582 118 MET B C 1
ATOM 5434 O O . MET B 1 134 ? -9.38413 48.64671 41.29583 1.000 58.92899 118 MET B O 1
ATOM 5448 N N . ARG B 1 135 ? -10.61340 46.77059 41.46945 1.000 58.45970 119 ARG B N 1
ATOM 5449 C CA . ARG B 1 135 ? -11.80939 47.42655 40.95470 1.000 58.36457 119 ARG B CA 1
ATOM 5450 C C . ARG B 1 135 ? -12.32622 48.47760 41.92565 1.000 58.02664 119 ARG B C 1
ATOM 5451 O O . ARG B 1 135 ? -12.86153 49.50697 41.49904 1.000 57.19212 119 ARG B O 1
ATOM 5472 N N . ALA B 1 136 ? -12.18032 48.23697 43.22919 1.000 59.86272 120 ALA B N 1
ATOM 5473 C CA . ALA B 1 136 ? -12.53166 49.25844 44.20812 1.000 59.71964 120 ALA B CA 1
ATOM 5474 C C . ALA B 1 136 ? -11.59941 50.45651 44.09180 1.000 56.35308 120 ALA B C 1
ATOM 5475 O O . ALA B 1 136 ? -12.03829 51.60761 44.20100 1.000 54.78631 120 ALA B O 1
ATOM 5482 N N . ALA B 1 137 ? -10.30656 50.20212 43.87765 1.000 55.37752 121 ALA B N 1
ATOM 5483 C CA . ALA B 1 137 ? -9.36174 51.28882 43.64638 1.000 57.70949 121 ALA B CA 1
ATOM 5484 C C . ALA B 1 137 ? -9.75254 52.09849 42.41506 1.000 55.71089 121 ALA B C 1
ATOM 5485 O O . ALA B 1 137 ? -9.90313 53.32426 42.48260 1.000 51.78984 121 ALA B O 1
ATOM 5492 N N . VAL B 1 138 ? -9.93000 51.42215 41.27653 1.000 56.66943 122 VAL B N 1
ATOM 5493 C CA . VAL B 1 138 ? -10.25453 52.11717 40.03441 1.000 56.44112 122 VAL B CA 1
ATOM 5494 C C . VAL B 1 138 ? -11.54470 52.91119 40.17641 1.000 54.27862 122 VAL B C 1
ATOM 5495 O O . VAL B 1 138 ? -11.69954 53.97698 39.56635 1.000 53.48940 122 VAL B O 1
ATOM 5508 N N . ALA B 1 139 ? -12.49163 52.40984 40.97110 1.000 54.59048 123 ALA B N 1
ATOM 5509 C CA . ALA B 1 139 ? -13.74296 53.13135 41.17042 1.000 52.44282 123 ALA B CA 1
ATOM 5510 C C . ALA B 1 139 ? -13.53022 54.35155 42.05415 1.000 51.24294 123 ALA B C 1
ATOM 5511 O O . ALA B 1 139 ? -14.15711 55.39664 41.84409 1.000 51.26552 123 ALA B O 1
ATOM 5518 N N . ALA B 1 140 ? -12.65686 54.23378 43.05544 1.000 54.14929 124 ALA B N 1
ATOM 5519 C CA . ALA B 1 140 ? -12.34476 55.37954 43.90120 1.000 56.23221 124 ALA B CA 1
ATOM 5520 C C . ALA B 1 140 ? -11.71935 56.50014 43.08082 1.000 52.69888 124 ALA B C 1
ATOM 5521 O O . ALA B 1 140 ? -12.15905 57.65445 43.14188 1.000 52.62120 124 ALA B O 1
ATOM 5528 N N . MET B 1 141 ? -10.68212 56.17477 42.30712 1.000 53.95756 125 MET B N 1
ATOM 5529 C CA . MET B 1 141 ? -10.04929 57.17147 41.45193 1.000 54.89123 125 MET B CA 1
ATOM 5530 C C . MET B 1 141 ? -11.07439 57.82876 40.53663 1.000 55.31904 125 MET B C 1
ATOM 5531 O O . MET B 1 141 ? -11.10229 59.05620 40.39089 1.000 57.28335 125 MET B O 1
ATOM 5545 N N . SER B 1 142 ? -11.93459 57.01800 39.91327 1.000 53.70309 126 SER B N 1
ATOM 5546 C CA . SER B 1 142 ? -12.94628 57.56134 39.01326 1.000 54.33524 126 SER B CA 1
ATOM 5547 C C . SER B 1 142 ? -13.91707 58.47357 39.74994 1.000 54.77000 126 SER B C 1
ATOM 5548 O O . SER B 1 142 ? -14.41350 59.44862 39.17321 1.000 53.39219 126 SER B O 1
ATOM 5556 N N . ALA B 1 143 ? -14.20751 58.17074 41.01753 1.000 56.24926 127 ALA B N 1
ATOM 5557 C CA . ALA B 1 143 ? -15.10554 59.02146 41.78928 1.000 57.09916 127 ALA B CA 1
ATOM 5558 C C . ALA B 1 143 ? -14.52706 60.41548 41.97762 1.000 57.26224 127 ALA B C 1
ATOM 5559 O O . ALA B 1 143 ? -15.28040 61.39128 42.06264 1.000 59.53635 127 ALA B O 1
ATOM 5566 N N . HIS B 1 144 ? -13.20146 60.53190 42.04082 1.000 59.27974 128 HIS B N 1
ATOM 5567 C CA . HIS B 1 144 ? -12.53813 61.81748 42.20293 1.000 60.08784 128 HIS B CA 1
ATOM 5568 C C . HIS B 1 144 ? -12.28613 62.52442 40.87884 1.000 60.78464 128 HIS B C 1
ATOM 5569 O O . HIS B 1 144 ? -11.59149 63.54495 40.85739 1.000 60.72423 128 HIS B O 1
ATOM 5583 N N . LEU B 1 145 ? -12.83362 62.01246 39.78290 1.000 64.17151 129 LEU B N 1
ATOM 5584 C CA . LEU B 1 145 ? -12.70000 62.63547 38.47508 1.000 65.70353 129 LEU B CA 1
ATOM 5585 C C . LEU B 1 145 ? -13.94141 63.46855 38.18869 1.000 64.66775 129 LEU B C 1
ATOM 5586 O O . LEU B 1 145 ? -15.06765 63.00868 38.40430 1.000 67.20310 129 LEU B O 1
ATOM 5602 N N . ALA B 1 146 ? -13.73143 64.68758 37.70518 1.000 62.53179 130 ALA B N 1
ATOM 5603 C CA . ALA B 1 146 ? -14.82444 65.47201 37.17139 1.000 64.11312 130 ALA B CA 1
ATOM 5604 C C . ALA B 1 146 ? -15.24230 64.87987 35.82574 1.000 63.22741 130 ALA B C 1
ATOM 5605 O O . ALA B 1 146 ? -14.51461 64.07369 35.24085 1.000 62.64576 130 ALA B O 1
ATOM 5612 N N . PRO B 1 147 ? -16.41258 65.25302 35.31859 1.000 61.06831 131 PRO B N 1
ATOM 5613 C CA . PRO B 1 147 ? -16.83341 64.72736 34.01343 1.000 61.20449 131 PRO B CA 1
ATOM 5614 C C . PRO B 1 147 ? -15.80390 65.04966 32.94069 1.000 61.06471 131 PRO B C 1
ATOM 5615 O O . PRO B 1 147 ? -15.29521 66.16974 32.85362 1.000 59.68829 131 PRO B O 1
ATOM 5626 N N . GLY B 1 148 ? -15.50474 64.05167 32.11526 1.000 61.44392 132 GLY B N 1
ATOM 5627 C CA . GLY B 1 148 ? -14.42625 64.15885 31.16251 1.000 59.75147 132 GLY B CA 1
ATOM 5628 C C . GLY B 1 148 ? -13.04290 64.02808 31.75503 1.000 57.61484 132 GLY B C 1
ATOM 5629 O O . GLY B 1 148 ? -12.06373 64.04120 30.99875 1.000 55.79732 132 GLY B O 1
ATOM 5633 N N . GLY B 1 149 ? -12.92541 63.90631 33.07737 1.000 61.35733 133 GLY B N 1
ATOM 5634 C CA . GLY B 1 149 ? -11.61983 63.75933 33.68658 1.000 59.09942 133 GLY B CA 1
ATOM 5635 C C . GLY B 1 149 ? -10.87668 62.56033 33.13619 1.000 58.20967 133 GLY B C 1
ATOM 5636 O O . GLY B 1 149 ? -11.46689 61.59314 32.65639 1.000 58.88188 133 GLY B O 1
ATOM 5640 N N . VAL B 1 150 ? -9.55183 62.62294 33.22007 1.000 55.42196 134 VAL B N 1
ATOM 5641 C CA . VAL B 1 150 ? -8.68068 61.62174 32.61948 1.000 52.37963 134 VAL B CA 1
ATOM 5642 C C . VAL B 1 150 ? -8.08185 60.76867 33.72591 1.000 50.11551 134 VAL B C 1
ATOM 5643 O O . VAL B 1 150 ? -7.48050 61.29130 34.67111 1.000 50.34117 134 VAL B O 1
ATOM 5656 N N . LEU B 1 151 ? -8.23087 59.45803 33.59485 1.000 46.77374 135 LEU B N 1
ATOM 5657 C CA . LEU B 1 151 ? -7.57484 58.49414 34.46141 1.000 43.94384 135 LEU B CA 1
ATOM 5658 C C . LEU B 1 151 ? -6.44294 57.85967 33.67244 1.000 41.75713 135 LEU B C 1
ATOM 5659 O O . LEU B 1 151 ? -6.64902 57.41009 32.54080 1.000 45.31981 135 LEU B O 1
ATOM 5675 N N . VAL B 1 152 ? -5.25632 57.82157 34.26528 1.000 41.38302 136 VAL B N 1
ATOM 5676 C CA . VAL B 1 152 ? -4.07944 57.25951 33.61947 1.000 43.17418 136 VAL B CA 1
ATOM 5677 C C . VAL B 1 152 ? -3.48689 56.22604 34.56065 1.000 42.84073 136 VAL B C 1
ATOM 5678 O O . VAL B 1 152 ? -3.27324 56.50815 35.74508 1.000 44.61221 136 VAL B O 1
ATOM 5691 N N . LEU B 1 153 ? -3.22395 55.03311 34.03406 1.000 47.26425 137 LEU B N 1
ATOM 5692 C CA . LEU B 1 153 ? -2.85818 53.88650 34.85435 1.000 53.48639 137 LEU B CA 1
ATOM 5693 C C . LEU B 1 153 ? -1.80954 53.07649 34.11411 1.000 52.11980 137 LEU B C 1
ATOM 5694 O O . LEU B 1 153 ? -2.06446 52.59832 33.00460 1.000 62.77592 137 LEU B O 1
ATOM 5710 N N . GLU B 1 154 ? -0.63376 52.92481 34.72306 1.000 55.71296 138 GLU B N 1
ATOM 5711 C CA . GLU B 1 154 ? 0.40973 52.08666 34.15269 1.000 59.43456 138 GLU B CA 1
ATOM 5712 C C . GLU B 1 154 ? 0.26798 50.69154 34.74266 1.000 64.52305 138 GLU B C 1
ATOM 5713 O O . GLU B 1 154 ? 0.53191 50.51038 35.94219 1.000 64.16427 138 GLU B O 1
ATOM 5725 N N . PRO B 1 155 ? -0.13184 49.68942 33.96611 1.000 67.17862 139 PRO B N 1
ATOM 5726 C CA . PRO B 1 155 ? -0.36290 48.35996 34.52866 1.000 63.90245 139 PRO B CA 1
ATOM 5727 C C . PRO B 1 155 ? 0.90436 47.52124 34.58744 1.000 63.66569 139 PRO B C 1
ATOM 5728 O O . PRO B 1 155 ? 1.88330 47.75637 33.87703 1.000 64.04269 139 PRO B O 1
ATOM 5739 N N . TRP B 1 156 ? 0.86098 46.52546 35.46230 1.000 65.10808 140 TRP B N 1
ATOM 5740 C CA . TRP B 1 156 ? 1.87055 45.48134 35.46730 1.000 67.66359 140 TRP B CA 1
ATOM 5741 C C . TRP B 1 156 ? 1.50368 44.49686 34.36832 1.000 72.09904 140 TRP B C 1
ATOM 5742 O O . TRP B 1 156 ? 0.32063 44.23483 34.13052 1.000 75.12523 140 TRP B O 1
ATOM 5763 N N . TRP B 1 157 ? 2.51843 44.00930 33.65784 1.000 70.17381 141 TRP B N 1
ATOM 5764 C CA . TRP B 1 157 ? 2.35279 43.03587 32.58403 1.000 75.29787 141 TRP B CA 1
ATOM 5765 C C . TRP B 1 157 ? 1.04229 42.25896 32.58932 1.000 77.17599 141 TRP B C 1
ATOM 5766 O O . TRP B 1 157 ? 0.50211 41.91650 33.64657 1.000 74.08277 141 TRP B O 1
ATOM 5787 N N . PHE B 1 158 ? 0.55956 41.93337 31.39097 1.000 75.60921 142 PHE B N 1
ATOM 5788 C CA . PHE B 1 158 ? -0.60962 41.08959 31.19549 1.000 73.16896 142 PHE B CA 1
ATOM 5789 C C . PHE B 1 158 ? -0.17809 39.62397 31.23991 1.000 73.69036 142 PHE B C 1
ATOM 5790 O O . PHE B 1 158 ? 0.85669 39.27017 30.66793 1.000 74.74696 142 PHE B O 1
ATOM 5807 N N . PRO B 1 159 ? -0.93133 38.75483 31.92136 1.000 72.61185 143 PRO B N 1
ATOM 5808 C CA . PRO B 1 159 ? -0.58875 37.32498 31.90630 1.000 69.76011 143 PRO B CA 1
ATOM 5809 C C . PRO B 1 159 ? -0.15151 36.79009 30.54737 1.000 68.51306 143 PRO B C 1
ATOM 5810 O O . PRO B 1 159 ? 0.81885 36.02888 30.48866 1.000 74.29316 143 PRO B O 1
ATOM 5821 N N . GLU B 1 160 ? -0.82779 37.15358 29.45484 1.000 74.31024 144 GLU B N 1
ATOM 5822 C CA . GLU B 1 160 ? -0.36727 36.69706 28.14475 1.000 81.76328 144 GLU B CA 1
ATOM 5823 C C . GLU B 1 160 ? 1.02622 37.22615 27.81457 1.000 79.45563 144 GLU B C 1
ATOM 5824 O O . GLU B 1 160 ? 1.80748 36.53536 27.15107 1.000 81.64347 144 GLU B O 1
ATOM 5836 N N . ARG B 1 161 ? 1.35648 38.43732 28.26316 1.000 74.57906 145 ARG B N 1
ATOM 5837 C CA . ARG B 1 161 ? 2.61610 39.07889 27.90410 1.000 74.36527 145 ARG B CA 1
ATOM 5838 C C . ARG B 1 161 ? 3.76548 38.70156 28.82902 1.000 76.88135 145 ARG B C 1
ATOM 5839 O O . ARG B 1 161 ? 4.93063 38.87542 28.45491 1.000 82.93219 145 ARG B O 1
ATOM 5860 N N . PHE B 1 162 ? 3.46092 38.18360 30.01286 1.000 75.70339 146 PHE B N 1
ATOM 5861 C CA . PHE B 1 162 ? 4.45149 37.93281 31.05403 1.000 75.41364 146 PHE B CA 1
ATOM 5862 C C . PHE B 1 162 ? 5.31331 36.72774 30.71637 1.000 69.82902 146 PHE B C 1
ATOM 5863 O O . PHE B 1 162 ? 4.84687 35.58571 30.77109 1.000 74.98898 146 PHE B O 1
ATOM 5880 N N . ILE B 1 163 ? 6.57848 36.97441 30.37908 1.000 71.14413 147 ILE B N 1
ATOM 5881 C CA . ILE B 1 163 ? 7.49538 35.86380 30.18977 1.000 71.70894 147 ILE B CA 1
ATOM 5882 C C . ILE B 1 163 ? 7.74099 35.25322 31.56314 1.000 75.96899 147 ILE B C 1
ATOM 5883 O O . ILE B 1 163 ? 7.80546 35.96487 32.57563 1.000 74.26036 147 ILE B O 1
ATOM 5899 N N . ASP B 1 164 ? 7.87731 33.93534 31.61371 1.000 75.03899 148 ASP B N 1
ATOM 5900 C CA . ASP B 1 164 ? 8.01772 33.22932 32.87704 1.000 83.31898 148 ASP B CA 1
ATOM 5901 C C . ASP B 1 164 ? 9.43204 32.68565 32.98362 1.000 82.66365 148 ASP B C 1
ATOM 5902 O O . ASP B 1 164 ? 9.98411 32.16029 32.01054 1.000 79.14213 148 ASP B O 1
ATOM 5911 N N . GLY B 1 165 ? 10.01244 32.82281 34.17151 1.000 85.31521 149 GLY B N 1
ATOM 5912 C CA . GLY B 1 165 ? 11.41757 32.53400 34.32493 1.000 87.36080 149 GLY B CA 1
ATOM 5913 C C . GLY B 1 165 ? 12.29354 33.56614 33.66274 1.000 75.51015 149 GLY B C 1
ATOM 5914 O O . GLY B 1 165 ? 13.44127 33.26887 33.32120 1.000 78.30659 149 GLY B O 1
ATOM 5918 N N . TYR B 1 166 ? 11.77592 34.77629 33.45309 1.000 75.63749 150 TYR B N 1
ATOM 5919 C CA . TYR B 1 166 ? 12.56368 35.80595 32.79424 1.000 76.06327 150 TYR B CA 1
ATOM 5920 C C . TYR B 1 166 ? 13.70461 36.21159 33.71443 1.000 78.91516 150 TYR B C 1
ATOM 5921 O O . TYR B 1 166 ? 13.51038 36.41519 34.91631 1.000 82.87257 150 TYR B O 1
ATOM 5939 N N . VAL B 1 167 ? 14.89656 36.33993 33.14511 1.000 83.04988 151 VAL B N 1
ATOM 5940 C CA . VAL B 1 167 ? 16.09611 36.65771 33.90608 1.000 88.12056 151 VAL B CA 1
ATOM 5941 C C . VAL B 1 167 ? 16.66747 37.97237 33.39155 1.000 87.85940 151 VAL B C 1
ATOM 5942 O O . VAL B 1 167 ? 17.02830 38.08012 32.21268 1.000 78.48770 151 VAL B O 1
ATOM 5955 N N . GLY B 1 168 ? 16.75149 38.96781 34.27618 1.000 89.77405 152 GLY B N 1
ATOM 5956 C CA . GLY B 1 168 ? 17.34550 40.24586 33.93065 1.000 87.96007 152 GLY B CA 1
ATOM 5957 C C . GLY B 1 168 ? 18.65755 40.52312 34.64008 1.000 82.38020 152 GLY B C 1
ATOM 5958 O O . GLY B 1 168 ? 18.96749 39.89119 35.65447 1.000 82.95587 152 GLY B O 1
ATOM 5962 N N . GLY B 1 169 ? 19.44028 41.46558 34.11109 1.000 85.52457 153 GLY B N 1
ATOM 5963 C CA . GLY B 1 169 ? 20.71483 41.82653 34.70577 1.000 74.86139 153 GLY B CA 1
ATOM 5964 C C . GLY B 1 169 ? 21.26239 43.16754 34.25135 1.000 68.54540 153 GLY B C 1
ATOM 5965 O O . GLY B 1 169 ? 21.13157 43.52399 33.07695 1.000 73.22771 153 GLY B O 1
ATOM 5969 N N . ASP B 1 170 ? 21.87320 43.92321 35.16423 1.000 69.63983 154 ASP B N 1
ATOM 5970 C CA . ASP B 1 170 ? 22.45545 45.21854 34.83444 1.000 65.39009 154 ASP B CA 1
ATOM 5971 C C . ASP B 1 170 ? 23.69131 45.44919 35.69500 1.000 67.67763 154 ASP B C 1
ATOM 5972 O O . ASP B 1 170 ? 23.78672 44.94426 36.81688 1.000 65.98755 154 ASP B O 1
ATOM 5981 N N . LEU B 1 171 ? 24.63311 46.22529 35.15881 1.000 68.80589 155 LEU B N 1
ATOM 5982 C CA . LEU B 1 171 ? 25.85222 46.61073 35.86641 1.000 68.39993 155 LEU B CA 1
ATOM 5983 C C . LEU B 1 171 ? 25.91823 48.13155 35.91057 1.000 64.16331 155 LEU B C 1
ATOM 5984 O O . LEU B 1 171 ? 26.06203 48.78964 34.87458 1.000 69.57553 155 LEU B O 1
ATOM 6000 N N . VAL B 1 172 ? 25.81572 48.67301 37.12427 1.000 62.81912 156 VAL B N 1
ATOM 6001 C CA . VAL B 1 172 ? 25.82825 50.10603 37.39051 1.000 59.98669 156 VAL B CA 1
ATOM 6002 C C . VAL B 1 172 ? 27.12747 50.50315 38.07339 1.000 58.50124 156 VAL B C 1
ATOM 6003 O O . VAL B 1 172 ? 27.59213 49.83046 39.00143 1.000 57.67863 156 VAL B O 1
ATOM 6016 N N . ARG B 1 173 ? 27.71008 51.60426 37.60225 1.000 62.51916 157 ARG B N 1
ATOM 6017 C CA . ARG B 1 173 ? 28.93513 52.18113 38.14756 1.000 57.15243 157 ARG B CA 1
ATOM 6018 C C . ARG B 1 173 ? 28.59826 53.48064 38.87274 1.000 59.94565 157 ARG B C 1
ATOM 6019 O O . ARG B 1 173 ? 28.22675 54.47540 38.24174 1.000 63.33111 157 ARG B O 1
ATOM 6040 N N . GLU B 1 174 ? 28.71829 53.46031 40.19617 1.000 58.21156 158 GLU B N 1
ATOM 6041 C CA . GLU B 1 174 ? 28.44986 54.58992 41.07662 1.000 61.06184 158 GLU B CA 1
ATOM 6042 C C . GLU B 1 174 ? 29.75467 55.13960 41.65128 1.000 64.02862 158 GLU B C 1
ATOM 6043 O O . GLU B 1 174 ? 30.84221 54.61335 41.40282 1.000 62.18430 158 GLU B O 1
ATOM 6055 N N . GLU B 1 175 ? 29.64032 56.23125 42.41161 1.000 69.08394 159 GLU B N 1
ATOM 6056 C CA . GLU B 1 175 ? 30.80888 56.86280 43.01853 1.000 68.67628 159 GLU B CA 1
ATOM 6057 C C . GLU B 1 175 ? 31.34992 55.96850 44.12576 1.000 63.27737 159 GLU B C 1
ATOM 6058 O O . GLU B 1 175 ? 30.72170 55.83752 45.18100 1.000 63.03565 159 GLU B O 1
ATOM 6070 N N . GLY B 1 176 ? 32.50190 55.33984 43.90206 1.000 62.49219 160 GLY B N 1
ATOM 6071 C CA . GLY B 1 176 ? 33.06923 54.51371 44.94194 1.000 61.37233 160 GLY B CA 1
ATOM 6072 C C . GLY B 1 176 ? 32.58745 53.08448 44.94310 1.000 58.15649 160 GLY B C 1
ATOM 6073 O O . GLY B 1 176 ? 33.06024 52.28949 45.76629 1.000 57.49385 160 GLY B O 1
ATOM 6077 N N . ARG B 1 177 ? 31.67808 52.72663 44.03915 1.000 55.75553 161 ARG B N 1
ATOM 6078 C CA . ARG B 1 177 ? 31.02212 51.43426 44.07732 1.000 57.60338 161 ARG B CA 1
ATOM 6079 C C . ARG B 1 177 ? 30.76562 50.90772 42.67669 1.000 57.57939 161 ARG B C 1
ATOM 6080 O O . ARG B 1 177 ? 30.57541 51.67041 41.72587 1.000 57.84888 161 ARG B O 1
ATOM 6101 N N . THR B 1 178 ? 30.77566 49.58356 42.56995 1.000 53.82369 162 THR B N 1
ATOM 6102 C CA . THR B 1 178 ? 30.24024 48.87087 41.42282 1.000 54.78101 162 THR B CA 1
ATOM 6103 C C . THR B 1 178 ? 29.11873 47.98031 41.93635 1.000 56.32313 162 THR B C 1
ATOM 6104 O O . THR B 1 178 ? 29.26594 47.32169 42.97111 1.000 56.18096 162 THR B O 1
ATOM 6115 N N . VAL B 1 179 ? 28.00143 47.96155 41.21859 1.000 58.09093 163 VAL B N 1
ATOM 6116 C CA . VAL B 1 179 ? 26.81227 47.23709 41.64549 1.000 57.18637 163 VAL B CA 1
ATOM 6117 C C . VAL B 1 179 ? 26.39751 46.28689 40.53681 1.000 57.16677 163 VAL B C 1
ATOM 6118 O O . VAL B 1 179 ? 26.16853 46.71408 39.39883 1.000 59.13067 163 VAL B O 1
ATOM 6131 N N . ALA B 1 180 ? 26.30717 45.00517 40.86667 1.000 57.35721 164 ALA B N 1
ATOM 6132 C CA . ALA B 1 180 ? 25.80304 43.98923 39.95991 1.000 57.53714 164 ALA B CA 1
ATOM 6133 C C . ALA B 1 180 ? 24.41765 43.58280 40.43330 1.000 55.75544 164 ALA B C 1
ATOM 6134 O O . ALA B 1 180 ? 24.15329 43.54072 41.63833 1.000 55.82651 164 ALA B O 1
ATOM 6141 N N . ARG B 1 181 ? 23.53430 43.29380 39.48443 1.000 61.70487 165 ARG B N 1
ATOM 6142 C CA . ARG B 1 181 ? 22.16984 42.89779 39.79990 1.000 60.96148 165 ARG B CA 1
ATOM 6143 C C . ARG B 1 181 ? 21.71979 41.84472 38.80482 1.000 62.63626 165 ARG B C 1
ATOM 6144 O O . ARG B 1 181 ? 21.84531 42.03700 37.59275 1.000 65.00064 165 ARG B O 1
ATOM 6165 N N . VAL B 1 182 ? 21.21340 40.73155 39.32432 1.000 62.86936 166 VAL B N 1
ATOM 6166 C CA . VAL B 1 182 ? 20.56731 39.69643 38.52945 1.000 58.83960 166 VAL B CA 1
ATOM 6167 C C . VAL B 1 182 ? 19.18278 39.45764 39.10821 1.000 74.67042 166 VAL B C 1
ATOM 6168 O O . VAL B 1 182 ? 19.03157 39.31672 40.32713 1.000 71.83830 166 VAL B O 1
ATOM 6181 N N . SER B 1 183 ? 18.17713 39.42701 38.24180 1.000 82.20657 167 SER B N 1
ATOM 6182 C CA . SER B 1 183 ? 16.79521 39.25246 38.65468 1.000 84.68447 167 SER B CA 1
ATOM 6183 C C . SER B 1 183 ? 16.19743 38.02650 37.97719 1.000 81.13481 167 SER B C 1
ATOM 6184 O O . SER B 1 183 ? 16.70411 37.53424 36.96491 1.000 77.87052 167 SER B O 1
ATOM 6192 N N . ARG B 1 184 ? 15.11174 37.53029 38.56556 1.000 78.84317 168 ARG B N 1
ATOM 6193 C CA . ARG B 1 184 ? 14.37445 36.40091 38.01530 1.000 75.92040 168 ARG B CA 1
ATOM 6194 C C . ARG B 1 184 ? 12.91457 36.59557 38.38112 1.000 75.51945 168 ARG B C 1
ATOM 6195 O O . ARG B 1 184 ? 12.60354 36.88861 39.53993 1.000 78.09293 168 ARG B O 1
ATOM 6216 N N . SER B 1 185 ? 12.02880 36.44245 37.40359 1.000 78.82629 169 SER B N 1
ATOM 6217 C CA . SER B 1 185 ? 10.60308 36.61671 37.62779 1.000 82.06188 169 SER B CA 1
ATOM 6218 C C . SER B 1 185 ? 9.89102 35.30616 37.33450 1.000 82.96780 169 SER B C 1
ATOM 6219 O O . SER B 1 185 ? 10.05403 34.72647 36.25477 1.000 80.74019 169 SER B O 1
ATOM 6227 N N . THR B 1 186 ? 9.10971 34.84596 38.30767 1.000 83.55216 170 THR B N 1
ATOM 6228 C CA . THR B 1 186 ? 8.28645 33.65676 38.17843 1.000 93.14679 170 THR B CA 1
ATOM 6229 C C . THR B 1 186 ? 6.87459 33.96292 38.65236 1.000 93.48057 170 THR B C 1
ATOM 6230 O O . THR B 1 186 ? 6.64521 34.87521 39.45049 1.000 88.63470 170 THR B O 1
ATOM 6241 N N . ARG B 1 187 ? 5.93075 33.18224 38.14427 1.000 97.69837 171 ARG B N 1
ATOM 6242 C CA . ARG B 1 187 ? 4.51869 33.34121 38.44445 1.000 97.82665 171 ARG B CA 1
ATOM 6243 C C . ARG B 1 187 ? 3.98190 32.08149 39.11222 1.000 98.25510 171 ARG B C 1
ATOM 6244 O O . ARG B 1 187 ? 4.44035 30.96828 38.84138 1.000 90.02244 171 ARG B O 1
ATOM 6265 N N . GLN B 1 188 ? 2.99625 32.27182 39.98244 1.000 93.02462 172 GLN B N 1
ATOM 6266 C CA . GLN B 1 188 ? 2.23341 31.17469 40.57221 1.000 84.26667 172 GLN B CA 1
ATOM 6267 C C . GLN B 1 188 ? 0.81395 31.69978 40.71098 1.000 81.48249 172 GLN B C 1
ATOM 6268 O O . GLN B 1 188 ? 0.53158 32.52413 41.58585 1.000 77.90562 172 GLN B O 1
ATOM 6282 N N . GLY B 1 189 ? -0.07119 31.21005 39.85432 1.000 86.81554 173 GLY B N 1
ATOM 6283 C CA . GLY B 1 189 ? -1.39598 31.79233 39.76673 1.000 90.99233 173 GLY B CA 1
ATOM 6284 C C . GLY B 1 189 ? -1.30825 33.11090 39.03127 1.000 86.80991 173 GLY B C 1
ATOM 6285 O O . GLY B 1 189 ? -0.68836 33.21090 37.96493 1.000 77.34186 173 GLY B O 1
ATOM 6289 N N . ARG B 1 190 ? -1.92766 34.14067 39.60312 1.000 81.36748 174 ARG B N 1
ATOM 6290 C CA . ARG B 1 190 ? -1.81593 35.48659 39.06694 1.000 80.79826 174 ARG B CA 1
ATOM 6291 C C . ARG B 1 190 ? -0.71270 36.28508 39.74265 1.000 78.91921 174 ARG B C 1
ATOM 6292 O O . ARG B 1 190 ? -0.49506 37.44742 39.38729 1.000 75.77369 174 ARG B O 1
ATOM 6313 N N . VAL B 1 191 ? -0.02215 35.69840 40.68812 1.000 83.44200 175 VAL B N 1
ATOM 6314 C CA . VAL B 1 191 ? 0.94977 36.41271 41.50126 1.000 81.87077 175 VAL B CA 1
ATOM 6315 C C . VAL B 1 191 ? 2.31271 36.22893 40.86677 1.000 79.72892 175 VAL B C 1
ATOM 6316 O O . VAL B 1 191 ? 2.68225 35.12812 40.43876 1.000 75.22464 175 VAL B O 1
ATOM 6329 N N . THR B 1 192 ? 3.06446 37.31945 40.81523 1.000 76.00398 176 THR B N 1
ATOM 6330 C CA . THR B 1 192 ? 4.34029 37.36777 40.12347 1.000 76.47171 176 THR B CA 1
ATOM 6331 C C . THR B 1 192 ? 5.45925 37.55318 41.13353 1.000 71.28354 176 THR B C 1
ATOM 6332 O O . THR B 1 192 ? 5.39915 38.44680 41.98444 1.000 71.54968 176 THR B O 1
ATOM 6343 N N . ARG B 1 193 ? 6.45178 36.67431 41.06801 1.000 78.44677 177 ARG B N 1
ATOM 6344 C CA . ARG B 1 193 ? 7.55104 36.66974 42.02201 1.000 77.39073 177 ARG B CA 1
ATOM 6345 C C . ARG B 1 193 ? 8.81951 37.16794 41.34243 1.000 79.54423 177 ARG B C 1
ATOM 6346 O O . ARG B 1 193 ? 9.41832 36.44735 40.53760 1.000 83.60253 177 ARG B O 1
ATOM 6367 N N . MET B 1 194 ? 9.22901 38.39265 41.66484 1.000 80.30597 178 MET B N 1
ATOM 6368 C CA . MET B 1 194 ? 10.47106 38.95906 41.15412 1.000 87.50729 178 MET B CA 1
ATOM 6369 C C . MET B 1 194 ? 11.53543 38.77463 42.22964 1.000 85.31645 178 MET B C 1
ATOM 6370 O O . MET B 1 194 ? 11.40046 39.30755 43.33664 1.000 78.69384 178 MET B O 1
ATOM 6384 N N . GLU B 1 195 ? 12.58515 38.03141 41.90475 1.000 82.53498 179 GLU B N 1
ATOM 6385 C CA . GLU B 1 195 ? 13.70368 37.80828 42.80958 1.000 84.03125 179 GLU B CA 1
ATOM 6386 C C . GLU B 1 195 ? 14.87677 38.64243 42.31946 1.000 84.52285 179 GLU B C 1
ATOM 6387 O O . GLU B 1 195 ? 15.36217 38.44197 41.20183 1.000 78.88598 179 GLU B O 1
ATOM 6399 N N . GLU B 1 196 ? 15.32255 39.57144 43.15808 1.000 82.68537 180 GLU B N 1
ATOM 6400 C CA . GLU B 1 196 ? 16.43651 40.45775 42.86021 1.000 78.38947 180 GLU B CA 1
ATOM 6401 C C . GLU B 1 196 ? 17.59204 40.15264 43.79795 1.000 72.20052 180 GLU B C 1
ATOM 6402 O O . GLU B 1 196 ? 17.39162 39.93929 44.99697 1.000 72.16586 180 GLU B O 1
ATOM 6414 N N . ARG B 1 197 ? 18.80165 40.12934 43.24616 1.000 69.32321 181 ARG B N 1
ATOM 6415 C CA . ARG B 1 197 ? 20.00096 39.87840 44.03445 1.000 63.85038 181 ARG B CA 1
ATOM 6416 C C . ARG B 1 197 ? 21.10476 40.80870 43.56291 1.000 64.55069 181 ARG B C 1
ATOM 6417 O O . ARG B 1 197 ? 21.47821 40.78738 42.38660 1.000 61.83015 181 ARG B O 1
ATOM 6438 N N . TRP B 1 198 ? 21.61991 41.62056 44.47996 1.000 64.07396 182 TRP B N 1
ATOM 6439 C CA . TRP B 1 198 ? 22.62779 42.62125 44.17720 1.000 61.78191 182 TRP B CA 1
ATOM 6440 C C . TRP B 1 198 ? 23.97685 42.19427 44.73989 1.000 60.77447 182 TRP B C 1
ATOM 6441 O O . TRP B 1 198 ? 24.05770 41.47140 45.73723 1.000 60.02888 182 TRP B O 1
ATOM 6462 N N . LEU B 1 199 ? 25.03552 42.65591 44.08414 1.000 61.22306 183 LEU B N 1
ATOM 6463 C CA . LEU B 1 199 ? 26.39182 42.57311 44.60752 1.000 60.86675 183 LEU B CA 1
ATOM 6464 C C . LEU B 1 199 ? 26.96420 43.98070 44.59707 1.000 58.44832 183 LEU B C 1
ATOM 6465 O O . LEU B 1 199 ? 27.01763 44.62347 43.54324 1.000 55.23921 183 LEU B O 1
ATOM 6481 N N . VAL B 1 200 ? 27.39847 44.44925 45.76302 1.000 59.57458 184 VAL B N 1
ATOM 6482 C CA . VAL B 1 200 ? 27.97143 45.77780 45.92406 1.000 60.03774 184 VAL B CA 1
ATOM 6483 C C . VAL B 1 200 ? 29.42848 45.60186 46.33147 1.000 57.72219 184 VAL B C 1
ATOM 6484 O O . VAL B 1 200 ? 29.71678 45.07037 47.41119 1.000 59.11573 184 VAL B O 1
ATOM 6497 N N . GLY B 1 201 ? 30.33987 46.05482 45.47611 1.000 53.06472 185 GLY B N 1
ATOM 6498 C CA . GLY B 1 201 ? 31.76387 46.03043 45.75961 1.000 53.10434 185 GLY B CA 1
ATOM 6499 C C . GLY B 1 201 ? 32.31142 47.44483 45.86129 1.000 51.79386 185 GLY B C 1
ATOM 6500 O O . GLY B 1 201 ? 32.04131 48.28634 45.00180 1.000 53.74257 185 GLY B O 1
ATOM 6504 N N . ASP B 1 202 ? 33.07047 47.68861 46.92448 1.000 50.60379 186 ASP B N 1
ATOM 6505 C CA . ASP B 1 202 ? 33.64778 48.99898 47.18640 1.000 50.93783 186 ASP B CA 1
ATOM 6506 C C . ASP B 1 202 ? 34.89740 48.82295 48.04986 1.000 49.05362 186 ASP B C 1
ATOM 6507 O O . ASP B 1 202 ? 35.42370 47.71405 48.19651 1.000 47.79831 186 ASP B O 1
ATOM 6516 N N . ALA B 1 203 ? 35.37531 49.93496 48.61900 1.000 51.38757 187 ALA B N 1
ATOM 6517 C CA . ALA B 1 203 ? 36.59083 49.90598 49.42966 1.000 51.33121 187 ALA B CA 1
ATOM 6518 C C . ALA B 1 203 ? 36.47396 48.94221 50.60470 1.000 52.40936 187 ALA B C 1
ATOM 6519 O O . ALA B 1 203 ? 37.40648 48.17930 50.88456 1.000 55.21288 187 ALA B O 1
ATOM 6526 N N . ALA B 1 204 ? 35.33664 48.95454 51.30260 1.000 52.17416 188 ALA B N 1
ATOM 6527 C CA . ALA B 1 204 ? 35.22401 48.19012 52.54114 1.000 53.13900 188 ALA B CA 1
ATOM 6528 C C . ALA B 1 204 ? 35.07058 46.69676 52.28593 1.000 54.31202 188 ALA B C 1
ATOM 6529 O O . ALA B 1 204 ? 35.44115 45.88769 53.14364 1.000 54.44668 188 ALA B O 1
ATOM 6536 N N . GLY B 1 205 ? 34.52999 46.31502 51.13870 1.000 56.23589 189 GLY B N 1
ATOM 6537 C CA . GLY B 1 205 ? 34.35898 44.91479 50.81672 1.000 57.66981 189 GLY B CA 1
ATOM 6538 C C . GLY B 1 205 ? 33.23631 44.73101 49.81494 1.000 56.78367 189 GLY B C 1
ATOM 6539 O O . GLY B 1 205 ? 32.72555 45.69092 49.23926 1.000 53.62298 189 GLY B O 1
ATOM 6543 N N . ILE B 1 206 ? 32.86967 43.46794 49.62083 1.000 60.16815 190 ILE B N 1
ATOM 6544 C CA . ILE B 1 206 ? 31.77263 43.08872 48.73939 1.000 59.44440 190 ILE B CA 1
ATOM 6545 C C . ILE B 1 206 ? 30.60078 42.65310 49.60759 1.000 60.01716 190 ILE B C 1
ATOM 6546 O O . ILE B 1 206 ? 30.72056 41.71595 50.40663 1.000 62.34859 190 ILE B O 1
ATOM 6562 N N . ARG B 1 207 ? 29.47474 43.33520 49.45098 1.000 54.83159 191 ARG B N 1
ATOM 6563 C CA . ARG B 1 207 ? 28.23065 43.00717 50.13009 1.000 61.85677 191 ARG B CA 1
ATOM 6564 C C . ARG B 1 207 ? 27.23330 42.45258 49.12651 1.000 62.25401 191 ARG B C 1
ATOM 6565 O O . ARG B 1 207 ? 27.19342 42.88572 47.97097 1.000 61.72248 191 ARG B O 1
ATOM 6586 N N . GLU B 1 208 ? 26.43112 41.49315 49.57460 1.000 62.22655 192 GLU B N 1
ATOM 6587 C CA . GLU B 1 208 ? 25.36165 40.92294 48.77160 1.000 63.94777 192 GLU B CA 1
ATOM 6588 C C . GLU B 1 208 ? 24.02437 41.27674 49.40426 1.000 67.30563 192 GLU B C 1
ATOM 6589 O O . GLU B 1 208 ? 23.89504 41.31896 50.63219 1.000 66.00362 192 GLU B O 1
ATOM 6601 N N . PHE B 1 209 ? 23.03395 41.53052 48.55393 1.000 67.46545 193 PHE B N 1
ATOM 6602 C CA . PHE B 1 209 ? 21.68679 41.83660 48.99747 1.000 62.26574 193 PHE B CA 1
ATOM 6603 C C . PHE B 1 209 ? 20.69798 41.09145 48.11911 1.000 62.45014 193 PHE B C 1
ATOM 6604 O O . PHE B 1 209 ? 20.94514 40.86448 46.93195 1.000 60.73984 193 PHE B O 1
ATOM 6621 N N . SER B 1 210 ? 19.57917 40.70453 48.72069 1.000 66.36220 194 SER B N 1
ATOM 6622 C CA . SER B 1 210 ? 18.54910 39.95501 48.02380 1.000 68.13050 194 SER B CA 1
ATOM 6623 C C . SER B 1 210 ? 17.19237 40.51754 48.40746 1.000 71.61595 194 SER B C 1
ATOM 6624 O O . SER B 1 210 ? 16.95828 40.85951 49.57031 1.000 69.58655 194 SER B O 1
ATOM 6632 N N . GLN B 1 211 ? 16.30378 40.60886 47.42664 1.000 74.73234 195 GLN B N 1
ATOM 6633 C CA . GLN B 1 211 ? 14.95899 41.10476 47.65462 1.000 77.83430 195 GLN B CA 1
ATOM 6634 C C . GLN B 1 211 ? 14.00045 40.25541 46.83778 1.000 76.37430 195 GLN B C 1
ATOM 6635 O O . GLN B 1 211 ? 14.36231 39.71498 45.78865 1.000 78.15988 195 GLN B O 1
ATOM 6649 N N . VAL B 1 212 ? 12.77418 40.14721 47.32912 1.000 73.12431 196 VAL B N 1
ATOM 6650 C CA . VAL B 1 212 ? 11.66338 39.59355 46.56914 1.000 78.90980 196 VAL B CA 1
ATOM 6651 C C . VAL B 1 212 ? 10.49351 40.55480 46.68113 1.000 77.96552 196 VAL B C 1
ATOM 6652 O O . VAL B 1 212 ? 10.21134 41.08424 47.76165 1.000 75.70175 196 VAL B O 1
ATOM 6665 N N . GLY B 1 213 ? 9.80939 40.77275 45.56869 1.000 79.69794 197 GLY B N 1
ATOM 6666 C CA . GLY B 1 213 ? 8.63299 41.61384 45.56007 1.000 82.94767 197 GLY B CA 1
ATOM 6667 C C . GLY B 1 213 ? 7.53232 40.92073 44.79103 1.000 80.79355 197 GLY B C 1
ATOM 6668 O O . GLY B 1 213 ? 7.77739 40.21170 43.81503 1.000 80.52377 197 GLY B O 1
ATOM 6672 N N . LEU B 1 214 ? 6.30258 41.14609 45.24285 1.000 83.23943 198 LEU B N 1
ATOM 6673 C CA . LEU B 1 214 ? 5.13518 40.48658 44.67667 1.000 77.78874 198 LEU B CA 1
ATOM 6674 C C . LEU B 1 214 ? 4.14447 41.52139 44.16914 1.000 77.33767 198 LEU B C 1
ATOM 6675 O O . LEU B 1 214 ? 3.71109 42.40176 44.92103 1.000 81.40016 198 LEU B O 1
ATOM 6691 N N . LEU B 1 215 ? 3.80980 41.41397 42.88994 1.000 74.46159 199 LEU B N 1
ATOM 6692 C CA . LEU B 1 215 ? 2.75973 42.18088 42.24061 1.000 74.60085 199 LEU B CA 1
ATOM 6693 C C . LEU B 1 215 ? 1.72009 41.21168 41.69887 1.000 68.65991 199 LEU B C 1
ATOM 6694 O O . LEU B 1 215 ? 2.06542 40.13591 41.19949 1.000 72.22939 199 LEU B O 1
ATOM 6710 N N . THR B 1 216 ? 0.45075 41.57770 41.80622 1.000 69.85793 200 THR B N 1
ATOM 6711 C CA . THR B 1 216 ? -0.63220 40.71653 41.35518 1.000 74.10649 200 THR B CA 1
ATOM 6712 C C . THR B 1 216 ? -1.07187 41.19664 39.97669 1.000 72.06070 200 THR B C 1
ATOM 6713 O O . THR B 1 216 ? -1.50380 42.34380 39.81264 1.000 66.54372 200 THR B O 1
ATOM 6724 N N . MET B 1 217 ? -0.94809 40.30911 38.99557 1.000 73.14074 201 MET B N 1
ATOM 6725 C CA . MET B 1 217 ? -1.27940 40.61410 37.61410 1.000 70.93892 201 MET B CA 1
ATOM 6726 C C . MET B 1 217 ? -2.78214 40.73993 37.41806 1.000 66.36269 201 MET B C 1
ATOM 6727 O O . MET B 1 217 ? -3.58060 40.11708 38.12180 1.000 68.55577 201 MET B O 1
ATOM 6741 N N . PHE B 1 218 ? -3.16497 41.56386 36.44863 1.000 63.51724 202 PHE B N 1
ATOM 6742 C CA . PHE B 1 218 ? -4.52872 41.58954 35.95011 1.000 61.33649 202 PHE B CA 1
ATOM 6743 C C . PHE B 1 218 ? -4.50758 41.54514 34.42986 1.000 57.83612 202 PHE B C 1
ATOM 6744 O O . PHE B 1 218 ? -3.51188 41.89242 33.78964 1.000 60.58390 202 PHE B O 1
ATOM 6761 N N . THR B 1 219 ? -5.61983 41.09911 33.85939 1.000 58.64030 203 THR B N 1
ATOM 6762 C CA . THR B 1 219 ? -5.75000 40.98438 32.41710 1.000 55.18282 203 THR B CA 1
ATOM 6763 C C . THR B 1 219 ? -6.25738 42.29674 31.83918 1.000 51.95395 203 THR B C 1
ATOM 6764 O O . THR B 1 219 ? -6.88082 43.10953 32.52754 1.000 52.93260 203 THR B O 1
ATOM 6775 N N . ARG B 1 220 ? -5.98364 42.49407 30.54954 1.000 53.99415 204 ARG B N 1
ATOM 6776 C CA . ARG B 1 220 ? -6.52707 43.65619 29.85822 1.000 53.69010 204 ARG B CA 1
ATOM 6777 C C . ARG B 1 220 ? -8.04033 43.71305 30.00812 1.000 49.88541 204 ARG B C 1
ATOM 6778 O O . ARG B 1 220 ? -8.61156 44.78295 30.24807 1.000 48.32435 204 ARG B O 1
ATOM 6799 N N . GLU B 1 221 ? -8.70577 42.56222 29.87773 1.000 50.13008 205 GLU B N 1
ATOM 6800 C CA . GLU B 1 221 ? -10.15033 42.50898 30.07437 1.000 51.12522 205 GLU B CA 1
ATOM 6801 C C . GLU B 1 221 ? -10.52746 42.90428 31.49807 1.000 48.71686 205 GLU B C 1
ATOM 6802 O O . GLU B 1 221 ? -11.60724 43.46385 31.72079 1.000 48.78621 205 GLU B O 1
ATOM 6814 N N . GLU B 1 222 ? -9.65939 42.62000 32.47345 1.000 51.00909 206 GLU B N 1
ATOM 6815 C CA . GLU B 1 222 ? -9.96413 42.96720 33.85838 1.000 52.11899 206 GLU B CA 1
ATOM 6816 C C . GLU B 1 222 ? -9.90673 44.47469 34.07508 1.000 47.66154 206 GLU B C 1
ATOM 6817 O O . GLU B 1 222 ? -10.81959 45.05927 34.67079 1.000 45.85397 206 GLU B O 1
ATOM 6829 N N . TYR B 1 223 ? -8.83842 45.12401 33.60500 1.000 50.62754 207 TYR B N 1
ATOM 6830 C CA . TYR B 1 223 ? -8.78077 46.58061 33.67618 1.000 52.47667 207 TYR B CA 1
ATOM 6831 C C . TYR B 1 223 ? -9.95607 47.19632 32.92716 1.000 47.14448 207 TYR B C 1
ATOM 6832 O O . TYR B 1 223 ? -10.71924 47.99405 33.48502 1.000 46.21544 207 TYR B O 1
ATOM 6850 N N . ASP B 1 224 ? -10.11922 46.82195 31.65371 1.000 48.01574 208 ASP B N 1
ATOM 6851 C CA . ASP B 1 224 ? -11.19984 47.36996 30.84030 1.000 48.19026 208 ASP B CA 1
ATOM 6852 C C . ASP B 1 224 ? -12.54992 47.19058 31.52178 1.000 47.63326 208 ASP B C 1
ATOM 6853 O O . ASP B 1 224 ? -13.42382 48.06025 31.42535 1.000 46.15010 208 ASP B O 1
ATOM 6862 N N . ALA B 1 225 ? -12.73830 46.06753 32.21969 1.000 47.98003 209 ALA B N 1
ATOM 6863 C CA . ALA B 1 225 ? -13.98620 45.84883 32.94431 1.000 44.57974 209 ALA B CA 1
ATOM 6864 C C . ALA B 1 225 ? -14.08456 46.76172 34.16028 1.000 46.51213 209 ALA B C 1
ATOM 6865 O O . ALA B 1 225 ? -15.17017 47.25588 34.48718 1.000 45.92979 209 ALA B O 1
ATOM 6872 N N . ALA B 1 226 ? -12.96007 47.00053 34.84133 1.000 53.47977 210 ALA B N 1
ATOM 6873 C CA . ALA B 1 226 ? -12.97481 47.86474 36.01822 1.000 51.90523 210 ALA B CA 1
ATOM 6874 C C . ALA B 1 226 ? -13.23250 49.31600 35.63131 1.000 50.41986 210 ALA B C 1
ATOM 6875 O O . ALA B 1 226 ? -13.94777 50.03718 36.33736 1.000 47.57777 210 ALA B O 1
ATOM 6882 N N . PHE B 1 227 ? -12.65429 49.76315 34.51551 1.000 49.78843 211 PHE B N 1
ATOM 6883 C CA . PHE B 1 227 ? -12.92632 51.11178 34.03192 1.000 51.05025 211 PHE B CA 1
ATOM 6884 C C . PHE B 1 227 ? -14.41097 51.29113 33.74100 1.000 49.01599 211 PHE B C 1
ATOM 6885 O O . PHE B 1 227 ? -15.04230 52.24167 34.21720 1.000 48.57582 211 PHE B O 1
ATOM 6902 N N . ALA B 1 228 ? -14.98499 50.37756 32.95443 1.000 49.00353 212 ALA B N 1
ATOM 6903 C CA . ALA B 1 228 ? -16.39512 50.48037 32.59562 1.000 48.83604 212 ALA B CA 1
ATOM 6904 C C . ALA B 1 228 ? -17.29029 50.47057 33.82839 1.000 49.25385 212 ALA B C 1
ATOM 6905 O O . ALA B 1 228 ? -18.23853 51.25859 33.92022 1.000 52.94956 212 ALA B O 1
ATOM 6912 N N . ALA B 1 229 ? -17.00564 49.58717 34.78959 1.000 50.11400 213 ALA B N 1
ATOM 6913 C CA . ALA B 1 229 ? -17.80695 49.54139 36.00911 1.000 50.29156 213 ALA B CA 1
ATOM 6914 C C . ALA B 1 229 ? -17.82054 50.88160 36.73122 1.000 54.75044 213 ALA B C 1
ATOM 6915 O O . ALA B 1 229 ? -18.78553 51.19385 37.43849 1.000 55.91213 213 ALA B O 1
ATOM 6922 N N . ALA B 1 230 ? -16.76880 51.68502 36.57050 1.000 57.45260 214 ALA B N 1
ATOM 6923 C CA . ALA B 1 230 ? -16.66852 52.98074 37.22586 1.000 56.84119 214 ALA B CA 1
ATOM 6924 C C . ALA B 1 230 ? -17.00716 54.12934 36.28207 1.000 57.52746 214 ALA B C 1
ATOM 6925 O O . ALA B 1 230 ? -16.70152 55.28776 36.58563 1.000 58.63356 214 ALA B O 1
ATOM 6932 N N . GLY B 1 231 ? -17.63466 53.83089 35.14991 1.000 55.49180 215 GLY B N 1
ATOM 6933 C CA . GLY B 1 231 ? -18.11145 54.86778 34.25357 1.000 56.10568 215 GLY B CA 1
ATOM 6934 C C . GLY B 1 231 ? -17.03806 55.57332 33.45511 1.000 53.59115 215 GLY B C 1
ATOM 6935 O O . GLY B 1 231 ? -17.14676 56.78348 33.21754 1.000 53.97489 215 GLY B O 1
ATOM 6939 N N . CYS B 1 232 ? -16.00815 54.84927 33.02379 1.000 50.50866 216 CYS B N 1
ATOM 6940 C CA . CYS B 1 232 ? -14.90215 55.43344 32.27905 1.000 51.08757 216 CYS B CA 1
ATOM 6941 C C . CYS B 1 232 ? -14.70010 54.64164 30.99702 1.000 50.45486 216 CYS B C 1
ATOM 6942 O O . CYS B 1 232 ? -14.72016 53.40711 31.01210 1.000 47.32134 216 CYS B O 1
ATOM 6950 N N . GL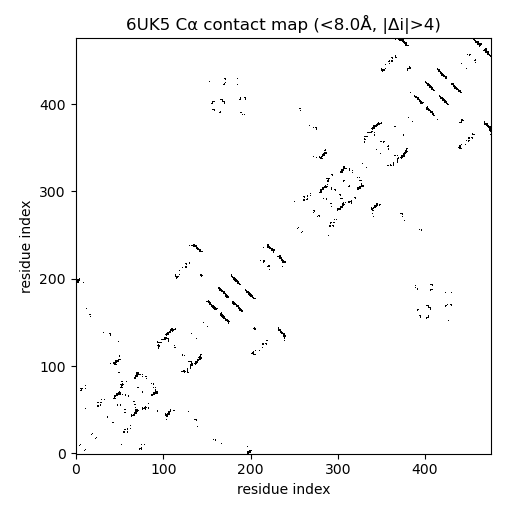U B 1 233 ? -14.49130 55.35462 29.89158 1.000 51.27993 217 GLU B N 1
ATOM 6951 C CA . GLU B 1 233 ? -14.17676 54.72328 28.61826 1.000 47.74309 217 GLU B CA 1
ATOM 6952 C C . GLU B 1 233 ? -12.66174 54.64143 28.48579 1.000 44.60069 217 GLU B C 1
ATOM 6953 O O . GLU B 1 233 ? -11.97741 55.67020 28.51810 1.000 47.18282 217 GLU B O 1
ATOM 6965 N N . SER B 1 234 ? -12.14242 53.43223 28.31693 1.000 43.23024 218 SER B N 1
ATOM 6966 C CA . SER B 1 234 ? -10.71243 53.19501 28.39606 1.000 43.02209 218 SER B CA 1
ATOM 6967 C C . SER B 1 234 ? -10.10329 52.97523 27.01774 1.000 41.36939 218 SER B C 1
ATOM 6968 O O . SER B 1 234 ? -10.78459 52.64414 26.04318 1.000 42.69995 218 SER B O 1
ATOM 6976 N N . ALA B 1 235 ? -8.78937 53.17345 26.96628 1.000 41.46379 219 ALA B N 1
ATOM 6977 C CA . ALA B 1 235 ? -7.96823 52.85252 25.81147 1.000 39.05734 219 ALA B CA 1
ATOM 6978 C C . ALA B 1 235 ? -6.57887 52.52341 26.33555 1.000 42.37637 219 ALA B C 1
ATOM 6979 O O . ALA B 1 235 ? -6.19470 52.94932 27.42724 1.000 42.50484 219 ALA B O 1
ATOM 6986 N N . TYR B 1 236 ? -5.82424 51.76180 25.55208 1.000 46.42706 220 TYR B N 1
ATOM 6987 C CA . TYR B 1 236 ? -4.52033 51.27235 25.97844 1.000 51.60437 220 TYR B CA 1
ATOM 6988 C C . TYR B 1 236 ? -3.48015 51.66610 24.94413 1.000 48.64956 220 TYR B C 1
ATOM 6989 O O . TYR B 1 236 ? -3.66359 51.41825 23.74890 1.000 53.78148 220 TYR B O 1
ATOM 7007 N N . VAL B 1 237 ? -2.38619 52.25943 25.40817 1.000 49.75745 221 VAL B N 1
ATOM 7008 C CA . VAL B 1 237 ? -1.29328 52.68697 24.54599 1.000 49.89465 221 VAL B CA 1
ATOM 7009 C C . VAL B 1 237 ? -0.22364 51.61098 24.63435 1.000 51.51173 221 VAL B C 1
ATOM 7010 O O . VAL B 1 237 ? 0.39012 51.41462 25.68864 1.000 49.41831 221 VAL B O 1
ATOM 7023 N N . GLU B 1 238 ? 0.00182 50.90849 23.53078 1.000 51.63460 222 GLU B N 1
ATOM 7024 C CA . GLU B 1 238 ? 0.98667 49.83934 23.53724 1.000 48.50020 222 GLU B CA 1
ATOM 7025 C C . GLU B 1 238 ? 2.37551 50.41395 23.78604 1.000 44.70505 222 GLU B C 1
ATOM 7026 O O . GLU B 1 238 ? 2.70482 51.51013 23.32511 1.000 46.26427 222 GLU B O 1
ATOM 7038 N N . GLY B 1 239 ? 3.19507 49.65878 24.51149 1.000 46.92201 223 GLY B N 1
ATOM 7039 C CA . GLY B 1 239 ? 4.59457 49.99442 24.67884 1.000 46.22560 223 GLY B CA 1
ATOM 7040 C C . GLY B 1 239 ? 4.84778 51.12520 25.65393 1.000 48.83876 223 GLY B C 1
ATOM 7041 O O . GLY B 1 239 ? 5.04256 50.87912 26.84921 1.000 53.83445 223 GLY B O 1
ATOM 7045 N N . TRP B 1 240 ? 4.84626 52.36665 25.16287 1.000 49.12750 224 TRP B N 1
ATOM 7046 C CA . TRP B 1 240 ? 5.13870 53.52287 26.00645 1.000 52.80744 224 TRP B CA 1
ATOM 7047 C C . TRP B 1 240 ? 6.60455 53.47922 26.43187 1.000 58.16124 224 TRP B C 1
ATOM 7048 O O . TRP B 1 240 ? 7.36397 52.63387 25.94932 1.000 59.90301 224 TRP B O 1
ATOM 7069 N N . LEU B 1 241 ? 7.01671 54.38046 27.32717 1.000 58.42620 225 LEU B N 1
ATOM 7070 C CA . LEU B 1 241 ? 8.42681 54.51149 27.67873 1.000 63.54130 225 LEU B CA 1
ATOM 7071 C C . LEU B 1 241 ? 8.91136 53.42213 28.62435 1.000 66.59819 225 LEU B C 1
ATOM 7072 O O . LEU B 1 241 ? 10.12591 53.24436 28.76724 1.000 71.65133 225 LEU B O 1
ATOM 7088 N N . THR B 1 242 ? 8.00420 52.69945 29.27786 1.000 66.73519 226 THR B N 1
ATOM 7089 C CA . THR B 1 242 ? 8.39238 51.62276 30.18031 1.000 61.51060 226 THR B CA 1
ATOM 7090 C C . THR B 1 242 ? 8.35901 50.25314 29.52061 1.000 59.69691 226 THR B C 1
ATOM 7091 O O . THR B 1 242 ? 9.13462 49.37192 29.90524 1.000 58.13971 226 THR B O 1
ATOM 7102 N N . GLY B 1 243 ? 7.48068 50.05392 28.54205 1.000 59.67704 227 GLY B N 1
ATOM 7103 C CA . GLY B 1 243 ? 7.23607 48.75702 27.95481 1.000 56.98938 227 GLY B CA 1
ATOM 7104 C C . GLY B 1 243 ? 5.90410 48.15915 28.34359 1.000 55.20301 227 GLY B C 1
ATOM 7105 O O . GLY B 1 243 ? 5.39034 47.29583 27.62159 1.000 56.97985 227 GLY B O 1
ATOM 7109 N N . ARG B 1 244 ? 5.33409 48.59319 29.46294 1.000 57.56219 228 ARG B N 1
ATOM 7110 C CA . ARG B 1 244 ? 4.09094 48.04747 29.98136 1.000 56.74714 228 ARG B CA 1
ATOM 7111 C C . ARG B 1 244 ? 2.86967 48.78649 29.45273 1.000 55.89032 228 ARG B C 1
ATOM 7112 O O . ARG B 1 244 ? 1.74924 48.49296 29.88110 1.000 59.20332 228 ARG B O 1
ATOM 7133 N N . GLY B 1 245 ? 3.05899 49.73073 28.53472 1.000 52.02692 229 GLY B N 1
ATOM 7134 C CA . GLY B 1 245 ? 1.94575 50.47131 27.98832 1.000 50.56199 229 GLY B CA 1
ATOM 7135 C C . GLY B 1 245 ? 1.32448 51.41135 29.00676 1.000 54.06403 229 GLY B C 1
ATOM 7136 O O . GLY B 1 245 ? 1.86983 51.68383 30.07572 1.000 51.79636 229 GLY B O 1
ATOM 7140 N N . LEU B 1 246 ? 0.13800 51.89929 28.65128 1.000 46.68556 230 LEU B N 1
ATOM 7141 C CA . LEU B 1 246 ? -0.50995 52.95304 29.41921 1.000 46.81662 230 LEU B CA 1
ATOM 7142 C C . LEU B 1 246 ? -1.99846 52.94418 29.11587 1.000 53.99926 230 LEU B C 1
ATOM 7143 O O . LEU B 1 246 ? -2.39240 53.01009 27.94762 1.000 45.96328 230 LEU B O 1
ATOM 7159 N N . PHE B 1 247 ? -2.81748 52.86374 30.15911 1.000 43.44236 231 PHE B N 1
ATOM 7160 C CA . PHE B 1 247 ? -4.25076 53.06351 30.01598 1.000 46.52871 231 PHE B CA 1
ATOM 7161 C C . PHE B 1 247 ? -4.55056 54.55122 30.13638 1.000 42.35463 231 PHE B C 1
ATOM 7162 O O . PHE B 1 247 ? -4.03306 55.22473 31.03297 1.000 43.81036 231 PHE B O 1
ATOM 7179 N N . VAL B 1 248 ? -5.38045 55.05851 29.23200 1.000 45.68681 232 VAL B N 1
ATOM 7180 C CA . VAL B 1 248 ? -5.84000 56.43962 29.26578 1.000 43.20785 232 VAL B CA 1
ATOM 7181 C C . VAL B 1 248 ? -7.35289 56.37649 29.12887 1.000 40.40632 232 VAL B C 1
ATOM 7182 O O . VAL B 1 248 ? -7.86770 56.00033 28.06881 1.000 41.70047 232 VAL B O 1
ATOM 7195 N N . ALA B 1 249 ? -8.06374 56.72791 30.19277 1.000 41.70472 233 ALA B N 1
ATOM 7196 C CA . ALA B 1 249 ? -9.51304 56.64997 30.21790 1.000 42.59622 233 ALA B CA 1
ATOM 7197 C C . ALA B 1 249 ? -10.09589 58.01664 30.54032 1.000 43.04009 233 ALA B C 1
ATOM 7198 O O . ALA B 1 249 ? -9.42424 58.88849 31.09758 1.000 45.21228 233 ALA B O 1
ATOM 7205 N N . THR B 1 250 ? -11.36096 58.19259 30.17519 1.000 47.88589 234 THR B N 1
ATOM 7206 C CA . THR B 1 250 ? -12.08735 59.42823 30.41963 1.000 49.89459 234 THR B CA 1
ATOM 7207 C C . THR B 1 250 ? -13.40724 59.06990 31.07907 1.000 51.41065 234 THR B C 1
ATOM 7208 O O . THR B 1 250 ? -14.02481 58.05793 30.73391 1.000 50.50133 234 THR B O 1
ATOM 7219 N N . ARG B 1 251 ? -13.83981 59.89338 32.02734 1.000 55.33099 235 ARG B N 1
ATOM 7220 C CA . ARG B 1 251 ? -15.01626 59.56199 32.82289 1.000 57.93594 235 ARG B CA 1
ATOM 7221 C C . ARG B 1 251 ? -16.22075 60.16370 32.11059 1.000 56.50919 235 ARG B C 1
ATOM 7222 O O . ARG B 1 251 ? -16.50379 61.35715 32.23945 1.000 58.04140 235 ARG B O 1
ATOM 7243 N N . THR B 1 252 ? -16.93589 59.33243 31.36353 1.000 58.34348 236 THR B N 1
ATOM 7244 C CA . THR B 1 252 ? -18.14146 59.76225 30.66946 1.000 58.03167 236 THR B CA 1
ATOM 7245 C C . THR B 1 252 ? -19.31963 59.87297 31.62888 1.000 60.45857 236 THR B C 1
ATOM 7246 O O . THR B 1 252 ? -19.79756 60.97395 31.90828 1.000 63.84937 236 THR B O 1
#

Radius of gyration: 31.08 Å; Cα contacts (8 Å, |Δi|>4): 1056; chains: 2; bounding box: 89×65×40 Å

InterPro domains:
  IPR029063 S-adenosyl-L-methionine-dependent methyltransferase superfamily [G3DSA:3.40.50.150] (7-217)
  IPR029063 S-adenosyl-L-methionine-dependent methyltransferase superfamily [SSF53335] (6-227)
  IPR041698 Methyltransferase domain 25 [PF13649] (43-133)

Foldseek 3Di:
DADAALAQVCLVCVVVFVVVVPDDLQVVLVVVLVVLCVLPVPFAEEEEEQCFLVRSVLNVVVRHVAYEYEHARVSRVVNNCVSPVPHHYYHDDLLDDDDPAAGLEYEYDDQNLQLDDDLVSSLSNLLRNLVNHDASRKYKYQHDDDDPPQPFKDWDWDWDDDVFKIKIKIWMWGDDAQKIKIKMWMWMQGPVGIDIHIYIGIGGGDDPVSVCVSQVVNQKDKDWAAQPPPRRTMIMITHD/DDDDDDDDVVVVVVVLVPDDLQVQLVVVLVVLCVLPVPFAEEEEEQCQLVRNVLNVVVPHVAYEYEHADVVSVVNNCVSPPPYHYYHDDLLDDDDPAAGLEYEYDDQNLQVDDDLVSSLSSLLSNLVRHDAFRKYKYQHDDAPVGDDAQDKDWDWGDHDQKIKIKIWTWHDDPQKIKIKIKMWIQGDVGIDIDIDIDITGHDHPVSVCVSQVVNQKHWDWAAQPPPRRTMIMITRD

Solvent-accessible surface area: 21826 Å² total; per-residue (Å²): 209,96,81,94,30,51,18,104,51,6,1,83,1,27,22,23,5,60,116,60,131,64,29,40,10,110,75,7,0,23,25,1,0,78,79,0,73,82,52,50,96,129,2,34,68,1,0,2,0,27,14,9,2,0,6,10,0,78,14,0,42,107,83,4,114,66,8,12,0,2,15,108,18,104,15,6,7,53,61,0,101,159,64,12,121,81,25,138,0,30,78,16,31,21,81,106,20,118,36,73,66,69,2,26,0,0,0,0,8,40,10,14,0,0,77,12,46,71,37,74,51,0,91,40,0,0,43,16,0,2,67,9,4,19,104,31,0,0,0,1,0,0,0,30,59,39,67,175,223,17,131,98,48,102,42,2,14,18,50,42,113,60,175,58,39,0,8,0,14,0,9,37,18,37,83,154,61,83,55,3,87,37,11,14,17,3,1,0,0,24,88,94,14,17,79,68,8,10,2,44,9,100,9,4,32,0,47,117,147,38,0,51,45,1,0,69,69,16,31,10,119,44,56,55,41,143,30,30,101,39,58,44,0,1,0,24,0,41,80,99,239,165,165,117,114,177,170,222,152,64,20,68,34,60,113,41,67,65,30,40,11,111,77,7,0,28,32,0,0,82,82,0,59,84,58,59,98,128,4,34,71,0,0,3,0,26,13,10,9,0,6,11,0,80,10,0,45,106,74,3,120,68,8,10,0,3,15,117,43,101,75,57,18,57,92,0,110,165,71,6,129,81,20,151,7,28,70,18,28,22,77,96,21,120,48,73,70,68,1,25,0,0,0,0,7,43,8,11,0,0,141,9,37,65,31,76,55,0,88,43,0,0,44,14,0,1,64,10,1,16,98,30,0,0,0,1,0,0,1,25,84,12,31,170,100,17,114,82,22,111,9,9,27,29,73,23,181,64,124,60,90,12,17,0,18,0,3,42,10,29,86,160,61,108,51,1,104,54,31,14,43,41,2,10,0,19,92,96,13,12,90,58,102,84,101,69,32,99,28,15,1,0,53,99,124,36,0,49,32,1,1,70,74,19,35,7,118,41,58,28,45,100,31,34,102,34,35,32,0,0,0,27,0,42,80,111

Organism: Micromonospora echinospora (NCBI:txid1877)

Nearest PDB structures (foldseek):
  6uk5-assembly1_B  TM=1.004E+00  e=9.613E-53  Micromonospora 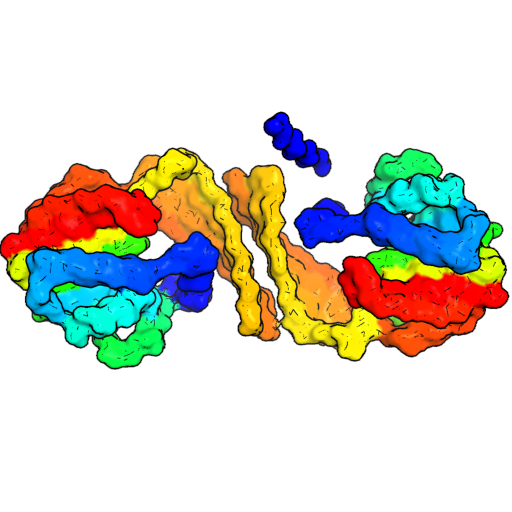echinospora
  3px2-assembly1_D  TM=9.389E-01  e=2.171E-33  Streptomyces fradiae
  6m81-assembly1_C-2  TM=9.403E-01  e=1.588E-32  Streptomyces fradiae
  6m83-assembly1_A-2  TM=9.445E-01  e=2.022E-32  Streptomyces fradiae
  5bsz-assembly1_A  TM=8.717E-01  e=2.100E-30  Streptoalloteichus sp. ATCC 53650

B-factor: mean 68.96, std 14.02, range [37.12, 145.1]

Secondary structure (DSSP, 8-state):
-EEESSSHHHHHHHHHHHHHTT--HHHHHHHHHHHHHHH-TT--EEEEET-TT-HHHHHHHTTSSEEEEEES-HHHHHHHHHH-TTS-EEE--TTT---S--EEEEEE-SS-GGGS-SHHHHHHHHHHHHHTEEEEEEEEE------SS-SSEEEEEEEEEETTEEEEEEEEEEEETTEEEEEEEEEEEESS-EEEEEEEEEEE---HHHHHHHHHHTTEE--EE-STTTSS-EEEEEE-/---------HHHHHHHHT--HHHHHHHHHHHHHHH-TT--EEEEET-TT-HHHHHHHTT-SEEEEEES-HHHHHHHHHH-TT-EEEE--TTT---S--EEEEEE-SSGGGGS-SHHHHHHHHHHHHHTEEEEEEEEE-----TTT--TTEEEEEEEEETTEEEEEEEEEEEETTEEEEEEEEEEEESS-EEEEEEEEEEE---HHHHHHHHHHTTEE--EESSTTTSS-EEEEEE-